Protein 8JZT (pdb70)

Organism: Mycobacterium tuberculosis (strain ATCC 25618 / H37Rv) (NCBI:txid83332)

Radius of gyration: 30.74 Å; Cα contacts (8 Å, |Δi|>4): 1033; chains: 6; bounding box: 62×101×58 Å

Nearest PDB structures (foldseek):
  8jzt-assembly1_A-2  TM=1.018E+00  e=1.053E-07  Mycobacterium tuberculosis H37Rv
  3hug-assembly6_K  TM=9.337E-01  e=1.544E-02  Mycobacterium tuberculosis H37Rv
  6dxo-assembly1_A  TM=9.216E-01  e=3.211E-02  Streptomyces venezuelae ATCC 10712
  2h27-assembly2_D  TM=9.594E-01  e=5.910E-02  Escherichia coli K-12
  8z6g-assembly3_F  TM=8.354E-01  e=5.910E-02  Pseudomonas aeruginosa

InterPro domains:
  IPR000943 RNA polymerase sigma-70 [PR00046] (67-80)
  IPR000943 RNA polymerase sigma-70 [PR00046] (213-225)
  IPR000943 RNA polymerase sigma-70 [PR00046] (230-245)
  IPR000943 RNA polymerase sigma-70 [PR00046] (245-256)
  IPR007624 RNA polymerase sigma-70 region 3 [PF04539] (126-188)
  IPR007627 RNA polymerase sigma-70 region 2 [PF04542] (43-112)
  IPR007630 RNA polymerase sigma-70 region 4 [PF04545] (209-257)
  IPR013324 RNA polymerase sigma factor, region 3/4-like [SSF88659] (116-192)
  IPR013324 RNA polymerase sigma factor, region 3/4-like [SSF88659] (176-260)
  IPR013325 RNA polymerase sigma factor, region 2 [SSF88946] (17-112)
  IPR014284 RNA polymerase sigma-70-like domain [TIGR02937] (40-260)
  IPR014322 RNA polymerase sigma-B/F/G type [TIGR02980] (38-260)
  IPR036388 Winged helix-like DNA-binding domain superfamily [G3DSA:1.10.10.10] (113-165)
  IPR036388 Winged helix-like DNA-binding domain superfamily [G3DSA:1.10.10.10] (193-261)

Foldseek 3Di:
DVCVVVLVVDDPLLSQLQCCCPPVVDDLVVSCVVVVHDSVVSVVSPVVSCVSVVVVD/DVVFDPPKDKDKDFLAPVCLVVVLVVLVVVLVVADDDPLLSVLVSVLVSLQSVLQSVFADPRKMWMWMWGGDPFKIKIKIKIQGPDQDSADPPDPSVVSLVVSAVDKDKDAALVDDDRNNRMIMMMGMHGD/DVVDVCVVVVVVVLVPDDPVLSQLQCCVPVVVDDLVRSCVVVVHDSVVSVVSPVVSVVSVVVVD/DVVFDPPKDKDKDFLAPVCLVVVLVVLVVCLVVAPDDPLLSVLVSVLVSLQSVLQSVFADPRKMWMWMWGHDPVKIKIKIKIQGDDQDSADVVDPSVVSLVVSAVDKDKDAALVDDDSNNRMIMMMGIHD/DPCLLVVPPVSVLVVVLLVPDDPVLSQLQCCVPRVVADLVSSCVVPVHDSVVSVVSPVVSVVSVVVVPD/DVPVVFDPLKDKDKDFLDPVCVVVVLVVCVVSCLQPPADDLLSVLVSVLVVLFSVLQSVFADVRKMWMWMWGDDDFKIKIKIKIQGPDQDSADPVDPSVVSLVVSAVDKDKDAALVDDDRNNRMIMMMGMHTD

GO terms:
  GO:0045893 positive regulation of DNA-templated transcription (P, IDA)
  GO:0009409 response to cold (P, IEP)
  GO:0043175 RNA polymerase core enzyme binding (F, IDA)
  GO:0070417 cellular response to cold (P, IEP)
  GO:0006995 cellular response to nitrogen starvation (P, IEP)
  GO:0016987 sigma factor activity (F, IGI)
  GO:0009409 response to cold (P, IMP)
  GO:0034059 response to anoxia (P, IMP)
  GO:0046677 response to antibiotic (P, IMP)
  GO:0006629 lipid metabolic process (P, IMP)
  GO:0006979 response to oxidative stress (P, IMP)
  GO:0005515 protein binding (F, IPI)

Sequence (584 aa):
EVLRPLLEALPERERTVLVLRFFDSMTQTQIAERVGISQMHVSRLLAKSLARLRDQLWMQRGVRAVELNVAARLENLALLRTLVGAIGTFEDLDFDAVADLRLAVDEVCTRLIRSALPDATLRRLVVDPRKDEVVVEASAACDTHDVVAPGSFSWHVLTALADDVQTFHDGRQPDVAGSVFGITLTARRLDQIENREVLRPLLEALPERERTVLVLRFFDSMMTQTQIAERVGISQMHVSRLLAKSLARLRDQLWMQRGVRAVELNVAARLENLALLRTLVGAIGTFEDLDFDAVADLRLAVDEVCTRLIRSALPDATLRLVVDPRKDEVVVEASAACDTHDVVVAPGSFSWHVLTALADDVQTFHDGRQPDVAGSVFGITLTARVDAGLDQIENREVLRPLLEALPERERTVLVLRFFDSMTQTQIAERVGISQMHVSRLLAKSLARLRDQLELNWMQRGVRAVELNVAARLENLALLRTLVGAIGTTFEDLDFFDAVADLRLAVDEVCTRLIRSALPDATLRLVVDPRKDDEVVVEASAACDTHDVVAPGSFSWHVLTTALADDVQTFHDGRQPDVAGSVFGITTLTARR

B-factor: mean 43.5, std 20.12, range [18.03, 156.71]

Secondary structure (DSSP, 8-state):
--HHHHHHHS-HHHHHHHHHHHTS---HHHHHHHHT--HHHHHHHHHHHHHHHHH--/--SS-TT-EEEEEES-GGGHHHHHHHHHHHHHTS-S-HHHHHHHHHHHHHHHHHHHHHBPTT-EEEEEEEE-SSEEEEEEEEEBSSS-SS-TTSHHHHHHHHHSSEEEEEEETTSSGGGGGEEEEEEEEE-/--SSTTHHHHHHHHHTS-HHHHHHHHHHHTS---HHHHHHHHTS-HHHHHHHHHHHHHHHHHH-/-TTS-TT-EEEEEE--GGGHHHHHHHHHHHHTTS---HHHHHHHHHHHHHHHHHHHHHBPTT-EEEEEEEE-SS-EEEEEEEEBSSS-SS-TTSHHHHHHHHHSSEEEEEEETTSSGGGGGEEEEEEEE-/---GGGGSSSHHHHHHHHHHS-HHHHHHHHHHHHS---HHHHHHHHT--HHHHHHHHHHHHHHHHHH--/--GGGS-TT-EEEEEES-GGGHHHHHHHHHHHTTTTTS-HHHHHHHHHHHHHHHHHHHHHBPTT-EEEEEEEE-SSEEEEEEEEEBSSS-SS-TTSHHHHHHHHHSSEEEEE--TTS-GGGGGEEEEEEEEE-

Solvent-accessible surface area: 27594 Å² total; per-residue (Å²): 185,110,43,41,91,36,14,121,78,7,63,113,108,4,62,46,0,8,42,11,20,44,125,80,86,33,50,0,35,95,0,5,135,158,40,65,25,66,68,116,46,0,22,118,12,0,39,105,0,7,38,95,0,24,95,95,79,195,182,136,46,29,156,165,32,52,80,26,74,22,54,9,139,126,109,37,19,58,85,3,100,91,58,14,10,64,27,13,125,152,47,94,16,68,102,24,20,31,10,15,16,102,18,0,2,21,6,2,2,4,42,0,11,129,22,21,58,118,152,11,69,0,119,0,10,7,2,13,74,188,55,27,9,25,3,17,1,12,4,6,6,97,34,19,8,18,1,24,40,56,36,33,3,43,104,5,0,59,46,10,8,90,48,12,52,2,25,18,40,9,102,80,107,132,94,41,8,30,44,4,0,1,11,1,12,5,97,172,101,132,116,3,148,48,16,124,75,2,120,77,42,24,107,86,6,64,111,52,9,58,47,0,0,52,10,17,4,44,87,90,28,54,0,40,89,0,7,142,155,57,67,46,68,71,92,61,0,6,116,23,0,31,90,0,3,47,106,3,16,93,83,116,112,104,164,67,26,74,114,8,1,43,2,16,2,22,8,107,129,68,0,24,51,26,4,129,70,0,9,31,21,0,10,118,75,17,105,34,90,67,23,19,18,1,10,2,85,17,0,2,25,3,2,1,10,31,0,11,113,22,22,58,120,149,12,43,1,64,0,2,1,1,20,104,88,119,42,0,20,4,3,2,8,3,11,5,91,54,18,8,18,0,28,41,9,29,12,2,44,15,0,0,57,36,12,7,85,50,11,53,2,20,18,32,9,98,80,98,130,110,40,10,31,45,3,0,1,12,2,15,3,146,173,110,61,24,13,74,129,4,143,49,86,109,87,2,79,78,31,6,96,83,9,75,106,109,5,60,50,0,0,33,18,18,6,28,72,93,18,50,2,40,90,0,8,140,155,27,66,23,65,88,122,51,0,20,138,22,0,44,120,0,2,39,125,1,23,80,64,37,146,118,79,48,189,131,41,29,64,131,1,0,7,0,12,4,32,9,115,77,69,2,12,49,9,1,115,58,0,4,32,28,13,12,0,25,116,120,19,98,174,28,28,25,17,10,1,124,10,0,7,33,4,2,0,15,18,0,14,102,8,20,61,120,150,12,69,0,88,1,1,0,2,32,98,170,94,51,0,17,3,29,2,11,3,7,6,102,47,136,42,10,3,46,105,12,34,12,4,59,30,0,0,60,38,13,8,83,49,12,102,61,80,69,52,48,213,91,108,95,99,41,10,30,42,5,0,0,23,2,13,5,132,98

Structure (mmCIF, N/CA/C/O backbone):
data_8JZT
#
_entry.id   8JZT
#
_cell.length_a   134.531
_cell.length_b   79.550
_cell.length_c   77.598
_cell.angle_alpha   90.00
_cell.angle_beta   91.93
_cell.angle_gamma   90.00
#
_symmetry.space_group_name_H-M   'C 1 2 1'
#
loop_
_entity.id
_entity.type
_entity.pdbx_description
1 polymer 'RNA polymerase sigma factor SigF'
2 polymer 'Anti-sigma-F factor RsbW'
3 water water
#
loop_
_atom_site.group_PDB
_atom_site.id
_atom_site.type_symbol
_atom_site.label_atom_id
_atom_site.label_alt_id
_atom_site.label_comp_id
_atom_site.label_asym_id
_atom_site.label_entity_id
_atom_site.label_seq_id
_atom_site.pdbx_PDB_ins_code
_atom_site.Cartn_x
_atom_site.Cartn_y
_atom_site.Cartn_z
_atom_site.occupancy
_atom_site.B_iso_or_equiv
_atom_site.auth_seq_id
_atom_site.auth_comp_id
_atom_site.auth_asym_id
_atom_site.auth_atom_id
_atom_site.pdbx_PDB_model_num
ATOM 1 N N . GLU A 1 12 ? 33.488 26.098 18.599 1.00 122.65 204 GLU A N 1
ATOM 2 C CA . GLU A 1 12 ? 32.201 25.621 18.104 1.00 125.44 204 GLU A CA 1
ATOM 3 C C . GLU A 1 12 ? 32.115 25.772 16.588 1.00 122.78 204 GLU A C 1
ATOM 4 O O . GLU A 1 12 ? 31.575 24.906 15.900 1.00 118.62 204 GLU A O 1
ATOM 10 N N . VAL A 1 13 ? 32.645 26.887 16.078 1.00 121.50 205 VAL A N 1
ATOM 11 C CA . VAL A 1 13 ? 32.678 27.104 14.634 1.00 116.91 205 VAL A CA 1
ATOM 12 C C . VAL A 1 13 ? 33.593 26.087 13.965 1.00 107.11 205 VAL A C 1
ATOM 13 O O . VAL A 1 13 ? 33.316 25.616 12.855 1.00 102.56 205 VAL A O 1
ATOM 17 N N . LEU A 1 14 ? 34.691 25.726 14.629 1.00 100.57 206 LEU A N 1
ATOM 18 C CA . LEU A 1 14 ? 35.648 24.814 14.017 1.00 96.55 206 LEU A CA 1
ATOM 19 C C . LEU A 1 14 ? 35.111 23.392 13.940 1.00 94.09 206 LEU A C 1
ATOM 20 O O . LEU A 1 14 ? 35.488 22.646 13.027 1.00 93.50 206 LEU A O 1
ATOM 25 N N . ARG A 1 15 ? 34.226 23.007 14.865 1.00 95.45 207 ARG A N 1
ATOM 26 C CA . ARG A 1 15 ? 33.790 21.613 14.960 1.00 96.61 207 ARG A CA 1
ATOM 27 C C . ARG A 1 15 ? 33.207 21.068 13.658 1.00 89.60 207 ARG A C 1
ATOM 28 O O . ARG A 1 15 ? 33.675 20.012 13.203 1.00 86.39 207 ARG A O 1
ATOM 30 N N . PRO A 1 16 ? 32.224 21.709 13.005 1.00 92.07 208 PRO A N 1
ATOM 31 C CA . PRO A 1 16 ? 31.785 21.181 11.703 1.00 90.35 208 PRO A CA 1
ATOM 32 C C . PRO A 1 16 ? 32.922 21.071 10.706 1.00 89.12 208 PRO A C 1
ATOM 33 O O . PRO A 1 16 ? 33.010 20.084 9.964 1.00 86.53 208 PRO A O 1
ATOM 37 N N . LEU A 1 17 ? 33.814 22.066 10.685 1.00 84.82 209 LEU A N 1
ATOM 38 C CA . LEU A 1 17 ? 34.915 22.055 9.730 1.00 82.05 209 LEU A CA 1
ATOM 39 C C . LEU A 1 17 ? 35.891 20.926 10.040 1.00 74.15 209 LEU A C 1
ATOM 40 O O . LEU A 1 17 ? 36.458 20.316 9.126 1.00 74.33 209 LEU A O 1
ATOM 45 N N . LEU A 1 18 ? 36.094 20.628 11.327 1.00 76.28 210 LEU A N 1
ATOM 46 C CA . LEU A 1 18 ? 36.981 19.528 11.695 1.00 74.04 210 LEU A CA 1
ATOM 47 C C . LEU A 1 18 ? 36.370 18.180 11.333 1.00 78.71 210 LEU A C 1
ATOM 48 O O . LEU A 1 18 ? 37.077 17.282 10.859 1.00 72.81 210 LEU A O 1
ATOM 53 N N . GLU A 1 19 ? 35.062 18.011 11.554 1.00 82.21 211 GLU A N 1
ATOM 54 C CA . GLU A 1 19 ? 34.406 16.780 11.122 1.00 83.06 211 GLU A CA 1
ATOM 55 C C . GLU A 1 19 ? 34.502 16.596 9.617 1.00 79.65 211 GLU A C 1
ATOM 56 O O . GLU A 1 19 ? 34.533 15.459 9.136 1.00 83.54 211 GLU A O 1
ATOM 62 N N . ALA A 1 20 ? 34.574 17.694 8.862 1.00 75.18 212 ALA A N 1
ATOM 63 C CA . ALA A 1 20 ? 34.722 17.594 7.417 1.00 79.09 212 ALA A CA 1
ATOM 64 C C . ALA A 1 20 ? 36.132 17.189 7.005 1.00 76.38 212 ALA A C 1
ATOM 65 O O . ALA A 1 20 ? 36.328 16.756 5.863 1.00 75.17 212 ALA A O 1
ATOM 67 N N . LEU A 1 21 ? 37.110 17.332 7.898 1.00 73.29 213 LEU A N 1
ATOM 68 C CA . LEU A 1 21 ? 38.473 16.944 7.584 1.00 68.89 213 LEU A CA 1
ATOM 69 C C . LEU A 1 21 ? 38.554 15.431 7.403 1.00 72.90 213 LEU A C 1
ATOM 70 O O . LEU A 1 21 ? 37.778 14.685 8.008 1.00 69.73 213 LEU A O 1
ATOM 75 N N . PRO A 1 22 ? 39.480 14.950 6.572 1.00 75.23 214 PRO A N 1
ATOM 76 C CA . PRO A 1 22 ? 39.785 13.516 6.579 1.00 70.82 214 PRO A CA 1
ATOM 77 C C . PRO A 1 22 ? 40.169 13.084 7.984 1.00 71.39 214 PRO A C 1
ATOM 78 O O . PRO A 1 22 ? 40.771 13.843 8.743 1.00 68.97 214 PRO A O 1
ATOM 82 N N . GLU A 1 23 ? 39.802 11.850 8.331 1.00 62.69 215 GLU A N 1
ATOM 83 C CA . GLU A 1 23 ? 39.860 11.426 9.729 1.00 62.33 215 GLU A CA 1
ATOM 84 C C . GLU A 1 23 ? 41.265 11.574 10.310 1.00 59.29 215 GLU A C 1
ATOM 85 O O . GLU A 1 23 ? 41.429 12.058 11.436 1.00 53.97 215 GLU A O 1
ATOM 91 N N . ARG A 1 24 ? 42.296 11.182 9.562 1.00 54.27 216 ARG A N 1
ATOM 92 C CA . ARG A 1 24 ? 43.634 11.270 10.129 1.00 53.92 216 ARG A CA 1
ATOM 93 C C . ARG A 1 24 ? 44.111 12.713 10.203 1.00 49.23 216 ARG A C 1
ATOM 94 O O . ARG A 1 24 ? 44.862 13.062 11.116 1.00 42.35 216 ARG A O 1
ATOM 102 N N . GLU A 1 25 ? 43.684 13.557 9.262 1.00 48.54 217 GLU A N 1
ATOM 103 C CA . GLU A 1 25 ? 43.967 14.985 9.365 1.00 49.04 217 GLU A CA 1
ATOM 104 C C . GLU A 1 25 ? 43.393 15.559 10.655 1.00 44.85 217 GLU A C 1
ATOM 105 O O . GLU A 1 25 ? 44.059 16.333 11.354 1.00 43.12 217 GLU A O 1
ATOM 111 N N . ARG A 1 26 ? 42.155 15.183 10.991 1.00 44.71 218 ARG A N 1
ATOM 112 C CA . ARG A 1 26 ? 41.515 15.741 12.180 1.00 46.81 218 ARG A CA 1
ATOM 113 C C . ARG A 1 26 ? 42.243 15.314 13.448 1.00 40.95 218 ARG A C 1
ATOM 114 O O . ARG A 1 26 ? 42.516 16.137 14.325 1.00 40.67 218 ARG A O 1
ATOM 122 N N . THR A 1 27 ? 42.560 14.023 13.563 1.00 45.95 219 THR A N 1
ATOM 123 C CA . THR A 1 27 ? 43.250 13.530 14.752 1.00 42.90 219 THR A CA 1
ATOM 124 C C . THR A 1 27 ? 44.537 14.304 14.967 1.00 43.57 219 THR A C 1
ATOM 125 O O . THR A 1 27 ? 44.813 14.785 16.074 1.00 40.79 219 THR A O 1
ATOM 129 N N . VAL A 1 28 ? 45.304 14.500 13.891 1.00 39.23 220 VAL A N 1
ATOM 130 C CA . VAL A 1 28 ? 46.604 15.142 14.007 1.00 34.73 220 VAL A CA 1
ATOM 131 C C . VAL A 1 28 ? 46.443 16.617 14.359 1.00 37.21 220 VAL A C 1
ATOM 132 O O . VAL A 1 28 ? 47.156 17.146 15.226 1.00 34.48 220 VAL A O 1
ATOM 136 N N . LEU A 1 29 ? 45.481 17.299 13.724 1.00 35.68 221 LEU A N 1
ATOM 137 C CA . LEU A 1 29 ? 45.229 18.704 14.046 1.00 35.19 221 LEU A CA 1
ATOM 138 C C . LEU A 1 29 ? 44.843 18.891 15.510 1.00 38.67 221 LEU A C 1
ATOM 139 O O . LEU A 1 29 ? 45.334 19.812 16.179 1.00 37.25 221 LEU A O 1
ATOM 144 N N . VAL A 1 30 ? 43.955 18.040 16.021 1.00 38.29 222 VAL A N 1
ATOM 145 C CA . VAL A 1 30 ? 43.482 18.197 17.398 1.00 38.61 222 VAL A CA 1
ATOM 146 C C . VAL A 1 30 ? 44.598 17.879 18.389 1.00 37.36 222 VAL A C 1
ATOM 147 O O . VAL A 1 30 ? 44.762 18.565 19.408 1.00 39.22 222 VAL A O 1
ATOM 151 N N . LEU A 1 31 ? 45.393 16.847 18.107 1.00 36.17 223 LEU A N 1
ATOM 152 C CA . LEU A 1 31 ? 46.495 16.531 19.009 1.00 37.64 223 LEU A CA 1
ATOM 153 C C . LEU A 1 31 ? 47.501 17.671 19.066 1.00 38.55 223 LEU A C 1
ATOM 154 O O . LEU A 1 31 ? 48.091 17.916 20.124 1.00 37.54 223 LEU A O 1
ATOM 159 N N . ARG A 1 32 ? 47.700 18.390 17.950 1.00 32.46 224 ARG A N 1
ATOM 160 C CA . ARG A 1 32 ? 48.658 19.501 17.957 1.00 31.19 224 ARG A CA 1
ATOM 161 C C . ARG A 1 32 ? 48.093 20.729 18.656 1.00 34.30 224 ARG A C 1
ATOM 162 O O . ARG A 1 32 ? 48.752 21.331 19.511 1.00 36.96 224 ARG A O 1
ATOM 170 N N . PHE A 1 33 ? 46.882 21.131 18.297 1.00 33.47 225 PHE A N 1
ATOM 171 C CA . PHE A 1 33 ? 46.400 22.424 18.754 1.00 39.05 225 PHE A CA 1
ATOM 172 C C . PHE A 1 33 ? 45.487 22.359 19.966 1.00 39.19 225 PHE A C 1
ATOM 173 O O . PHE A 1 33 ? 45.306 23.382 20.629 1.00 43.44 225 PHE A O 1
ATOM 181 N N . PHE A 1 34 ? 44.928 21.200 20.299 1.00 46.20 226 PHE A N 1
ATOM 182 C CA . PHE A 1 34 ? 44.169 21.077 21.539 1.00 44.45 226 PHE A CA 1
ATOM 183 C C . PHE A 1 34 ? 44.924 20.366 22.643 1.00 47.75 226 PHE A C 1
ATOM 184 O O . PHE A 1 34 ? 44.866 20.796 23.796 1.00 43.92 226 PHE A O 1
ATOM 192 N N . ASP A 1 35 ? 45.619 19.282 22.334 1.00 40.90 227 ASP A N 1
ATOM 193 C CA . ASP A 1 35 ? 46.402 18.607 23.353 1.00 39.14 227 ASP A CA 1
ATOM 194 C C . ASP A 1 35 ? 47.812 19.161 23.462 1.00 38.00 227 ASP A C 1
ATOM 195 O O . ASP A 1 35 ? 48.540 18.764 24.374 1.00 40.50 227 ASP A O 1
ATOM 200 N N . SER A 1 36 ? 48.213 20.042 22.544 1.00 37.92 228 SER A N 1
ATOM 201 C CA . SER A 1 36 ? 49.521 20.698 22.584 1.00 33.54 228 SER A CA 1
ATOM 202 C C . SER A 1 36 ? 50.671 19.694 22.553 1.00 35.33 228 SER A C 1
ATOM 203 O O . SER A 1 36 ? 51.734 19.932 23.133 1.00 36.05 228 SER A O 1
ATOM 206 N N . MET A 1 37 ? 50.481 18.575 21.862 1.00 36.85 229 MET A N 1
ATOM 207 C CA . MET A 1 37 ? 51.567 17.631 21.664 1.00 31.56 229 MET A CA 1
ATOM 208 C C . MET A 1 37 ? 52.531 18.132 20.603 1.00 34.84 229 MET A C 1
ATOM 209 O O . MET A 1 37 ? 52.149 18.851 19.674 1.00 35.82 229 MET A O 1
ATOM 214 N N . THR A 1 38 ? 53.797 17.751 20.744 1.00 32.57 230 THR A N 1
ATOM 215 C CA . THR A 1 38 ? 54.753 18.061 19.678 1.00 30.44 230 THR A CA 1
ATOM 216 C C . THR A 1 38 ? 54.475 17.175 18.474 1.00 32.85 230 THR A C 1
ATOM 217 O O . THR A 1 38 ? 53.793 16.145 18.576 1.00 29.60 230 THR A O 1
ATOM 221 N N . GLN A 1 39 ? 55.013 17.574 17.314 1.00 29.75 231 GLN A N 1
ATOM 222 C CA . GLN A 1 39 ? 54.793 16.764 16.119 1.00 28.07 231 GLN A CA 1
ATOM 223 C C . GLN A 1 39 ? 55.382 15.368 16.278 1.00 33.72 231 GLN A C 1
ATOM 224 O O . GLN A 1 39 ? 54.804 14.401 15.777 1.00 32.55 231 GLN A O 1
ATOM 230 N N . THR A 1 40 ? 56.524 15.237 16.971 1.00 33.36 232 THR A N 1
ATOM 231 C CA . THR A 1 40 ? 57.082 13.899 17.226 1.00 32.65 232 THR A CA 1
ATOM 232 C C . THR A 1 40 ? 56.155 13.062 18.107 1.00 38.38 232 THR A C 1
ATOM 233 O O . THR A 1 40 ? 55.965 11.849 17.878 1.00 34.90 232 THR A O 1
ATOM 237 N N . GLN A 1 41 ? 55.611 13.671 19.162 1.00 30.95 233 GLN A N 1
ATOM 238 C CA . GLN A 1 41 ? 54.685 12.944 20.011 1.00 32.53 233 GLN A CA 1
ATOM 239 C C . GLN A 1 41 ? 53.443 12.540 19.241 1.00 33.76 233 GLN A C 1
ATOM 240 O O . GLN A 1 41 ? 52.899 11.454 19.455 1.00 34.07 233 GLN A O 1
ATOM 246 N N . ILE A 1 42 ? 52.975 13.400 18.341 1.00 31.92 234 ILE A N 1
ATOM 247 C CA . ILE A 1 42 ? 51.846 13.016 17.498 1.00 32.61 234 ILE A CA 1
ATOM 248 C C . ILE A 1 42 ? 52.233 11.867 16.587 1.00 36.39 234 ILE A C 1
ATOM 249 O O . ILE A 1 42 ? 51.459 10.919 16.403 1.00 34.88 234 ILE A O 1
ATOM 254 N N . ALA A 1 43 ? 53.424 11.937 15.986 1.00 33.10 235 ALA A N 1
ATOM 255 C CA . ALA A 1 43 ? 53.875 10.844 15.128 1.00 35.41 235 ALA A CA 1
ATOM 256 C C . ALA A 1 43 ? 53.856 9.508 15.871 1.00 40.59 235 ALA A C 1
ATOM 257 O O . ALA A 1 43 ? 53.376 8.490 15.348 1.00 40.13 235 ALA A O 1
ATOM 259 N N . GLU A 1 44 ? 54.367 9.488 17.104 1.00 37.55 236 GLU A N 1
ATOM 260 C CA . GLU A 1 44 ? 54.425 8.224 17.832 1.00 39.46 236 GLU A CA 1
ATOM 261 C C . GLU A 1 44 ? 53.035 7.776 18.260 1.00 41.24 236 GLU A C 1
ATOM 262 O O . GLU A 1 44 ? 52.763 6.576 18.319 1.00 45.31 236 GLU A O 1
ATOM 268 N N . ARG A 1 45 ? 52.146 8.723 18.563 1.00 39.37 237 ARG A N 1
ATOM 269 C CA . ARG A 1 45 ? 50.802 8.369 19.016 1.00 38.72 237 ARG A CA 1
ATOM 270 C C . ARG A 1 45 ? 49.990 7.715 17.904 1.00 42.84 237 ARG A C 1
ATOM 271 O O . ARG A 1 45 ? 49.352 6.673 18.112 1.00 42.83 237 ARG A O 1
ATOM 279 N N . VAL A 1 46 ? 50.006 8.323 16.713 1.00 40.21 238 VAL A N 1
ATOM 280 C CA . VAL A 1 46 ? 49.266 7.814 15.564 1.00 38.63 238 VAL A CA 1
ATOM 281 C C . VAL A 1 46 ? 50.005 6.681 14.858 1.00 43.88 238 VAL A C 1
ATOM 282 O O . VAL A 1 46 ? 49.389 5.929 14.096 1.00 47.38 238 VAL A O 1
ATOM 286 N N . GLY A 1 47 ? 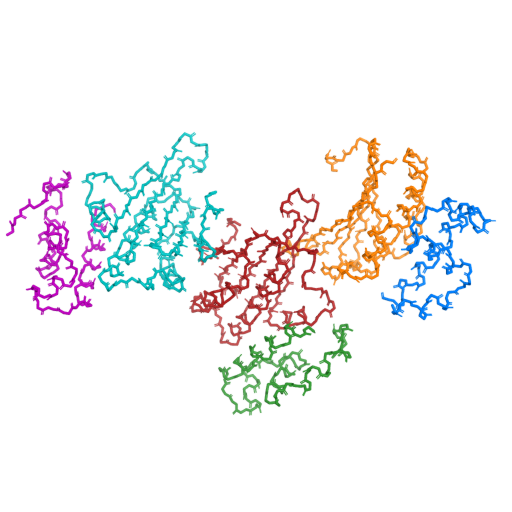51.301 6.515 15.110 1.00 41.99 239 GLY A N 1
ATOM 287 C CA . GLY A 1 47 ? 52.065 5.481 14.435 1.00 44.28 239 GLY A CA 1
ATOM 288 C C . GLY A 1 47 ? 52.472 5.822 13.009 1.00 54.11 239 GLY A C 1
ATOM 289 O O . GLY A 1 47 ? 52.575 4.917 12.170 1.00 53.69 239 GLY A O 1
ATOM 290 N N . ILE A 1 48 ? 52.693 7.103 12.705 1.00 50.13 240 ILE A N 1
ATOM 291 C CA . ILE A 1 48 ? 53.191 7.538 11.402 1.00 47.78 240 ILE A CA 1
ATOM 292 C C . ILE A 1 48 ? 54.494 8.319 11.594 1.00 49.19 240 ILE A C 1
ATOM 293 O O . ILE A 1 48 ? 54.896 8.636 12.712 1.00 43.33 240 ILE A O 1
ATOM 298 N N . SER A 1 49 ? 55.130 8.667 10.473 1.00 46.02 241 SER A N 1
ATOM 299 C CA . SER A 1 49 ? 56.414 9.358 10.501 1.00 45.91 241 SER A CA 1
ATOM 300 C C . SER A 1 49 ? 56.245 10.841 10.854 1.00 48.83 241 SER A C 1
ATOM 301 O O . SER A 1 49 ? 55.188 11.443 10.648 1.00 43.87 241 SER A O 1
ATOM 304 N N . GLN A 1 50 ? 57.321 11.423 11.397 1.00 46.00 242 GLN A N 1
ATOM 305 C CA . GLN A 1 50 ? 57.326 12.848 11.716 1.00 43.86 242 GLN A CA 1
ATOM 306 C C . GLN A 1 50 ? 57.004 13.675 10.479 1.00 44.07 242 GLN A C 1
ATOM 307 O O . GLN A 1 50 ? 56.195 14.608 10.527 1.00 41.76 242 GLN A O 1
ATOM 313 N N . MET A 1 51 ? 57.634 13.343 9.352 1.00 47.30 243 MET A N 1
ATOM 314 C CA . MET A 1 51 ? 57.349 14.069 8.119 1.00 52.46 243 MET A CA 1
ATOM 315 C C . MET A 1 51 ? 55.889 13.933 7.710 1.00 46.42 243 MET A C 1
ATOM 316 O O . MET A 1 51 ? 55.282 14.898 7.237 1.00 45.26 243 MET A O 1
ATOM 321 N N . HIS A 1 52 ? 55.301 12.755 7.902 1.00 46.64 244 HIS A N 1
ATOM 322 C CA . HIS A 1 52 ? 53.892 12.589 7.566 1.00 45.59 244 HIS A CA 1
ATOM 323 C C . HIS A 1 52 ? 53.002 13.467 8.446 1.00 42.71 244 HIS A C 1
ATOM 324 O O . HIS A 1 52 ? 51.996 14.005 7.972 1.00 41.00 244 HIS A O 1
ATOM 331 N N . VAL A 1 53 ? 53.367 13.647 9.720 1.00 40.11 245 VAL A N 1
ATOM 332 C CA . VAL A 1 53 ? 52.617 14.561 10.577 1.00 37.31 245 VAL A CA 1
ATOM 333 C C . VAL A 1 53 ? 52.685 15.992 10.038 1.00 36.71 245 VAL A C 1
ATOM 334 O O . VAL A 1 53 ? 51.668 16.686 9.969 1.00 35.38 245 VAL A O 1
ATOM 338 N N . SER A 1 54 ? 53.883 16.471 9.677 1.00 38.11 246 SER A N 1
ATOM 339 C CA . SER A 1 54 ? 53.984 17.835 9.155 1.00 38.09 246 SER A CA 1
ATOM 340 C C . SER A 1 54 ? 53.181 17.999 7.877 1.00 38.76 246 SER A C 1
ATOM 341 O O . SER A 1 54 ? 52.593 19.059 7.639 1.00 37.90 246 SER A O 1
ATOM 344 N N . ARG A 1 55 ? 53.173 16.967 7.029 1.00 40.79 247 ARG A N 1
ATOM 345 C CA . ARG A 1 55 ? 52.419 17.025 5.776 1.00 42.09 247 ARG A CA 1
ATOM 346 C C . ARG A 1 55 ? 50.925 17.155 6.047 1.00 40.02 247 ARG A C 1
ATOM 347 O O . ARG A 1 55 ? 50.236 17.958 5.413 1.00 39.94 247 ARG A O 1
ATOM 355 N N . LEU A 1 56 ? 50.406 16.353 6.984 1.00 38.78 248 LEU A N 1
ATOM 356 C CA . LEU A 1 56 ? 48.989 16.409 7.344 1.00 37.44 248 LEU A CA 1
ATOM 357 C C . LEU A 1 56 ? 48.620 17.737 7.996 1.00 36.40 248 LEU A C 1
ATOM 358 O O . LEU A 1 56 ? 47.547 18.289 7.715 1.00 39.85 248 LEU A O 1
ATOM 363 N N . LEU A 1 57 ? 49.468 18.244 8.896 1.00 34.21 249 LEU A N 1
ATOM 364 C CA . LEU A 1 57 ? 49.198 19.542 9.509 1.00 32.88 249 LEU A CA 1
ATOM 365 C C . LEU A 1 57 ? 49.128 20.633 8.446 1.00 37.47 249 LEU A C 1
ATOM 366 O O . LEU A 1 57 ? 48.199 21.453 8.441 1.00 36.66 249 LEU A O 1
ATOM 371 N N . ALA A 1 58 ? 50.103 20.651 7.528 1.00 35.24 250 ALA A N 1
ATOM 372 C CA . ALA A 1 58 ? 50.130 21.680 6.487 1.00 36.47 250 ALA A CA 1
ATOM 373 C C . ALA A 1 58 ? 48.863 21.623 5.645 1.00 38.64 250 ALA A C 1
ATOM 374 O O . ALA A 1 58 ? 48.186 22.642 5.428 1.00 37.44 250 ALA A O 1
ATOM 376 N N . LYS A 1 59 ? 48.512 20.419 5.191 1.00 40.01 251 LYS A N 1
ATOM 377 C CA . LYS A 1 59 ? 47.296 20.217 4.413 1.00 39.90 251 LYS A CA 1
ATOM 378 C C . LYS A 1 59 ? 46.064 20.739 5.152 1.00 44.64 251 LYS A C 1
ATOM 379 O O . LYS A 1 59 ? 45.294 21.536 4.603 1.00 40.63 251 LYS A O 1
ATOM 385 N N . SER A 1 60 ? 45.872 20.310 6.413 1.00 37.35 252 SER A N 1
ATOM 386 C CA . SER A 1 60 ? 44.660 20.676 7.151 1.00 40.40 252 SER A CA 1
ATOM 387 C C . SER A 1 60 ? 44.596 22.168 7.435 1.00 44.69 252 SER A C 1
ATOM 388 O O . SER A 1 60 ? 43.510 22.766 7.403 1.00 42.15 252 SER A O 1
ATOM 391 N N . LEU A 1 61 ? 45.733 22.778 7.763 1.00 36.15 253 LEU A N 1
ATOM 392 C CA . LEU A 1 61 ? 45.739 24.218 7.967 1.00 40.07 253 LEU A CA 1
ATOM 393 C C . LEU A 1 61 ? 45.394 24.943 6.676 1.00 44.85 253 LEU A C 1
ATOM 394 O O . LEU A 1 61 ? 44.715 25.971 6.707 1.00 42.29 253 LEU A O 1
ATOM 399 N N . ALA A 1 62 ? 45.846 24.414 5.531 1.00 41.88 254 ALA A N 1
ATOM 400 C CA . ALA A 1 62 ? 45.515 25.038 4.250 1.00 39.96 254 ALA A CA 1
ATOM 401 C C . ALA A 1 62 ? 44.018 24.961 3.959 1.00 42.98 254 ALA A C 1
ATOM 402 O O . ALA A 1 62 ? 43.441 25.908 3.409 1.00 42.20 254 ALA A O 1
ATOM 404 N N . ARG A 1 63 ? 43.373 23.837 4.297 1.00 37.98 255 ARG A N 1
ATOM 405 C CA . ARG A 1 63 ? 41.921 23.739 4.134 1.00 41.44 255 ARG A CA 1
ATOM 406 C C . ARG A 1 63 ? 41.197 24.705 5.063 1.00 49.66 255 ARG A C 1
ATOM 407 O O . ARG A 1 63 ? 40.308 25.450 4.634 1.00 45.03 255 ARG A O 1
ATOM 415 N N . LEU A 1 64 ? 41.540 24.674 6.354 1.00 46.14 256 LEU A N 1
ATOM 416 C CA . LEU A 1 64 ? 40.870 25.527 7.328 1.00 48.13 256 LEU A CA 1
ATOM 417 C C . LEU A 1 64 ? 41.117 26.995 7.043 1.00 49.08 256 LEU A C 1
ATOM 418 O O . LEU A 1 64 ? 40.273 27.839 7.362 1.00 55.55 256 LEU A O 1
ATOM 423 N N . ARG A 1 65 ? 42.265 27.313 6.444 1.00 44.79 257 ARG A N 1
ATOM 424 C CA . ARG A 1 65 ? 42.612 28.700 6.152 1.00 51.26 257 ARG A CA 1
ATOM 425 C C . ARG A 1 65 ? 41.553 29.380 5.298 1.00 52.45 257 ARG A C 1
ATOM 426 O O . ARG A 1 65 ? 41.301 30.580 5.455 1.00 55.85 257 ARG A O 1
ATOM 434 N N . ASP A 1 66 ? 40.926 28.636 4.396 1.00 42.00 258 ASP A N 1
ATOM 435 C CA . ASP A 1 66 ? 40.028 29.197 3.398 1.00 49.85 258 ASP A CA 1
ATOM 436 C C . ASP A 1 66 ? 38.569 29.082 3.795 1.00 48.87 258 ASP A C 1
ATOM 437 O O . ASP A 1 66 ? 37.707 29.617 3.105 1.00 54.45 258 ASP A O 1
ATOM 442 N N . GLN A 1 67 ? 38.278 28.390 4.886 1.00 52.64 259 GLN A N 1
ATOM 443 C CA . GLN A 1 67 ? 36.929 28.263 5.405 1.00 55.46 259 GLN A CA 1
ATOM 444 C C . GLN A 1 67 ? 36.686 29.192 6.588 1.00 63.78 259 GLN A C 1
ATOM 445 O O . GLN A 1 67 ? 35.602 29.163 7.174 1.00 66.86 259 GLN A O 1
ATOM 451 N N . LEU A 1 68 ? 37.660 30.027 6.936 1.00 61.17 260 LEU A N 1
ATOM 452 C CA . LEU A 1 68 ? 37.641 30.725 8.210 1.00 65.84 260 LEU A CA 1
ATOM 453 C C . LEU A 1 68 ? 38.181 32.143 8.075 1.00 67.84 260 LEU A C 1
ATOM 454 O O . LEU A 1 68 ? 39.396 32.358 8.136 1.00 71.41 260 LEU A O 1
ATOM 459 N N . TRP B 2 6 ? 70.134 44.371 7.597 1.00 75.78 10 TRP B N 1
ATOM 460 C CA . TRP B 2 6 ? 69.858 44.905 8.955 1.00 76.19 10 TRP B CA 1
ATOM 461 C C . TRP B 2 6 ? 71.042 44.581 9.862 1.00 81.65 10 TRP B C 1
ATOM 462 O O . TRP B 2 6 ? 71.536 43.437 9.798 1.00 79.23 10 TRP B O 1
ATOM 473 N N . MET B 2 7 ? 71.464 45.539 10.692 1.00 86.07 11 MET B N 1
ATOM 474 C CA . MET B 2 7 ? 72.693 45.355 11.508 1.00 89.69 11 MET B CA 1
ATOM 475 C C . MET B 2 7 ? 72.419 44.557 12.793 1.00 93.50 11 MET B C 1
ATOM 476 O O . MET B 2 7 ? 73.311 43.786 13.201 1.00 92.88 11 MET B O 1
ATOM 481 N N . GLN B 2 8 ? 71.248 44.739 13.406 1.00 85.11 12 GLN B N 1
ATOM 482 C CA . GLN B 2 8 ? 70.898 44.010 14.652 1.00 73.48 12 GLN B CA 1
ATOM 483 C C . GLN B 2 8 ? 70.802 42.515 14.342 1.00 63.98 12 GLN B C 1
ATOM 484 O O . GLN B 2 8 ? 70.911 41.709 15.275 1.00 60.62 12 GLN B O 1
ATOM 490 N N . ARG B 2 9 ? 70.614 42.171 13.072 1.00 61.40 13 ARG B N 1
ATOM 491 C CA . ARG B 2 9 ? 70.568 40.752 12.652 1.00 52.51 13 ARG B CA 1
ATOM 492 C C . ARG B 2 9 ? 71.895 40.062 12.994 1.00 53.18 13 ARG B C 1
ATOM 493 O O . ARG B 2 9 ? 72.946 40.718 12.910 1.00 51.51 13 ARG B O 1
ATOM 501 N N . GLY B 2 10 ? 71.837 38.788 13.364 1.00 44.42 14 GLY B N 1
ATOM 502 C CA . GLY B 2 10 ? 73.059 38.022 13.649 1.00 46.43 14 GLY B CA 1
ATOM 503 C C . GLY B 2 10 ? 73.851 37.737 12.391 1.00 39.65 14 GLY B C 1
ATOM 504 O O . GLY B 2 10 ? 73.287 37.864 11.293 1.00 34.30 14 GLY B O 1
ATOM 505 N N . VAL B 2 11 ? 75.095 37.293 12.548 1.00 37.15 15 VAL B N 1
ATOM 506 C CA . VAL B 2 11 ? 75.942 37.114 11.377 1.00 33.80 15 VAL B CA 1
ATOM 507 C C . VAL B 2 11 ? 75.466 35.983 10.470 1.00 30.42 15 VAL B C 1
ATOM 508 O O . VAL B 2 11 ? 75.805 35.964 9.281 1.00 36.67 15 VAL B O 1
ATOM 512 N N . ARG B 2 12 ? 74.661 35.049 10.973 1.00 32.95 16 ARG B N 1
ATOM 513 C CA . ARG B 2 12 ? 74.173 33.956 10.134 1.00 28.96 16 ARG B CA 1
ATOM 514 C C . ARG B 2 12 ? 72.782 34.204 9.575 1.00 29.65 16 ARG B C 1
ATOM 515 O O . ARG B 2 12 ? 72.161 33.277 9.043 1.00 29.54 16 ARG B O 1
ATOM 523 N N . ALA B 2 13 ? 72.279 35.429 9.661 1.00 28.70 17 ALA B N 1
ATOM 524 C CA . ALA B 2 13 ? 70.941 35.702 9.152 1.00 28.31 17 ALA B CA 1
ATOM 525 C C . ALA B 2 13 ? 70.939 35.674 7.631 1.00 30.65 17 ALA B C 1
ATOM 526 O O . ALA B 2 13 ? 71.954 35.955 6.989 1.00 27.97 17 ALA B O 1
ATOM 528 N N . VAL B 2 14 ? 69.793 35.334 7.045 1.00 27.30 18 VAL B N 1
ATOM 529 C CA . VAL B 2 14 ? 69.634 35.436 5.598 1.00 28.28 18 VAL B CA 1
ATOM 530 C C . VAL B 2 14 ? 68.325 36.148 5.302 1.00 34.42 18 VAL B C 1
ATOM 531 O O . VAL B 2 14 ? 67.277 35.820 5.875 1.00 28.98 18 VAL B O 1
ATOM 535 N N . GLU B 2 15 ? 68.397 37.141 4.430 1.00 23.12 19 GLU B N 1
ATOM 536 C CA . GLU B 2 15 ? 67.218 37.844 3.946 1.00 26.87 19 GLU B CA 1
ATOM 537 C C . GLU B 2 15 ? 66.876 37.292 2.574 1.00 30.37 19 GLU B C 1
ATOM 538 O O . GLU B 2 15 ? 67.759 37.161 1.724 1.00 30.13 19 GLU B O 1
ATOM 544 N N . LEU B 2 16 ? 65.613 36.937 2.369 1.00 27.25 20 LEU B N 1
ATOM 545 C CA . LEU B 2 16 ? 65.138 36.475 1.069 1.00 27.20 20 LEU B CA 1
ATOM 546 C C . LEU B 2 16 ? 64.122 37.481 0.559 1.00 32.14 20 LEU B C 1
ATOM 547 O O . LEU B 2 16 ? 63.273 37.939 1.330 1.00 30.58 20 LEU B O 1
ATOM 552 N N . ASN B 2 17 ? 64.167 37.799 -0.734 1.00 24.47 21 ASN B N 1
ATOM 553 C CA . ASN B 2 17 ? 63.136 38.640 -1.337 1.00 26.18 21 ASN B CA 1
ATOM 554 C C . ASN B 2 17 ? 62.617 37.997 -2.612 1.00 26.88 21 ASN B C 1
ATOM 555 O O . ASN B 2 17 ? 63.411 37.650 -3.482 1.00 28.52 21 ASN B O 1
ATOM 560 N N . VAL B 2 18 ? 61.295 37.877 -2.733 1.00 25.49 22 VAL B N 1
ATOM 561 C CA . VAL B 2 18 ? 60.655 37.371 -3.945 1.00 27.97 22 VAL B CA 1
ATOM 562 C C . VAL B 2 18 ? 59.439 38.244 -4.215 1.00 29.68 22 VAL B C 1
ATOM 563 O O . VAL B 2 18 ? 58.909 38.903 -3.309 1.00 24.84 22 VAL B O 1
ATOM 567 N N . ALA B 2 19 ? 58.991 38.246 -5.476 1.00 26.24 23 ALA B N 1
ATOM 568 C CA . ALA B 2 19 ? 57.725 38.890 -5.782 1.00 26.14 23 ALA B CA 1
ATOM 569 C C . ALA B 2 19 ? 56.632 38.283 -4.909 1.00 24.46 23 ALA B C 1
ATOM 570 O O . ALA B 2 19 ? 56.529 37.055 -4.768 1.00 25.92 23 ALA B O 1
ATOM 572 N N . ALA B 2 20 ? 55.803 39.150 -4.335 1.00 27.47 24 ALA B N 1
ATOM 573 C CA . ALA B 2 20 ? 54.717 38.720 -3.441 1.00 27.78 24 ALA B CA 1
ATOM 574 C C . ALA B 2 20 ? 53.576 38.149 -4.283 1.00 30.23 24 ALA B C 1
ATOM 575 O O . ALA B 2 20 ? 52.515 38.755 -4.444 1.00 27.46 24 ALA B O 1
ATOM 577 N N . ARG B 2 21 ? 53.829 36.954 -4.841 1.00 25.10 25 ARG B N 1
ATOM 578 C CA . ARG B 2 21 ? 52.924 36.266 -5.755 1.00 26.45 25 ARG B CA 1
ATOM 579 C C . ARG B 2 21 ? 52.687 34.843 -5.293 1.00 25.65 25 ARG B C 1
ATOM 580 O O . ARG B 2 21 ? 53.617 34.172 -4.840 1.00 24.44 25 ARG B O 1
ATOM 588 N N . LEU B 2 22 ? 51.444 34.364 -5.431 1.00 25.33 26 LEU B N 1
ATOM 589 C CA . LEU B 2 22 ? 51.147 33.012 -4.940 1.00 30.98 26 LEU B CA 1
ATOM 590 C C . LEU B 2 22 ? 52.024 31.954 -5.612 1.00 31.32 26 LEU B C 1
ATOM 591 O O . LEU B 2 22 ? 52.305 30.912 -5.006 1.00 27.65 26 LEU B O 1
ATOM 596 N N . GLU B 2 23 ? 52.457 32.188 -6.865 1.00 25.11 27 GLU B N 1
ATOM 597 C CA . GLU B 2 23 ? 53.334 31.228 -7.537 1.00 27.42 27 GLU B CA 1
ATOM 598 C C . GLU B 2 23 ? 54.673 31.017 -6.815 1.00 26.80 27 GLU B C 1
ATOM 599 O O . GLU B 2 23 ? 55.359 30.019 -7.086 1.00 28.28 27 GLU B O 1
ATOM 605 N N . ASN B 2 24 ? 55.072 31.915 -5.912 1.00 25.50 28 ASN B N 1
ATOM 606 C CA . ASN B 2 24 ? 56.383 31.814 -5.268 1.00 24.45 28 ASN B CA 1
ATOM 607 C C . ASN B 2 24 ? 56.308 31.210 -3.878 1.00 28.00 28 ASN B C 1
ATOM 608 O O . ASN B 2 24 ? 57.341 31.083 -3.221 1.00 27.63 28 ASN B O 1
ATOM 613 N N . LEU B 2 25 ? 55.117 30.843 -3.408 1.00 24.21 29 LEU B N 1
ATOM 614 C CA . LEU B 2 25 ? 54.994 30.269 -2.076 1.00 26.50 29 LEU B CA 1
ATOM 615 C C . LEU B 2 25 ? 55.733 28.932 -1.991 1.00 29.11 29 LEU B C 1
ATOM 616 O O . LEU B 2 25 ? 56.361 28.626 -0.972 1.00 27.03 29 LEU B O 1
ATOM 621 N N . ALA B 2 26 ? 55.701 28.135 -3.062 1.00 25.92 30 ALA B N 1
ATOM 622 C CA . ALA B 2 26 ? 56.404 26.846 -3.031 1.00 29.69 30 ALA B CA 1
ATOM 623 C C . ALA B 2 26 ? 57.918 27.037 -2.922 1.00 29.48 30 ALA B C 1
ATOM 624 O O . ALA B 2 26 ? 58.594 26.325 -2.163 1.00 28.40 30 ALA B O 1
ATOM 626 N N . LEU B 2 27 ? 58.463 27.999 -3.666 1.00 26.31 31 LEU B N 1
ATOM 627 C CA . LEU B 2 27 ? 59.882 28.325 -3.542 1.00 27.21 31 LEU B CA 1
ATOM 628 C C . LEU B 2 27 ? 60.222 28.764 -2.120 1.00 27.40 31 LEU B C 1
ATOM 629 O O . LEU B 2 27 ? 61.231 28.328 -1.554 1.00 25.96 31 LEU B O 1
ATOM 634 N N . LEU B 2 28 ? 59.372 29.595 -1.509 1.00 25.65 32 LEU B N 1
ATOM 635 C CA . LEU B 2 28 ? 59.617 30.039 -0.133 1.00 25.53 32 LEU B CA 1
ATOM 636 C C . LEU B 2 28 ? 59.624 28.865 0.852 1.00 28.05 32 LEU B C 1
ATOM 637 O O . LEU B 2 28 ? 60.475 28.801 1.743 1.00 25.35 32 LEU B O 1
ATOM 642 N N . ARG B 2 29 ? 58.672 27.943 0.736 1.00 24.95 33 ARG B N 1
ATOM 643 C CA . ARG B 2 29 ? 58.693 26.774 1.617 1.00 28.33 33 ARG B CA 1
ATOM 644 C C . ARG B 2 29 ? 59.980 25.978 1.445 1.00 27.60 33 ARG B C 1
ATOM 645 O O . ARG B 2 29 ? 60.557 25.484 2.424 1.00 25.63 33 ARG B O 1
ATOM 653 N N . THR B 2 30 ? 60.428 25.801 0.201 1.00 24.39 34 THR B N 1
ATOM 654 C CA . THR B 2 30 ? 61.655 25.037 -0.027 1.00 27.25 34 THR B CA 1
ATOM 655 C C . THR B 2 30 ? 62.851 25.707 0.638 1.00 30.07 34 THR B C 1
ATOM 656 O O . THR B 2 30 ? 63.660 25.048 1.305 1.00 27.29 34 THR B O 1
ATOM 660 N N . LEU B 2 31 ? 62.999 27.019 0.439 1.00 27.01 35 LEU B N 1
ATOM 661 C CA . LEU B 2 31 ? 64.179 27.710 0.963 1.00 27.27 35 LEU B CA 1
ATOM 662 C C . LEU B 2 31 ? 64.162 27.757 2.488 1.00 26.71 35 LEU B C 1
ATOM 663 O O . LEU B 2 31 ? 65.209 27.618 3.123 1.00 29.08 35 LEU B O 1
ATOM 668 N N . VAL B 2 32 ? 62.980 27.958 3.091 1.00 24.40 36 VAL B N 1
ATOM 669 C CA . VAL B 2 32 ? 62.878 27.975 4.558 1.00 25.53 36 VAL B CA 1
ATOM 670 C C . VAL B 2 32 ? 63.242 26.603 5.126 1.00 28.94 36 VAL B C 1
ATOM 671 O O . VAL B 2 32 ? 63.945 26.490 6.141 1.00 28.45 36 VAL B O 1
ATOM 675 N N . GLY B 2 33 ? 62.774 25.539 4.478 1.00 31.24 37 GLY B N 1
ATOM 676 C CA . GLY B 2 33 ? 63.173 24.198 4.885 1.00 33.16 37 GLY B CA 1
ATOM 677 C C . GLY B 2 33 ? 64.660 23.945 4.723 1.00 34.07 37 GLY B C 1
ATOM 678 O O . GLY B 2 33 ? 65.281 23.301 5.570 1.00 31.70 37 GLY B O 1
ATOM 679 N N . ALA B 2 34 ? 65.254 24.443 3.629 1.00 28.70 38 ALA B N 1
ATOM 680 C CA . ALA B 2 34 ? 66.690 24.276 3.452 1.00 34.60 38 ALA B CA 1
ATOM 681 C C . ALA B 2 34 ? 67.460 24.978 4.565 1.00 41.76 38 ALA B C 1
ATOM 682 O O . ALA B 2 34 ? 68.479 24.470 5.030 1.00 38.17 38 ALA B O 1
ATOM 684 N N . ILE B 2 35 ? 66.979 26.139 5.020 1.00 30.18 39 ILE B N 1
ATOM 685 C CA . ILE B 2 35 ? 67.672 26.859 6.091 1.00 33.04 39 ILE B CA 1
ATOM 686 C C . ILE B 2 35 ? 67.516 26.135 7.434 1.00 45.29 39 ILE B C 1
ATOM 687 O O . ILE B 2 35 ? 68.454 26.087 8.235 1.00 45.51 39 ILE B O 1
ATOM 692 N N . GLY B 2 36 ? 66.312 25.636 7.740 1.00 46.47 40 GLY B N 1
ATOM 693 C CA . GLY B 2 36 ? 66.103 25.002 9.038 1.00 47.02 40 GLY B CA 1
ATOM 694 C C . GLY B 2 36 ? 67.000 23.800 9.229 1.00 55.52 40 GLY B C 1
ATOM 695 O O . GLY B 2 36 ? 67.656 23.647 10.268 1.00 59.38 40 GLY B O 1
ATOM 696 N N . THR B 2 37 ? 67.054 22.939 8.206 1.00 55.14 41 THR B N 1
ATOM 697 C CA . THR B 2 37 ? 67.975 21.807 8.193 1.00 66.40 41 THR B CA 1
ATOM 698 C C . THR B 2 37 ? 69.400 22.266 8.448 1.00 71.44 41 THR B C 1
ATOM 699 O O . THR B 2 37 ? 7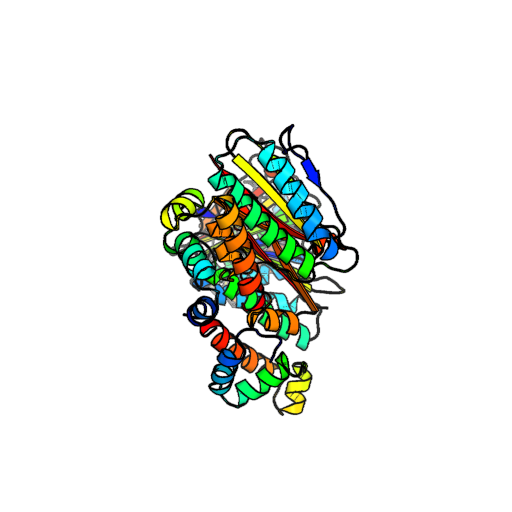0.189 21.555 9.081 1.00 63.00 41 THR B O 1
ATOM 703 N N . PHE B 2 38 ? 69.734 23.469 7.995 1.00 97.75 42 PHE B N 1
ATOM 704 C CA . PHE B 2 38 ? 71.053 24.036 8.199 1.00 98.84 42 PHE B CA 1
ATOM 705 C C . PHE B 2 38 ? 71.239 24.545 9.634 1.00 98.76 42 PHE B C 1
ATOM 706 O O . PHE B 2 38 ? 72.319 25.036 9.964 1.00 108.28 42 PHE B O 1
ATOM 714 N N . GLU B 2 39 ? 70.247 24.381 10.516 1.00 104.39 43 GLU B N 1
ATOM 715 C CA . GLU B 2 39 ? 70.246 25.021 11.836 1.00 111.78 43 GLU B CA 1
ATOM 716 C C . GLU B 2 39 ? 70.090 24.007 12.977 1.00 112.07 43 GLU B C 1
ATOM 717 O O . GLU B 2 39 ? 69.937 22.801 12.761 1.00 106.39 43 GLU B O 1
ATOM 723 N N . ASP B 2 40 ? 70.095 24.539 14.214 1.00 122.90 44 ASP B N 1
ATOM 724 C CA . ASP B 2 40 ? 70.410 23.779 15.425 1.00 132.49 44 ASP B CA 1
ATOM 725 C C . ASP B 2 40 ? 69.244 23.560 16.381 1.00 122.98 44 ASP B C 1
ATOM 726 O O . ASP B 2 40 ? 69.333 22.668 17.233 1.00 117.46 44 ASP B O 1
ATOM 731 N N . LEU B 2 41 ? 68.194 24.376 16.305 1.00 110.41 45 LEU B N 1
ATOM 732 C CA . LEU B 2 41 ? 67.043 24.290 17.196 1.00 98.86 45 LEU B CA 1
ATOM 733 C C . LEU B 2 41 ? 66.432 22.890 17.232 1.00 98.92 45 LEU B C 1
ATOM 734 O O . LEU B 2 41 ? 66.680 22.067 16.345 1.00 98.42 45 LEU B O 1
ATOM 739 N N . ASP B 2 42 ? 65.662 22.617 18.284 1.00 99.76 46 ASP B N 1
ATOM 740 C CA . ASP B 2 42 ? 64.885 21.390 18.408 1.00 100.10 46 ASP B CA 1
ATOM 741 C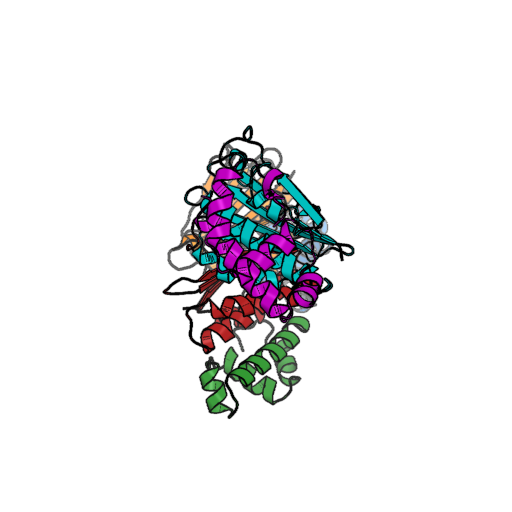 C . ASP B 2 42 ? 64.116 21.081 17.125 1.00 99.16 46 ASP B C 1
ATOM 742 O O . ASP B 2 42 ? 63.587 21.984 16.471 1.00 98.40 46 ASP B O 1
ATOM 747 N N . PHE B 2 43 ? 64.036 19.791 16.769 1.00 61.44 47 PHE B N 1
ATOM 748 C CA . PHE B 2 43 ? 63.350 19.428 15.527 1.00 66.91 47 PHE B CA 1
ATOM 749 C C . PHE B 2 43 ? 61.867 19.780 15.593 1.00 53.54 47 PHE B C 1
ATOM 750 O O . PHE B 2 43 ? 61.287 20.250 14.605 1.00 50.32 47 PHE B O 1
ATOM 758 N N . ASP B 2 44 ? 61.224 19.529 16.734 1.00 48.13 48 ASP B N 1
ATOM 759 C CA . ASP B 2 44 ? 59.807 19.857 16.840 1.00 46.61 48 ASP B CA 1
ATOM 760 C C . ASP B 2 44 ? 59.594 21.362 16.684 1.00 48.56 48 ASP B C 1
ATOM 761 O O . ASP B 2 44 ? 58.621 21.806 16.055 1.00 39.02 48 ASP B O 1
ATOM 766 N N . ALA B 2 45 ? 60.521 22.162 17.216 1.00 46.70 49 ALA B N 1
ATOM 767 C CA . ALA B 2 45 ? 60.426 23.609 17.054 1.00 40.69 49 ALA B CA 1
ATOM 768 C C . ALA B 2 45 ? 60.615 24.014 15.597 1.00 45.68 49 ALA B C 1
ATOM 769 O O . ALA B 2 45 ? 59.964 24.955 15.118 1.00 37.92 49 ALA B O 1
ATOM 771 N N . VAL B 2 46 ? 61.489 23.315 14.870 1.00 42.96 50 VAL B N 1
ATOM 772 C CA . VAL B 2 46 ? 61.714 23.658 13.462 1.00 41.81 50 VAL B CA 1
ATOM 773 C C . VAL B 2 46 ? 60.470 23.357 12.631 1.00 37.10 50 VAL B C 1
ATOM 774 O O . VAL B 2 46 ? 60.062 24.157 11.784 1.00 39.55 50 VAL B O 1
ATOM 778 N N . ALA B 2 47 ? 59.891 22.163 12.824 1.00 37.93 51 ALA B N 1
ATOM 779 C CA . ALA B 2 47 ? 58.684 21.765 12.100 1.00 35.21 51 ALA B CA 1
ATOM 780 C C . ALA B 2 47 ? 57.513 22.719 12.365 1.00 32.99 51 ALA B C 1
ATOM 781 O O . ALA B 2 47 ? 56.781 23.084 11.435 1.00 32.52 51 ALA B O 1
ATOM 783 N N . ASP B 2 48 ? 57.298 23.114 13.627 1.00 33.33 52 ASP B N 1
ATOM 784 C CA . ASP B 2 48 ? 56.272 24.124 13.910 1.00 31.91 52 ASP B CA 1
ATOM 785 C C . ASP B 2 48 ? 56.600 25.441 13.221 1.00 32.75 52 ASP B C 1
ATOM 786 O O . ASP B 2 48 ? 55.732 26.066 12.600 1.00 33.47 52 ASP B O 1
ATOM 791 N N . LEU B 2 49 ? 57.852 25.895 13.332 1.00 30.88 53 LEU B N 1
ATOM 792 C CA . LEU B 2 49 ? 58.213 27.173 12.718 1.00 29.71 53 LEU B CA 1
ATOM 793 C C . LEU B 2 49 ? 57.997 27.157 11.206 1.00 29.51 53 LEU B C 1
ATOM 794 O O . LEU B 2 49 ? 57.571 28.159 10.617 1.00 30.47 53 LEU B O 1
ATOM 799 N N . ARG B 2 50 ? 58.301 26.043 10.559 1.00 33.11 54 ARG B N 1
ATOM 800 C CA . ARG B 2 50 ? 58.104 25.960 9.095 1.00 32.44 54 ARG B CA 1
ATOM 801 C C . ARG B 2 50 ? 56.617 26.170 8.762 1.00 34.99 54 ARG B C 1
ATOM 802 O O . ARG B 2 50 ? 56.326 26.925 7.831 1.00 32.72 54 ARG B O 1
ATOM 810 N N . LEU B 2 51 ? 55.724 25.518 9.505 1.00 29.28 55 LEU B N 1
ATOM 811 C CA . LEU B 2 51 ? 54.293 25.724 9.273 1.00 26.74 55 LEU B CA 1
ATOM 812 C C . LEU B 2 51 ? 53.890 27.176 9.519 1.00 26.65 55 LEU B C 1
ATOM 813 O O . LEU B 2 51 ? 53.060 27.735 8.788 1.00 25.92 55 LEU B O 1
ATOM 818 N N . ALA B 2 52 ? 54.407 27.783 10.582 1.00 28.00 56 ALA B N 1
ATOM 819 C CA . ALA B 2 52 ? 54.018 29.161 10.874 1.00 28.15 56 ALA B CA 1
ATOM 820 C C . ALA B 2 52 ? 54.531 30.116 9.801 1.00 25.02 56 ALA B C 1
ATOM 821 O O . ALA B 2 52 ? 53.845 31.081 9.440 1.00 27.24 56 ALA B O 1
ATOM 823 N N . VAL B 2 53 ? 55.749 29.897 9.305 1.00 26.67 57 VAL B N 1
ATOM 824 C CA . VAL B 2 53 ? 56.276 30.797 8.284 1.00 26.56 57 VAL B CA 1
ATOM 825 C C . VAL B 2 53 ? 55.472 30.675 7.001 1.00 26.79 57 VAL B C 1
ATOM 826 O O . VAL B 2 53 ? 55.223 31.676 6.308 1.00 26.39 57 VAL B O 1
ATOM 830 N N . ASP B 2 54 ? 55.063 29.455 6.652 1.00 27.66 58 ASP B N 1
ATOM 831 C CA . ASP B 2 54 ? 54.195 29.295 5.488 1.00 28.84 58 ASP B CA 1
ATOM 832 C C . ASP B 2 54 ? 52.857 30.007 5.695 1.00 33.02 58 ASP B C 1
ATOM 833 O O . ASP B 2 54 ? 52.326 30.617 4.763 1.00 28.25 58 ASP B O 1
ATOM 838 N N . GLU B 2 55 ? 52.290 29.939 6.900 1.00 26.07 59 GLU B N 1
ATOM 839 C CA . GLU B 2 55 ? 51.036 30.660 7.152 1.00 29.04 59 GLU B CA 1
ATOM 840 C C . GLU B 2 55 ? 51.234 32.167 6.984 1.00 29.25 59 GLU B C 1
ATOM 841 O O . GLU B 2 55 ? 50.448 32.842 6.318 1.00 30.06 59 GLU B O 1
ATOM 847 N N . VAL B 2 56 ? 52.306 32.696 7.564 1.00 27.34 60 VAL B N 1
ATOM 848 C CA . VAL B 2 56 ? 52.639 34.111 7.414 1.00 26.46 60 VAL B CA 1
ATOM 849 C C . VAL B 2 56 ? 52.801 34.479 5.942 1.00 26.75 60 VAL B C 1
ATOM 850 O O . VAL B 2 56 ? 52.225 35.460 5.453 1.00 26.19 60 VAL B O 1
ATOM 854 N N . CYS B 2 57 ? 53.614 33.714 5.214 1.00 24.28 61 CYS B N 1
ATOM 855 C CA . CYS B 2 57 ? 53.885 34.081 3.830 1.00 23.16 61 CYS B CA 1
ATOM 856 C C . CYS B 2 57 ? 52.633 33.997 2.981 1.00 30.73 61 CYS B C 1
ATOM 857 O O . CYS B 2 57 ? 52.425 34.838 2.102 1.00 25.48 61 CYS B O 1
ATOM 860 N N . THR B 2 58 ? 51.800 32.970 3.210 1.00 23.62 62 THR B N 1
ATOM 861 C CA . THR B 2 58 ? 50.565 32.828 2.444 1.00 26.76 62 THR B CA 1
ATOM 862 C C . THR B 2 58 ? 49.603 33.992 2.696 1.00 28.62 62 THR B C 1
ATOM 863 O O . THR B 2 58 ? 48.989 34.516 1.758 1.00 31.02 62 THR B O 1
ATOM 867 N N . ARG B 2 59 ? 49.450 34.405 3.953 1.00 26.82 63 ARG B N 1
ATOM 868 C CA . ARG B 2 59 ? 48.525 35.488 4.255 1.00 29.15 63 ARG B CA 1
ATOM 869 C C . ARG B 2 59 ? 49.047 36.818 3.729 1.00 32.90 63 ARG B C 1
ATOM 870 O O . ARG B 2 59 ? 48.269 37.632 3.223 1.00 27.87 63 ARG B O 1
ATOM 878 N N . LEU B 2 60 ? 50.362 37.056 3.833 1.00 24.38 64 LEU B N 1
ATOM 879 C CA . LEU B 2 60 ? 50.923 38.287 3.284 1.00 25.96 64 LEU B CA 1
ATOM 880 C C . LEU B 2 60 ? 50.732 38.332 1.773 1.00 28.46 64 LEU B C 1
ATOM 881 O O . LEU B 2 60 ? 50.282 39.340 1.217 1.00 28.84 64 LEU B O 1
ATOM 886 N N . ILE B 2 61 ? 51.063 37.238 1.089 1.00 27.74 65 ILE B N 1
ATOM 887 C CA . ILE B 2 61 ? 51.018 37.265 -0.371 1.00 26.37 65 ILE B CA 1
ATOM 888 C C . ILE B 2 61 ? 49.569 37.337 -0.860 1.00 29.52 65 ILE B C 1
ATOM 889 O O . ILE B 2 61 ? 49.258 38.040 -1.829 1.00 29.35 65 ILE B O 1
ATOM 894 N N . ARG B 2 62 ? 48.647 36.658 -0.178 1.00 28.26 66 ARG B N 1
ATOM 895 C CA . ARG B 2 62 ? 47.234 36.818 -0.533 1.00 31.66 66 ARG B CA 1
ATOM 896 C C . ARG B 2 62 ? 46.748 38.257 -0.400 1.00 32.26 66 ARG B C 1
ATOM 897 O O . ARG B 2 62 ? 45.846 38.668 -1.141 1.00 31.72 66 ARG B O 1
ATOM 905 N N . SER B 2 63 ? 47.320 39.037 0.519 1.00 27.71 67 SER B N 1
ATOM 906 C CA . SER B 2 63 ? 46.888 40.422 0.728 1.00 32.51 67 SER B CA 1
ATOM 907 C C . SER B 2 63 ? 47.781 41.433 0.032 1.00 32.94 67 SER B C 1
ATOM 908 O O . SER B 2 63 ? 47.507 42.634 0.116 1.00 32.85 67 SER B O 1
ATOM 911 N N . ALA B 2 64 ? 48.825 40.975 -0.655 1.00 29.72 68 ALA B N 1
ATOM 912 C CA . ALA B 2 64 ? 49.834 41.860 -1.205 1.00 33.13 68 ALA B CA 1
ATOM 913 C C . ALA B 2 64 ? 49.252 42.772 -2.282 1.00 35.38 68 ALA B C 1
ATOM 914 O O . ALA B 2 64 ? 48.376 42.387 -3.067 1.00 29.87 68 ALA B O 1
ATOM 916 N N . LEU B 2 65 ? 49.768 43.996 -2.325 1.00 32.88 69 LEU B N 1
ATOM 917 C CA . LEU B 2 65 ? 49.409 44.907 -3.401 1.00 33.40 69 LEU B CA 1
ATOM 918 C C . LEU B 2 65 ? 50.075 44.429 -4.690 1.00 32.27 69 LEU B C 1
ATOM 919 O O . LEU B 2 65 ? 51.020 43.632 -4.647 1.00 30.92 69 LEU B O 1
ATOM 924 N N . PRO B 2 66 ? 49.614 44.893 -5.846 1.00 37.06 70 PRO B N 1
ATOM 925 C CA . PRO B 2 66 ? 50.320 44.565 -7.085 1.00 35.48 70 PRO B CA 1
ATOM 926 C C . PRO B 2 66 ? 51.772 45.009 -7.019 1.00 42.72 70 PRO B C 1
ATOM 927 O O . PRO B 2 66 ? 52.097 46.067 -6.467 1.00 35.27 70 PRO B O 1
ATOM 931 N N . ASP B 2 67 ? 52.650 44.161 -7.559 1.00 29.72 71 ASP B N 1
ATOM 932 C CA . ASP B 2 67 ? 54.075 44.426 -7.684 1.00 31.28 71 ASP B CA 1
ATOM 933 C C . ASP B 2 67 ? 54.776 44.550 -6.332 1.00 38.81 71 ASP B C 1
ATOM 934 O O . ASP B 2 67 ? 55.886 45.072 -6.250 1.00 35.46 71 ASP B O 1
ATOM 939 N N . ALA B 2 68 ? 54.170 44.050 -5.263 1.00 35.97 72 ALA B N 1
ATOM 940 C CA . ALA B 2 68 ? 54.826 44.070 -3.967 1.00 28.34 72 ALA B CA 1
ATOM 941 C C . ALA B 2 68 ? 55.905 43.001 -3.898 1.00 30.29 72 ALA B C 1
ATOM 942 O O . ALA B 2 68 ? 55.935 42.058 -4.691 1.00 29.97 72 ALA B O 1
ATOM 944 N N . THR B 2 69 ? 56.790 43.159 -2.914 1.00 29.52 73 THR B N 1
ATOM 945 C CA . THR B 2 69 ? 57.858 42.207 -2.633 1.00 28.43 73 THR B CA 1
ATOM 946 C C . THR B 2 69 ? 57.613 41.590 -1.264 1.00 27.70 73 THR B C 1
ATOM 947 O O . THR B 2 69 ? 57.306 42.303 -0.310 1.00 29.26 73 THR B O 1
ATOM 951 N N . LEU B 2 70 ? 57.715 40.277 -1.186 1.00 22.42 74 LEU B N 1
ATOM 952 C CA . LEU B 2 70 ? 57.707 39.553 0.080 1.00 25.75 74 LEU B CA 1
ATOM 953 C C . LEU B 2 70 ? 59.149 39.519 0.573 1.00 28.53 74 LEU B C 1
ATOM 954 O O . LEU B 2 70 ? 60.014 38.942 -0.092 1.00 24.87 74 LEU B O 1
ATOM 959 N N A ARG B 2 71 ? 59.404 40.113 1.736 0.53 24.35 75 ARG B N 1
ATOM 960 N N B ARG B 2 71 ? 59.410 40.181 1.689 0.47 24.39 75 ARG B N 1
ATOM 961 C CA A ARG B 2 71 ? 60.741 40.192 2.319 0.53 26.14 75 ARG B CA 1
ATOM 962 C CA B ARG B 2 71 ? 60.724 40.153 2.308 0.47 26.20 75 ARG B CA 1
ATOM 963 C C A ARG B 2 71 ? 60.784 39.305 3.555 0.53 28.57 75 ARG B C 1
ATOM 964 C C B ARG B 2 71 ? 60.664 39.180 3.471 0.47 28.54 75 ARG B C 1
ATOM 965 O O A ARG B 2 71 ? 60.071 39.574 4.528 0.53 26.18 75 ARG B O 1
ATOM 966 O O B ARG B 2 71 ? 59.740 39.242 4.289 0.47 26.53 75 ARG B O 1
ATOM 981 N N . LEU B 2 72 ? 61.628 38.268 3.527 1.00 26.17 76 LEU B N 1
ATOM 982 C CA . LEU B 2 72 ? 61.671 37.253 4.576 1.00 27.12 76 LEU B CA 1
ATOM 983 C C . LEU B 2 72 ? 63.076 37.221 5.163 1.00 29.81 76 LEU B C 1
ATOM 984 O O . LEU B 2 72 ? 64.043 37.018 4.422 1.00 28.88 76 LEU B O 1
ATOM 989 N N . VAL B 2 73 ? 63.199 37.420 6.481 1.00 24.95 77 VAL B N 1
ATOM 990 C CA . VAL B 2 73 ? 64.491 37.331 7.162 1.00 24.45 77 VAL B CA 1
ATOM 991 C C . VAL B 2 73 ? 64.435 36.145 8.126 1.00 28.53 77 VAL B C 1
ATOM 992 O O . VAL B 2 73 ? 63.510 36.053 8.936 1.00 25.89 77 VAL B O 1
ATOM 996 N N . VAL B 2 74 ? 65.399 35.232 8.016 1.00 27.52 78 VAL B N 1
ATOM 997 C CA . VAL B 2 74 ? 65.584 34.137 8.972 1.00 25.20 78 VAL B CA 1
ATOM 998 C C . VAL B 2 74 ? 66.891 34.412 9.703 1.00 29.19 78 VAL B C 1
ATOM 999 O O . VAL B 2 74 ? 67.957 34.456 9.083 1.00 33.81 78 VAL B O 1
ATOM 1003 N N . ASP B 2 75 ? 66.809 34.620 11.020 1.00 31.03 79 ASP B N 1
ATOM 1004 C CA . ASP B 2 75 ? 67.959 34.962 11.855 1.00 30.97 79 ASP B CA 1
ATOM 1005 C C . ASP B 2 75 ? 68.168 33.859 12.884 1.00 36.78 79 ASP B C 1
ATOM 1006 O O . ASP B 2 75 ? 67.550 33.886 13.958 1.00 33.54 79 ASP B O 1
ATOM 1011 N N . PRO B 2 76 ? 69.016 32.867 12.600 1.00 38.58 80 PRO B N 1
ATOM 1012 C CA . PRO B 2 76 ? 69.260 31.780 13.562 1.00 38.20 80 PRO B CA 1
ATOM 1013 C C . PRO B 2 76 ? 70.285 32.224 14.590 1.00 47.80 80 PRO B C 1
ATOM 1014 O O . PRO B 2 76 ? 71.431 32.516 14.244 1.00 43.19 80 PRO B O 1
ATOM 1018 N N . ARG B 2 77 ? 69.879 32.272 15.849 1.00 44.37 81 ARG B N 1
ATOM 1019 C CA . ARG B 2 77 ? 70.777 32.587 16.946 1.00 47.33 81 ARG B CA 1
ATOM 1020 C C . ARG B 2 77 ? 70.925 31.354 17.833 1.00 50.86 81 ARG B C 1
ATOM 1021 O O . ARG B 2 77 ? 70.274 30.323 17.625 1.00 57.60 81 ARG B O 1
ATOM 1029 N N . LYS B 2 78 ? 71.816 31.446 18.815 1.00 63.50 82 LYS B N 1
ATOM 1030 C CA . LYS B 2 78 ? 72.036 30.303 19.699 1.00 68.32 82 LYS B CA 1
ATOM 1031 C C . LYS B 2 78 ? 70.775 29.995 20.495 1.00 64.08 82 LYS B C 1
ATOM 1032 O O . LYS B 2 78 ? 70.257 28.872 20.478 1.00 73.06 82 LYS B O 1
ATOM 1038 N N . ASP B 2 79 ? 70.258 31.009 21.178 1.00 65.07 83 ASP B N 1
ATOM 1039 C CA . ASP B 2 79 ? 69.045 30.877 21.973 1.00 70.14 83 ASP B CA 1
ATOM 1040 C C . ASP B 2 79 ? 67.825 30.555 21.113 1.00 74.34 83 ASP B C 1
ATOM 1041 O O . ASP B 2 79 ? 67.009 29.694 21.470 1.00 63.50 83 ASP B O 1
ATOM 1046 N N . GLU B 2 80 ? 67.666 31.255 19.987 1.00 60.41 84 GLU B N 1
ATOM 1047 C CA . GLU B 2 80 ? 66.375 31.247 19.328 1.00 54.05 84 GLU B CA 1
ATOM 1048 C C . GLU B 2 80 ? 66.555 31.472 17.832 1.00 46.47 84 GLU B C 1
ATOM 1049 O O . GLU B 2 80 ? 67.636 31.812 17.348 1.00 42.10 84 GLU B O 1
ATOM 1055 N N . VAL B 2 81 ? 65.464 31.295 17.107 1.00 34.63 85 VAL B N 1
ATOM 1056 C CA . VAL B 2 81 ? 65.386 31.642 15.698 1.00 30.87 85 VAL B CA 1
ATOM 1057 C C . VAL B 2 81 ? 64.290 32.687 15.562 1.00 37.91 85 VAL B C 1
ATOM 1058 O O . VAL B 2 81 ? 63.185 32.500 16.082 1.00 34.86 85 VAL B O 1
ATOM 1062 N N . VAL B 2 82 ? 64.611 33.803 14.922 1.00 32.65 86 VAL B N 1
ATOM 1063 C CA . VAL B 2 82 ? 63.642 34.862 14.641 1.00 29.83 86 VAL B CA 1
ATOM 1064 C C . VAL B 2 82 ? 63.383 34.854 13.145 1.00 31.17 86 VAL B C 1
ATOM 1065 O O . VAL B 2 82 ? 64.329 34.825 12.352 1.00 29.48 86 VAL B O 1
ATOM 1069 N N . VAL B 2 83 ? 62.109 34.866 12.751 1.00 26.74 87 VAL B N 1
ATOM 1070 C CA . VAL B 2 83 ? 61.737 34.950 11.340 1.00 24.87 87 VAL B CA 1
ATOM 1071 C C . VAL B 2 83 ? 60.815 36.144 11.187 1.00 33.41 87 VAL B C 1
ATOM 1072 O O . VAL B 2 83 ? 59.802 36.240 11.891 1.00 31.53 87 VAL B O 1
ATOM 1076 N N . GLU B 2 84 ? 61.170 37.049 10.277 1.00 29.99 88 GLU B N 1
ATOM 1077 C CA . GLU B 2 84 ? 60.402 38.258 10.013 1.00 26.45 88 GLU B CA 1
ATOM 1078 C C . GLU B 2 84 ? 59.952 38.266 8.559 1.00 29.08 88 GLU B C 1
ATOM 1079 O O . GLU B 2 84 ? 60.763 38.074 7.654 1.00 26.99 88 GLU B O 1
ATOM 1085 N N . ALA B 2 85 ? 58.660 38.494 8.325 1.00 25.27 89 ALA B N 1
ATOM 1086 C CA . ALA B 2 85 ? 58.159 38.546 6.958 1.00 27.28 89 ALA B CA 1
ATOM 1087 C C . ALA B 2 85 ? 57.296 39.790 6.799 1.00 27.19 89 ALA B C 1
ATOM 1088 O O . ALA B 2 85 ? 56.553 40.149 7.716 1.00 24.87 89 ALA B O 1
ATOM 1090 N N . SER B 2 86 ? 57.385 40.438 5.637 1.00 24.53 90 SER B N 1
ATOM 1091 C CA . SER B 2 86 ? 56.632 41.672 5.420 1.00 23.37 90 SER B CA 1
ATOM 1092 C C . SER B 2 86 ? 56.428 41.896 3.925 1.00 25.79 90 SER B C 1
ATOM 1093 O O . SER B 2 86 ? 57.181 41.386 3.098 1.00 27.02 90 SER B O 1
ATOM 1096 N N . ALA B 2 87 ? 55.393 42.671 3.597 1.00 27.55 91 ALA B N 1
ATOM 1097 C CA . ALA B 2 87 ? 55.074 43.016 2.217 1.00 26.90 91 ALA B CA 1
ATOM 1098 C C . ALA B 2 87 ? 54.093 44.172 2.226 1.00 25.86 91 ALA B C 1
ATOM 1099 O O . ALA B 2 87 ? 53.330 44.345 3.185 1.00 27.56 91 ALA B O 1
ATOM 1101 N N . ALA B 2 88 ? 54.076 44.938 1.133 1.00 27.92 92 ALA B N 1
ATOM 1102 C CA . ALA B 2 88 ? 53.043 45.958 0.998 1.00 27.88 92 ALA B CA 1
ATOM 1103 C C . ALA B 2 88 ? 51.703 45.269 0.759 1.00 30.95 92 ALA B C 1
ATOM 1104 O O . ALA B 2 88 ? 51.555 44.532 -0.219 1.00 29.61 92 ALA B O 1
ATOM 1106 N N . CYS B 2 89 ? 50.721 45.530 1.636 1.00 28.78 93 CYS B N 1
ATOM 1107 C CA . CYS B 2 89 ? 49.450 44.816 1.662 1.00 32.04 93 CYS B CA 1
ATOM 1108 C C . CYS B 2 89 ? 48.269 45.777 1.528 1.00 34.48 93 CYS B C 1
ATOM 1109 O O . CYS B 2 89 ? 48.403 46.983 1.732 1.00 31.96 93 CYS B O 1
ATOM 1112 N N . ASP B 2 90 ? 47.103 45.219 1.200 1.00 33.00 94 ASP B N 1
ATOM 1113 C CA . ASP B 2 90 ? 45.889 45.994 0.950 1.00 32.97 94 ASP B CA 1
ATOM 1114 C C . ASP B 2 90 ? 45.030 46.189 2.189 1.00 35.00 94 ASP B C 1
ATOM 1115 O O . ASP B 2 90 ? 43.882 46.638 2.073 1.00 34.71 94 ASP B O 1
ATOM 1120 N N . THR B 2 91 ? 45.554 45.854 3.359 1.00 31.23 95 THR B N 1
ATOM 1121 C CA . THR B 2 91 ? 44.823 45.979 4.605 1.00 34.94 95 THR B CA 1
ATOM 1122 C C . THR B 2 91 ? 45.815 46.371 5.687 1.00 32.61 95 THR B C 1
ATOM 1123 O O . THR B 2 91 ? 47.014 46.108 5.570 1.00 33.53 95 THR B O 1
ATOM 1127 N N . HIS B 2 92 ? 45.299 47.020 6.736 1.00 29.92 96 HIS B N 1
ATOM 1128 C CA . HIS B 2 92 ? 46.128 47.410 7.866 1.00 28.74 96 HIS B CA 1
ATOM 1129 C C . HIS B 2 92 ? 46.428 46.262 8.814 1.00 33.94 96 HIS B C 1
ATOM 1130 O O . HIS B 2 92 ? 47.291 46.414 9.683 1.00 30.68 96 HIS B O 1
ATOM 1137 N N . ASP B 2 93 ? 45.805 45.105 8.639 1.00 29.02 97 ASP B N 1
ATOM 1138 C CA . ASP B 2 93 ? 46.066 44.016 9.570 1.00 30.44 97 ASP B CA 1
ATOM 1139 C C . ASP B 2 93 ? 45.797 42.700 8.867 1.00 30.20 97 ASP B C 1
ATOM 1140 O O . ASP B 2 93 ? 44.647 42.355 8.620 1.00 30.11 97 ASP B O 1
ATOM 1145 N N . VAL B 2 94 ? 46.861 41.954 8.578 1.00 32.32 98 VAL B N 1
ATOM 1146 C CA . VAL B 2 94 ? 46.693 40.724 7.820 1.00 29.91 98 VAL B CA 1
ATOM 1147 C C . VAL B 2 94 ? 46.310 39.544 8.717 1.00 28.95 98 VAL B C 1
ATOM 1148 O O . VAL B 2 94 ? 45.781 38.538 8.225 1.00 34.38 98 VAL B O 1
ATOM 1152 N N . VAL B 2 95 ? 46.552 39.628 10.026 1.00 28.31 99 VAL B N 1
ATOM 1153 C CA . VAL B 2 95 ? 46.219 38.546 10.962 1.00 29.52 99 VAL B CA 1
ATOM 1154 C C . VAL B 2 95 ? 45.545 39.175 12.186 1.00 30.80 99 VAL B C 1
ATOM 1155 O O . VAL B 2 95 ? 46.193 39.469 13.196 1.00 30.70 99 VAL B O 1
ATOM 1159 N N . ALA B 2 96 ? 44.228 39.347 12.118 1.00 29.19 100 ALA B N 1
ATOM 1160 C CA . ALA B 2 96 ? 43.504 40.109 13.137 1.00 30.86 100 ALA B CA 1
ATOM 1161 C C . ALA B 2 96 ? 43.484 39.378 14.484 1.00 33.48 100 ALA B C 1
ATOM 1162 O O . ALA B 2 96 ? 43.441 38.142 14.526 1.00 35.66 100 ALA B O 1
ATOM 1164 N N . PRO B 2 97 ? 43.490 40.121 15.604 1.00 34.39 101 PRO B N 1
ATOM 1165 C CA . PRO B 2 97 ? 43.330 39.478 16.914 1.00 37.13 101 PRO B CA 1
ATOM 1166 C C . PRO B 2 97 ? 42.127 38.554 16.925 1.00 36.82 101 PRO B C 1
ATOM 1167 O O . PRO B 2 97 ? 41.080 38.861 16.358 1.00 40.68 101 PRO B O 1
ATOM 1171 N N . GLY B 2 98 ? 42.274 37.406 17.572 1.00 37.79 102 GLY B N 1
ATOM 1172 C CA . GLY B 2 98 ? 41.162 36.474 17.630 1.00 46.18 102 GLY B CA 1
ATOM 1173 C C . GLY B 2 98 ? 40.853 35.731 16.345 1.00 47.25 102 GLY B C 1
ATOM 1174 O O . GLY B 2 98 ? 39.992 34.843 16.363 1.00 43.39 102 GLY B O 1
ATOM 1175 N N . SER B 2 99 ? 41.511 36.052 15.230 1.00 40.13 103 SER B N 1
ATOM 1176 C CA . SER B 2 99 ? 41.319 35.258 14.019 1.00 37.83 103 SER B CA 1
ATOM 1177 C C . SER B 2 99 ? 41.941 33.878 14.178 1.00 40.44 103 SER B C 1
ATOM 1178 O O . SER B 2 99 ? 42.790 33.639 15.043 1.00 38.64 103 SER B O 1
ATOM 1181 N N . PHE B 2 100 ? 41.486 32.951 13.330 1.00 40.15 104 PHE B N 1
ATOM 1182 C CA . PHE B 2 100 ? 42.056 31.614 13.348 1.00 34.48 104 PHE B CA 1
ATOM 1183 C C . PHE B 2 100 ? 43.547 31.658 13.031 1.00 36.91 104 PHE B C 1
ATOM 1184 O O . PHE B 2 100 ? 44.350 31.015 13.710 1.00 34.18 104 PHE B O 1
ATOM 1192 N N . SER B 2 101 ? 43.930 32.420 12.005 1.00 34.87 105 SER B N 1
ATOM 1193 C CA . SER B 2 101 ? 45.339 32.598 11.673 1.00 34.19 105 SER B CA 1
ATOM 1194 C C . SER B 2 101 ? 46.164 33.039 12.880 1.00 32.85 105 SER B C 1
ATOM 1195 O O . SER B 2 101 ? 47.235 32.482 13.150 1.00 32.54 105 SER B O 1
ATOM 1198 N N . TRP B 2 102 ? 45.692 34.055 13.609 1.00 31.40 106 TRP B N 1
ATOM 1199 C CA . TRP B 2 102 ? 46.435 34.532 14.775 1.00 31.46 106 TRP B CA 1
ATOM 1200 C C . TRP B 2 102 ? 46.608 33.431 15.815 1.00 33.44 106 TRP B C 1
ATOM 1201 O O . TRP B 2 102 ? 47.687 33.284 16.407 1.00 31.13 106 TRP B O 1
ATOM 1212 N N . HIS B 2 103 ? 45.555 32.649 16.055 1.00 33.06 107 HIS B N 1
ATOM 1213 C CA . HIS B 2 103 ? 45.653 31.586 17.041 1.00 38.61 107 HIS B CA 1
ATOM 1214 C C . HIS B 2 103 ? 46.625 30.508 16.580 1.00 35.55 107 HIS B C 1
ATOM 1215 O O . HIS B 2 103 ? 47.344 29.919 17.397 1.00 37.11 107 HIS B O 1
ATOM 1222 N N . VAL B 2 104 ? 46.665 30.240 15.277 1.00 30.05 108 VAL B N 1
ATOM 1223 C CA . VAL B 2 104 ? 47.590 29.235 14.759 1.00 35.64 108 VAL B CA 1
ATOM 1224 C C . VAL B 2 104 ? 49.022 29.686 14.993 1.00 34.58 108 VAL B C 1
ATOM 1225 O O . VAL B 2 104 ? 49.869 28.925 15.479 1.00 30.85 108 VAL B O 1
ATOM 1229 N N . LEU B 2 105 ? 49.302 30.943 14.666 1.00 26.52 109 LEU B N 1
ATOM 1230 C CA . LEU B 2 105 ? 50.658 31.463 14.808 1.00 31.79 109 LEU B CA 1
ATOM 1231 C C . LEU B 2 105 ? 51.088 31.479 16.264 1.00 30.18 109 LEU B C 1
ATOM 1232 O O . LEU B 2 105 ? 52.228 31.124 16.577 1.00 29.31 109 LEU B O 1
ATOM 1237 N N . THR B 2 106 ? 50.192 31.891 17.169 1.00 27.60 110 THR B N 1
ATOM 1238 C CA . THR B 2 106 ? 50.574 31.928 18.575 1.00 31.90 110 THR B CA 1
ATOM 1239 C C . THR B 2 106 ? 50.754 30.527 19.152 1.00 34.79 110 THR B C 1
ATOM 1240 O O . THR B 2 106 ? 51.519 30.368 20.110 1.00 37.38 110 THR B O 1
ATOM 1244 N N . ALA B 2 107 ? 50.107 29.500 18.581 1.00 36.42 111 ALA B N 1
ATOM 1245 C CA . ALA B 2 107 ? 50.343 28.134 19.046 1.00 38.07 111 ALA B CA 1
ATOM 1246 C C . ALA B 2 107 ? 51.684 27.593 18.580 1.00 39.44 111 ALA B C 1
ATOM 1247 O O . ALA B 2 107 ? 52.313 26.815 19.310 1.00 37.28 111 ALA B O 1
ATOM 1249 N N . LEU B 2 108 ? 52.119 27.973 17.371 1.00 29.69 112 LEU B N 1
ATOM 1250 C CA . LEU B 2 108 ? 53.283 27.383 16.718 1.00 35.87 112 LEU B CA 1
ATOM 1251 C C . LEU B 2 108 ? 54.594 28.090 17.030 1.00 32.71 112 LEU B C 1
ATOM 1252 O O . LEU B 2 108 ? 55.657 27.479 16.884 1.00 36.13 112 LEU B O 1
ATOM 1257 N N . ALA B 2 109 ? 54.549 29.348 17.437 1.00 30.89 113 ALA B N 1
ATOM 1258 C CA . ALA B 2 109 ? 55.754 30.114 17.719 1.00 36.05 113 ALA B CA 1
ATOM 1259 C C . ALA B 2 109 ? 55.707 30.568 19.170 1.00 37.08 113 ALA B C 1
ATOM 1260 O O . ALA B 2 109 ? 54.624 30.731 19.745 1.00 38.23 113 ALA B O 1
ATOM 1262 N N . ASP B 2 110 ? 56.880 30.771 19.772 1.00 33.40 114 ASP B N 1
ATOM 1263 C CA . ASP B 2 110 ? 56.888 31.228 21.163 1.00 35.98 114 ASP B CA 1
ATOM 1264 C C . ASP B 2 110 ? 56.472 32.684 21.287 1.00 36.43 114 ASP B C 1
ATOM 1265 O O . ASP B 2 110 ? 55.925 33.089 22.315 1.00 36.29 114 ASP B O 1
ATOM 1270 N N . ASP B 2 111 ? 56.726 33.488 20.274 1.00 32.89 115 ASP B N 1
ATOM 1271 C CA . ASP B 2 111 ? 56.383 34.902 20.326 1.00 33.91 115 ASP B CA 1
ATOM 1272 C C . ASP B 2 111 ? 55.950 35.292 18.932 1.00 34.98 115 ASP B C 1
ATOM 1273 O O . ASP B 2 111 ? 56.560 34.842 17.964 1.00 32.12 115 ASP B O 1
ATOM 1278 N N . VAL B 2 112 ? 54.868 36.068 18.836 1.00 27.30 116 VAL B N 1
ATOM 1279 C CA . VAL B 2 112 ? 54.363 36.591 17.563 1.00 31.33 116 VAL B CA 1
ATOM 1280 C C . VAL B 2 112 ? 54.118 38.085 17.742 1.00 30.02 116 VAL B C 1
ATOM 1281 O O . VAL B 2 112 ? 53.439 38.492 18.694 1.00 27.20 116 VAL B O 1
ATOM 1285 N N . GLN B 2 113 ? 54.679 38.897 16.844 1.00 28.12 117 GLN B N 1
ATOM 1286 C CA . GLN B 2 113 ? 54.525 40.348 16.902 1.00 29.26 117 GLN B CA 1
ATOM 1287 C C . GLN B 2 113 ? 54.237 40.860 15.496 1.00 30.66 117 GLN B C 1
ATOM 1288 O O . GLN B 2 113 ? 54.565 40.201 14.513 1.00 29.05 117 GLN B O 1
ATOM 1294 N N . THR B 2 114 ? 53.571 42.004 15.398 1.00 26.15 118 THR B N 1
ATOM 1295 C CA . THR B 2 114 ? 53.271 42.585 14.097 1.00 26.19 118 THR B CA 1
ATOM 1296 C C . THR B 2 114 ? 53.812 44.003 14.044 1.00 29.07 118 THR B C 1
ATOM 1297 O O . THR B 2 114 ? 54.043 44.637 15.073 1.00 28.77 118 THR B O 1
ATOM 1301 N N . PHE B 2 115 ? 53.995 44.516 12.830 1.00 26.47 119 PHE B N 1
ATOM 1302 C CA . PHE B 2 115 ? 54.365 45.914 12.704 1.00 25.36 119 PHE B CA 1
ATOM 1303 C C . PHE B 2 115 ? 53.756 46.503 11.439 1.00 31.59 119 PHE B C 1
ATOM 1304 O O . PHE B 2 115 ? 53.622 45.824 10.415 1.00 27.56 119 PHE B O 1
ATOM 1312 N N . HIS B 2 116 ? 53.416 47.784 11.523 1.00 31.12 120 HIS B N 1
ATOM 1313 C CA . HIS B 2 116 ? 52.706 48.502 10.475 1.00 31.04 120 HIS B CA 1
ATOM 1314 C C . HIS B 2 116 ? 52.643 49.957 10.913 1.00 30.29 120 HIS B C 1
ATOM 1315 O O . HIS B 2 116 ? 52.396 50.236 12.093 1.00 28.17 120 HIS B O 1
ATOM 1322 N N . ASP B 2 117 ? 52.918 50.877 9.984 1.00 29.86 121 ASP B N 1
ATOM 1323 C CA . ASP B 2 117 ? 52.763 52.307 10.260 1.00 28.11 121 ASP B CA 1
ATOM 1324 C C . ASP B 2 117 ? 52.199 52.953 8.996 1.00 33.60 121 ASP B C 1
ATOM 1325 O O . ASP B 2 117 ? 52.950 53.358 8.105 1.00 31.09 121 ASP B O 1
ATOM 1330 N N . GLY B 2 118 ? 50.873 53.078 8.942 1.00 30.16 122 GLY B N 1
ATOM 1331 C CA . GLY B 2 118 ? 50.255 53.641 7.759 1.00 31.62 122 GLY B CA 1
ATOM 1332 C C . GLY B 2 118 ? 50.459 55.130 7.596 1.00 36.75 122 GLY B C 1
ATOM 1333 O O . GLY B 2 118 ? 50.068 55.683 6.563 1.00 36.86 122 GLY B O 1
ATOM 1334 N N . ARG B 2 119 ? 51.052 55.792 8.589 1.00 35.52 123 ARG B N 1
ATOM 1335 C CA . ARG B 2 119 ? 51.344 57.214 8.463 1.00 40.56 123 ARG B CA 1
ATOM 1336 C C . ARG B 2 119 ? 52.476 57.481 7.478 1.00 45.16 123 ARG B C 1
ATOM 1337 O O . ARG B 2 119 ? 52.618 58.614 7.005 1.00 45.34 123 ARG B O 1
ATOM 1345 N N . GLN B 2 120 ? 53.299 56.481 7.185 1.00 44.66 124 GLN B N 1
ATOM 1346 C CA . GLN B 2 120 ? 54.402 56.679 6.258 1.00 45.71 124 GLN B CA 1
ATOM 1347 C C . GLN B 2 120 ? 53.865 56.837 4.841 1.00 48.72 124 GLN B C 1
ATOM 1348 O O . GLN B 2 120 ? 52.939 56.129 4.442 1.00 48.25 124 GLN B O 1
ATOM 1354 N N . PRO B 2 121 ? 54.427 57.738 4.051 1.00 58.66 125 PRO B N 1
ATOM 1355 C CA . PRO B 2 121 ? 53.911 57.945 2.696 1.00 65.10 125 PRO B CA 1
ATOM 1356 C C . PRO B 2 121 ? 54.363 56.840 1.750 1.00 65.17 125 PRO B C 1
ATOM 1357 O O . PRO B 2 121 ? 55.294 56.083 2.031 1.00 62.16 125 PRO B O 1
ATOM 1361 N N . ASP B 2 122 ? 53.673 56.763 0.618 1.00 65.76 126 ASP B N 1
ATOM 1362 C CA . ASP B 2 122 ? 53.999 55.832 -0.466 1.00 66.04 126 ASP B CA 1
ATOM 1363 C C . ASP B 2 122 ? 53.841 54.387 0.038 1.00 61.69 126 ASP B C 1
ATOM 1364 O O . ASP B 2 122 ? 53.001 54.083 0.901 1.00 54.09 126 ASP B O 1
ATOM 1369 N N . VAL B 2 123 ? 54.682 53.496 -0.487 1.00 56.63 127 VAL B N 1
ATOM 1370 C CA . VAL B 2 123 ? 54.497 52.067 -0.275 1.00 55.08 127 VAL B CA 1
ATOM 1371 C C . VAL B 2 123 ? 54.894 51.649 1.135 1.00 44.57 127 VAL B C 1
ATOM 1372 O O . VAL B 2 123 ? 54.358 50.665 1.660 1.00 40.21 127 VAL B O 1
ATOM 1376 N N . ALA B 2 124 ? 55.812 52.381 1.779 1.00 42.70 128 ALA B N 1
ATOM 1377 C CA . ALA B 2 124 ? 56.186 52.042 3.150 1.00 42.37 128 ALA B CA 1
ATOM 1378 C C . ALA B 2 124 ? 54.979 52.068 4.085 1.00 40.30 128 ALA B C 1
ATOM 1379 O O . ALA B 2 124 ? 54.909 51.278 5.033 1.00 35.47 128 ALA B O 1
ATOM 1381 N N . GLY B 2 125 ? 54.012 52.952 3.825 1.00 36.38 129 GLY B N 1
ATOM 1382 C CA . GLY B 2 125 ? 52.822 52.997 4.656 1.00 39.88 129 GLY B CA 1
ATOM 1383 C C . GLY B 2 125 ? 51.879 51.831 4.446 1.00 34.35 129 GLY B C 1
ATOM 1384 O O . GLY B 2 125 ? 50.974 51.631 5.258 1.00 35.62 129 GLY B O 1
ATOM 1385 N N . SER B 2 126 ? 52.065 51.061 3.374 1.00 34.13 130 SER B N 1
ATOM 1386 C CA . SER B 2 126 ? 51.265 49.873 3.101 1.00 32.42 130 SER B CA 1
ATOM 1387 C C . SER B 2 126 ? 51.886 48.607 3.647 1.00 34.17 130 SER B C 1
ATOM 1388 O O . SER B 2 126 ? 51.226 47.557 3.643 1.00 32.80 130 SER B O 1
ATOM 1391 N N . VAL B 2 127 ? 53.140 48.670 4.092 1.00 35.05 131 VAL B N 1
ATOM 1392 C CA . VAL B 2 127 ? 53.823 47.468 4.548 1.00 27.78 131 VAL B CA 1
ATOM 1393 C C . VAL B 2 127 ? 53.190 46.960 5.836 1.00 28.37 131 VAL B C 1
ATOM 1394 O O . VAL B 2 127 ? 52.966 47.723 6.785 1.00 28.07 131 VAL B O 1
ATOM 1398 N N . PHE B 2 128 ? 52.926 45.656 5.879 1.00 25.40 132 PHE B N 1
ATOM 1399 C CA . PHE B 2 128 ? 52.535 44.949 7.091 1.00 26.59 132 PHE B CA 1
ATOM 1400 C C . PHE B 2 128 ? 53.553 43.844 7.311 1.00 28.49 132 PHE B C 1
ATOM 1401 O O . PHE B 2 128 ? 53.882 43.120 6.361 1.00 25.45 132 PHE B O 1
ATOM 1409 N N . GLY B 2 129 ? 54.032 43.702 8.555 1.00 25.80 133 GLY B N 1
ATOM 1410 C CA . GLY B 2 129 ? 55.005 42.682 8.876 1.00 24.86 133 GLY B CA 1
ATOM 1411 C C . GLY B 2 129 ? 54.595 41.840 10.072 1.00 27.00 133 GLY B C 1
ATOM 1412 O O . GLY B 2 129 ? 53.806 42.255 10.922 1.00 25.49 133 GLY B O 1
ATOM 1413 N N . ILE B 2 130 ? 55.140 40.623 10.109 1.00 25.53 134 ILE B N 1
ATOM 1414 C CA . ILE B 2 130 ? 54.914 39.684 11.204 1.00 24.87 134 ILE B CA 1
ATOM 1415 C C . ILE B 2 130 ? 56.262 39.081 11.568 1.00 27.01 134 ILE B C 1
ATOM 1416 O O . ILE B 2 130 ? 57.006 38.656 10.678 1.00 26.67 134 ILE B O 1
ATOM 1421 N N . THR B 2 131 ? 56.563 39.029 12.869 1.00 26.90 135 THR B N 1
ATOM 1422 C CA . THR B 2 131 ? 57.815 38.486 13.379 1.00 27.37 135 THR B CA 1
ATOM 1423 C C . THR B 2 131 ? 57.492 37.307 14.278 1.00 30.17 135 THR B C 1
ATOM 1424 O O . THR B 2 131 ? 56.675 37.433 15.199 1.00 29.57 135 THR B O 1
ATOM 1428 N N . LEU B 2 132 ? 58.111 36.169 13.996 1.00 29.44 136 LEU B N 1
ATOM 1429 C CA . LEU B 2 132 ? 57.925 34.958 14.777 1.00 30.81 136 LEU B CA 1
ATOM 1430 C C . LEU B 2 132 ? 59.237 34.622 15.467 1.00 31.16 136 LEU B C 1
ATOM 1431 O O . LEU B 2 132 ? 60.304 34.758 14.871 1.00 29.60 136 LEU B O 1
ATOM 1436 N N . THR B 2 133 ? 59.162 34.189 16.719 1.00 29.22 137 THR B N 1
ATOM 1437 C CA . THR B 2 133 ? 60.353 33.823 17.472 1.00 30.84 137 THR B CA 1
ATOM 1438 C C . THR B 2 133 ? 60.165 32.430 18.047 1.00 40.96 137 THR B C 1
ATOM 1439 O O . THR B 2 133 ? 59.132 32.135 18.654 1.00 38.47 137 THR B O 1
ATOM 1443 N N . ALA B 2 134 ? 61.149 31.574 17.841 1.00 40.83 138 ALA B N 1
ATOM 1444 C CA . ALA B 2 134 ? 61.103 30.211 18.346 1.00 45.09 138 ALA B CA 1
ATOM 1445 C C . ALA B 2 134 ? 62.355 29.983 19.170 1.00 50.05 138 ALA B C 1
ATOM 1446 O O . ALA B 2 134 ? 63.459 30.215 18.675 1.00 48.00 138 ALA B O 1
ATOM 1448 N N . ARG B 2 135 ? 62.195 29.539 20.417 1.00 55.31 139 ARG B N 1
ATOM 1449 C CA . ARG B 2 135 ? 63.321 29.403 21.333 1.00 67.72 139 ARG B CA 1
ATOM 1450 C C . ARG B 2 135 ? 63.624 27.937 21.619 1.00 74.06 139 ARG B C 1
ATOM 1451 O O . ARG B 2 135 ? 62.802 27.050 21.372 1.00 72.76 139 ARG B O 1
ATOM 1459 N N . ARG B 2 136 ? 64.841 27.701 22.119 1.00 88.70 140 ARG B N 1
ATOM 1460 C CA . ARG B 2 136 ? 65.319 26.389 22.587 1.00 93.18 140 ARG B CA 1
ATOM 1461 C C . ARG B 2 136 ? 65.171 25.253 21.583 1.00 96.08 140 ARG B C 1
ATOM 1462 O O . ARG B 2 136 ? 66.127 24.524 21.321 1.00 92.25 140 ARG B O 1
ATOM 1470 N N . LEU C 1 5 ? 25.650 44.946 5.944 1.00 112.28 197 LEU C N 1
ATOM 1471 C CA . LEU C 1 5 ? 26.441 44.997 4.685 1.00 113.54 197 LEU C CA 1
ATOM 1472 C C . LEU C 1 5 ? 27.500 43.895 4.671 1.00 121.49 197 LEU C C 1
ATOM 1473 O O . LEU C 1 5 ? 27.679 43.220 5.695 1.00 116.51 197 LEU C O 1
ATOM 1478 N N . ASP C 1 6 ? 28.187 43.758 3.542 1.00 130.28 198 ASP C N 1
ATOM 1479 C CA . ASP C 1 6 ? 29.219 42.705 3.396 1.00 129.28 198 ASP C CA 1
ATOM 1480 C C . ASP C 1 6 ? 30.544 43.280 3.876 1.00 126.98 198 ASP C C 1
ATOM 1481 O O . ASP C 1 6 ? 31.421 42.496 4.264 1.00 128.56 198 ASP C O 1
ATOM 1486 N N . GLN C 1 7 ? 30.659 44.608 3.864 1.00 125.39 199 GLN C N 1
ATOM 1487 C CA . GLN C 1 7 ? 31.899 45.271 4.341 1.00 124.97 199 GLN C CA 1
ATOM 1488 C C . GLN C 1 7 ? 32.168 44.809 5.774 1.00 117.36 199 GLN C C 1
ATOM 1489 O O . GLN C 1 7 ? 33.345 44.749 6.160 1.00 110.40 199 GLN C O 1
ATOM 1495 N N . ILE C 1 8 ? 31.112 44.462 6.511 1.00 118.61 200 ILE C N 1
ATOM 1496 C CA . ILE C 1 8 ? 31.275 44.064 7.938 1.00 110.93 200 ILE C CA 1
ATOM 1497 C C . ILE C 1 8 ? 31.226 42.540 8.035 1.00 112.89 200 ILE C C 1
ATOM 1498 O O . ILE C 1 8 ? 30.275 41.952 7.499 1.00 114.30 200 ILE C O 1
ATOM 1503 N N . GLU C 1 9 ? 32.208 41.941 8.705 1.00 113.06 201 GLU C N 1
ATOM 1504 C CA . GLU C 1 9 ? 32.283 40.463 8.817 1.00 114.98 201 GLU C CA 1
ATOM 1505 C C . GLU C 1 9 ? 31.182 39.932 9.740 1.00 116.11 201 GLU C C 1
ATOM 1506 O O . GLU C 1 9 ? 30.699 38.821 9.490 1.00 117.39 201 GLU C O 1
ATOM 1512 N N . ASN C 1 10 ? 30.819 40.686 10.774 1.00 116.11 202 ASN C N 1
ATOM 1513 C CA . ASN C 1 10 ? 29.794 40.215 11.742 1.00 117.34 202 ASN C CA 1
ATOM 1514 C C . ASN C 1 10 ? 28.433 40.790 11.344 1.00 119.15 202 ASN C C 1
ATOM 1515 O O . ASN C 1 10 ? 27.647 41.108 12.252 1.00 118.26 202 ASN C O 1
ATOM 1520 N N . ARG C 1 11 ? 28.163 40.889 10.042 1.00 96.50 203 ARG C N 1
ATOM 1521 C CA . ARG C 1 11 ? 26.912 41.519 9.553 1.00 88.54 203 ARG C CA 1
ATOM 1522 C C . ARG C 1 11 ? 25.681 40.859 10.182 1.00 93.44 203 ARG C C 1
ATOM 1523 O O . ARG C 1 11 ? 24.850 41.584 10.756 1.00 87.72 203 ARG C O 1
ATOM 1525 N N . GLU C 1 12 ? 25.572 39.536 10.081 1.00 94.68 204 GLU C N 1
ATOM 1526 C CA . GLU C 1 12 ? 24.386 38.804 10.601 1.00 97.80 204 GLU C CA 1
ATOM 1527 C C . GLU C 1 12 ? 24.131 39.154 12.069 1.00 93.30 204 GLU C C 1
ATOM 1528 O O . GLU C 1 12 ? 22.984 39.020 12.505 1.00 93.86 204 GLU C O 1
ATOM 1534 N N . VAL C 1 13 ? 25.160 39.576 12.797 1.00 93.02 205 VAL C N 1
ATOM 1535 C CA . VAL C 1 13 ? 24.998 39.884 14.246 1.00 89.69 205 VAL C CA 1
ATOM 1536 C C . VAL C 1 13 ? 24.686 41.371 14.396 1.00 86.23 205 VAL C C 1
ATOM 1537 O O . VAL C 1 13 ? 24.129 41.756 15.436 1.00 83.49 205 VAL C O 1
ATOM 1541 N N . LEU C 1 14 ? 25.036 42.167 13.388 1.00 83.69 206 LEU C N 1
ATOM 1542 C CA . LEU C 1 14 ? 24.825 43.632 13.475 1.00 76.70 206 LEU C CA 1
ATOM 1543 C C . LEU C 1 14 ? 23.390 43.954 13.067 1.00 77.07 206 LEU C C 1
ATOM 1544 O O . LEU C 1 14 ? 22.807 44.862 13.664 1.00 69.47 206 LEU C O 1
ATOM 1549 N N . ARG C 1 15 ? 22.865 43.228 12.084 1.00 78.41 207 ARG C N 1
ATOM 1550 C CA . ARG C 1 15 ? 21.502 43.513 11.578 1.00 78.28 207 ARG C CA 1
ATOM 1551 C C . ARG C 1 15 ? 20.517 43.532 12.745 1.00 78.68 207 ARG C C 1
ATOM 1552 O O . ARG C 1 15 ? 19.850 44.562 12.908 1.00 78.13 207 ARG C O 1
ATOM 1560 N N . PRO C 1 16 ? 20.379 42.475 13.576 1.00 76.50 208 PRO C N 1
ATOM 1561 C CA . PRO C 1 16 ? 19.451 42.593 14.715 1.00 73.45 208 PRO C CA 1
ATOM 1562 C C . PRO C 1 16 ? 19.730 43.798 15.594 1.00 75.12 208 PRO C C 1
ATOM 1563 O O . PRO C 1 16 ? 18.791 44.388 16.144 1.00 72.87 208 PRO C O 1
ATOM 1567 N N . LEU C 1 17 ? 20.996 44.193 15.732 1.00 69.02 209 LEU C N 1
ATOM 1568 C CA . LEU C 1 17 ? 21.326 45.301 16.618 1.00 66.42 209 LEU C CA 1
ATOM 1569 C C . LEU C 1 17 ? 20.833 46.624 16.035 1.00 70.63 209 LEU C C 1
ATOM 1570 O O . LEU C 1 17 ? 20.304 47.474 16.763 1.00 69.02 209 LEU C O 1
ATOM 1575 N N . LEU C 1 18 ? 20.986 46.811 14.719 1.00 63.93 210 LEU C N 1
ATOM 1576 C CA . LEU C 1 18 ? 20.377 47.968 14.070 1.00 65.82 210 LEU C CA 1
ATOM 1577 C C . LEU C 1 18 ? 18.864 47.982 14.244 1.00 69.17 210 LEU C C 1
ATOM 1578 O O . LEU C 1 18 ? 18.265 49.056 14.353 1.00 71.15 210 LEU C O 1
ATOM 1583 N N . GLU C 1 19 ? 18.229 46.810 14.289 1.00 68.78 211 GLU C N 1
ATOM 1584 C CA . GLU C 1 19 ? 16.774 46.775 14.398 1.00 75.69 211 GLU C CA 1
ATOM 1585 C C . GLU C 1 19 ? 16.288 47.210 15.777 1.00 76.22 211 GLU C C 1
ATOM 1586 O O . GLU C 1 19 ? 15.169 47.719 15.901 1.00 78.65 211 GLU C O 1
ATOM 1592 N N . ALA C 1 20 ? 17.104 47.026 16.817 1.00 75.71 212 ALA C N 1
ATOM 1593 C CA . ALA C 1 20 ? 16.734 47.450 18.162 1.00 75.99 212 ALA C CA 1
ATOM 1594 C C . ALA C 1 20 ? 16.937 48.944 18.398 1.00 72.46 212 ALA C C 1
ATOM 1595 O O . ALA C 1 20 ? 16.641 49.428 19.497 1.00 73.67 212 ALA C O 1
ATOM 1597 N N . LEU C 1 21 ? 17.427 49.686 17.408 1.00 71.06 213 LEU C N 1
ATOM 1598 C CA . LEU C 1 21 ? 17.559 51.118 17.613 1.00 72.96 213 LEU C CA 1
ATOM 1599 C C . LEU C 1 21 ? 16.202 51.805 17.460 1.00 70.80 213 LEU C C 1
ATOM 1600 O O . LEU C 1 21 ? 15.345 51.338 16.705 1.00 72.07 213 LEU C O 1
ATOM 1605 N N . PRO C 1 22 ? 15.982 52.911 18.172 1.00 75.93 214 PRO C N 1
ATOM 1606 C CA . PRO C 1 22 ? 14.831 53.766 17.857 1.00 72.81 214 PRO C CA 1
ATOM 1607 C C . PRO C 1 22 ? 14.809 54.072 16.368 1.00 72.36 214 PRO C C 1
ATOM 1608 O O . PRO C 1 22 ? 15.855 54.288 15.750 1.00 69.56 214 PRO C O 1
ATOM 1612 N N . GLU C 1 23 ? 13.605 54.063 15.789 1.00 66.83 215 GLU C N 1
ATOM 1613 C CA . GLU C 1 23 ? 13.454 54.190 14.341 1.00 65.29 215 GLU C CA 1
ATOM 1614 C C . GLU C 1 23 ? 14.243 55.375 13.802 1.00 61.57 215 GLU C C 1
ATOM 1615 O O . GLU C 1 23 ? 15.021 55.235 12.853 1.00 60.81 215 GLU C O 1
ATOM 1621 N N . ARG C 1 24 ? 14.050 56.557 14.389 1.00 65.13 216 ARG C N 1
ATOM 1622 C CA . ARG C 1 24 ? 14.735 57.739 13.875 1.00 65.98 216 ARG C CA 1
ATOM 1623 C C . ARG C 1 24 ? 16.249 57.564 13.931 1.00 54.73 216 ARG C C 1
ATOM 1624 O O . ARG C 1 24 ? 16.959 57.932 12.986 1.00 48.53 216 ARG C O 1
ATOM 1626 N N . GLU C 1 25 ? 16.755 56.991 15.028 1.00 48.57 217 GLU C N 1
ATOM 1627 C CA . GLU C 1 25 ? 18.178 56.695 15.129 1.00 52.78 217 GLU C CA 1
ATOM 1628 C C . GLU C 1 25 ? 18.609 55.761 14.002 1.00 50.48 217 GLU C C 1
ATOM 1629 O O . GLU C 1 25 ? 19.635 55.988 13.348 1.00 44.21 217 GLU C O 1
ATOM 1635 N N . ARG C 1 26 ? 17.801 54.735 13.729 1.00 51.78 218 ARG C N 1
ATOM 1636 C CA . ARG C 1 26 ? 18.145 53.725 12.729 1.00 52.18 218 ARG C CA 1
ATOM 1637 C C . ARG C 1 26 ? 18.201 54.319 11.325 1.00 45.48 218 ARG C C 1
ATOM 1638 O O . ARG C 1 26 ? 19.143 54.064 10.563 1.00 43.59 218 ARG C O 1
ATOM 1646 N N . THR C 1 27 ? 17.179 55.087 10.954 1.00 47.96 219 THR C N 1
ATOM 1647 C CA . THR C 1 27 ? 17.152 55.698 9.627 1.00 43.46 219 THR C CA 1
ATOM 1648 C C . THR C 1 27 ? 18.393 56.543 9.372 1.00 41.17 219 THR C C 1
ATOM 1649 O O . THR C 1 27 ? 19.025 56.446 8.313 1.00 37.81 219 THR C O 1
ATOM 1653 N N . VAL C 1 28 ? 18.752 57.392 10.333 1.00 39.53 220 VAL C N 1
ATOM 1654 C CA . VAL C 1 28 ? 19.891 58.277 10.147 1.00 35.23 220 VAL C CA 1
ATOM 1655 C C . VAL C 1 28 ? 21.189 57.477 10.091 1.00 35.19 220 VAL C C 1
ATOM 1656 O O . VAL C 1 28 ? 22.074 57.759 9.273 1.00 33.85 220 VAL C O 1
ATOM 1660 N N . LEU C 1 29 ? 21.319 56.449 10.928 1.00 35.38 221 LEU C N 1
ATOM 1661 C CA . LEU C 1 29 ? 22.566 55.681 10.925 1.00 34.99 221 LEU C CA 1
ATOM 1662 C C . LEU C 1 29 ? 22.751 54.932 9.607 1.00 33.55 221 LEU C C 1
ATOM 1663 O O . LEU C 1 29 ? 23.840 54.939 9.025 1.00 32.68 221 LEU C O 1
ATOM 1668 N N . VAL C 1 30 ? 21.687 54.315 9.099 1.00 34.72 222 VAL C N 1
ATOM 1669 C CA . VAL C 1 30 ? 21.771 53.603 7.826 1.00 36.30 222 VAL C CA 1
ATOM 1670 C C . VAL C 1 30 ? 22.165 54.543 6.692 1.00 33.45 222 VAL C C 1
ATOM 1671 O O . VAL C 1 30 ? 22.994 54.200 5.841 1.00 35.31 222 VAL C O 1
ATOM 1675 N N . LEU C 1 31 ? 21.546 55.727 6.639 1.00 33.96 223 LEU C N 1
ATOM 1676 C CA . LEU C 1 31 ? 21.844 56.666 5.566 1.00 32.57 223 LEU C CA 1
ATOM 1677 C C . LEU C 1 31 ? 23.301 57.101 5.611 1.00 34.21 223 LEU C C 1
ATOM 1678 O O . LEU C 1 31 ? 23.962 57.223 4.570 1.00 32.82 223 LEU C O 1
ATOM 1683 N N . ARG C 1 32 ? 23.823 57.328 6.815 1.00 30.23 224 ARG C N 1
ATOM 1684 C CA . ARG C 1 32 ? 25.188 57.817 6.946 1.00 29.74 224 ARG C CA 1
ATOM 1685 C C . ARG C 1 32 ? 26.206 56.735 6.624 1.00 30.50 224 ARG C C 1
ATOM 1686 O O . ARG C 1 32 ? 27.199 57.005 5.943 1.00 32.77 224 ARG C O 1
ATOM 1694 N N . PHE C 1 33 ? 25.994 55.510 7.104 1.00 30.20 225 PHE C N 1
ATOM 1695 C CA . PHE C 1 33 ? 27.073 54.521 7.060 1.00 32.18 225 PHE C CA 1
ATOM 1696 C C . PHE C 1 33 ? 26.909 53.460 5.991 1.00 36.57 225 PHE C C 1
ATOM 1697 O O . PHE C 1 33 ? 27.890 52.785 5.655 1.00 39.25 225 PHE C O 1
ATOM 1705 N N . PHE C 1 34 ? 25.717 53.292 5.447 1.00 32.94 226 PHE C N 1
ATOM 1706 C CA . PHE C 1 34 ? 25.521 52.335 4.374 1.00 37.03 226 PHE C CA 1
ATOM 1707 C C . PHE C 1 34 ? 25.035 52.950 3.076 1.00 43.12 226 PHE C C 1
ATOM 1708 O O . PHE C 1 34 ? 25.207 52.323 2.026 1.00 44.40 226 PHE C O 1
ATOM 1716 N N . ASP C 1 35 ? 24.482 54.159 3.102 1.00 38.02 227 ASP C N 1
ATOM 1717 C CA . ASP C 1 35 ? 24.154 54.888 1.883 1.00 44.77 227 ASP C CA 1
ATOM 1718 C C . ASP C 1 35 ? 25.158 55.994 1.584 1.00 39.73 227 ASP C C 1
ATOM 1719 O O . ASP C 1 35 ? 25.061 56.636 0.538 1.00 46.22 227 ASP C O 1
ATOM 1724 N N . SER C 1 36 ? 26.113 56.222 2.481 1.00 37.20 228 SER C N 1
ATOM 1725 C CA . SER C 1 36 ? 27.185 57.213 2.317 1.00 44.06 228 SER C CA 1
ATOM 1726 C C . SER C 1 36 ? 26.657 58.631 2.112 1.00 42.55 228 SER C C 1
ATOM 1727 O O . SER C 1 36 ? 27.276 59.432 1.400 1.00 38.73 228 SER C O 1
ATOM 1730 N N A MET C 1 37 ? 25.519 58.952 2.727 0.49 35.37 229 MET C N 1
ATOM 1731 N N B MET C 1 37 ? 25.518 58.940 2.735 0.51 35.36 229 MET C N 1
ATOM 1732 C CA A MET C 1 37 ? 24.964 60.293 2.647 0.49 35.76 229 MET C CA 1
ATOM 1733 C CA B MET C 1 37 ? 24.958 60.280 2.698 0.51 35.76 229 MET C CA 1
ATOM 1734 C C A MET C 1 37 ? 25.626 61.183 3.688 0.49 35.63 229 MET C C 1
ATOM 1735 C C B MET C 1 37 ? 25.712 61.166 3.678 0.51 35.62 229 MET C C 1
ATOM 1736 O O A MET C 1 37 ? 25.883 60.751 4.815 0.49 34.55 229 MET C O 1
ATOM 1737 O O B MET C 1 37 ? 26.105 60.718 4.759 0.51 34.41 229 MET C O 1
ATOM 1746 N N . THR C 1 38 ? 25.907 62.426 3.305 1.00 34.14 230 THR C N 1
ATOM 1747 C CA . THR C 1 38 ? 26.491 63.373 4.241 1.00 32.13 230 THR C CA 1
ATOM 1748 C C . THR C 1 38 ? 25.452 63.786 5.277 1.00 31.11 230 THR C C 1
ATOM 1749 O O . THR C 1 38 ? 24.249 63.601 5.086 1.00 30.13 230 THR C O 1
ATOM 1753 N N . GLN C 1 39 ? 25.922 64.366 6.388 1.00 31.31 231 GLN C N 1
ATOM 1754 C CA . GLN C 1 39 ? 24.976 64.746 7.437 1.00 28.73 231 GLN C CA 1
ATOM 1755 C C . GLN C 1 39 ? 23.989 65.779 6.929 1.00 31.75 231 GLN C C 1
ATOM 1756 O O . GLN C 1 39 ? 22.808 65.751 7.298 1.00 33.79 231 GLN C O 1
ATOM 1762 N N . THR C 1 40 ? 24.442 66.690 6.065 1.00 31.64 232 THR C N 1
ATOM 1763 C CA . THR C 1 40 ? 23.505 67.666 5.521 1.00 31.98 232 THR C CA 1
ATOM 1764 C C . THR C 1 40 ? 22.495 66.993 4.591 1.00 32.50 232 THR C C 1
ATOM 1765 O O . THR C 1 40 ? 21.299 67.307 4.629 1.00 27.84 232 THR C O 1
ATOM 1769 N N . GLN C 1 41 ? 22.946 66.053 3.766 1.00 33.00 233 GLN C N 1
ATOM 1770 C CA . GLN C 1 41 ? 22.017 65.327 2.906 1.00 30.94 233 GLN C CA 1
ATOM 1771 C C . GLN C 1 41 ? 21.009 64.532 3.727 1.00 29.64 233 GLN C C 1
ATOM 1772 O O . GLN C 1 41 ? 19.841 64.410 3.342 1.00 29.32 233 GLN C O 1
ATOM 1778 N N . ILE C 1 42 ? 21.434 63.986 4.867 1.00 29.32 234 ILE C N 1
ATOM 1779 C CA . ILE C 1 42 ? 20.499 63.270 5.731 1.00 28.01 234 ILE C CA 1
ATOM 1780 C C . ILE C 1 42 ? 19.474 64.234 6.313 1.00 29.36 234 ILE C C 1
ATOM 1781 O O . ILE C 1 42 ? 18.265 63.959 6.316 1.00 30.96 234 ILE C O 1
ATOM 1786 N N . ALA C 1 43 ? 19.938 65.374 6.823 1.00 31.41 235 ALA C N 1
ATOM 1787 C CA . ALA C 1 43 ? 19.025 66.386 7.345 1.00 27.16 235 ALA C CA 1
ATOM 1788 C C . ALA C 1 43 ? 17.948 66.752 6.318 1.00 30.34 235 ALA C C 1
ATOM 1789 O O . ALA C 1 43 ? 16.751 66.775 6.631 1.00 33.28 235 ALA C O 1
ATOM 1791 N N . GLU C 1 44 ? 18.358 67.017 5.076 1.00 30.50 236 GLU C N 1
ATOM 1792 C CA . GLU C 1 44 ? 17.402 67.432 4.047 1.00 29.84 236 GLU C CA 1
ATOM 1793 C C . GLU C 1 44 ? 16.462 66.294 3.681 1.00 30.48 236 GLU C C 1
ATOM 1794 O O . GLU C 1 44 ? 15.281 66.524 3.376 1.00 35.04 236 GLU C O 1
ATOM 1800 N N . ARG C 1 45 ? 16.961 65.059 3.719 1.00 27.84 237 ARG C N 1
ATOM 1801 C CA . ARG C 1 45 ? 16.119 63.913 3.394 1.00 32.82 237 ARG C CA 1
ATOM 1802 C C . ARG C 1 45 ? 15.100 63.642 4.494 1.00 34.85 237 ARG C C 1
ATOM 1803 O O . ARG C 1 45 ? 13.933 63.357 4.211 1.00 34.29 237 ARG C O 1
ATOM 1811 N N . VAL C 1 46 ? 15.518 63.751 5.751 1.00 34.22 238 VAL C N 1
ATOM 1812 C CA . VAL C 1 46 ? 14.686 63.335 6.873 1.00 35.64 238 VAL C CA 1
ATOM 1813 C C . VAL C 1 46 ? 13.808 64.467 7.414 1.00 42.75 238 VAL C C 1
ATOM 1814 O O . VAL C 1 46 ? 12.748 64.212 8.002 1.00 37.52 238 VAL C O 1
ATOM 1818 N N . GLY C 1 47 ? 14.196 65.717 7.197 1.00 32.98 239 GLY C N 1
ATOM 1819 C CA . GLY C 1 47 ? 13.410 66.818 7.689 1.00 33.33 239 GLY C CA 1
ATOM 1820 C C . GLY C 1 47 ? 13.771 67.277 9.080 1.00 34.14 239 GLY C C 1
ATOM 1821 O O . GLY C 1 47 ? 12.891 67.769 9.797 1.00 33.57 239 GLY C O 1
ATOM 1822 N N . ILE C 1 48 ? 15.037 67.150 9.484 1.00 31.43 240 ILE C N 1
ATOM 1823 C CA . ILE C 1 48 ? 15.501 67.620 10.782 1.00 31.96 240 ILE C CA 1
ATOM 1824 C C . ILE C 1 48 ? 16.744 68.466 10.563 1.00 35.87 240 ILE C C 1
ATOM 1825 O O . ILE C 1 48 ? 17.289 68.530 9.461 1.00 36.26 240 ILE C O 1
ATOM 1830 N N . SER C 1 49 ? 17.199 69.117 11.630 1.00 34.11 241 SER C N 1
ATOM 1831 C CA . SER C 1 49 ? 18.372 69.967 11.494 1.00 33.92 241 SER C CA 1
ATOM 1832 C C . SER C 1 49 ? 19.635 69.124 11.418 1.00 35.72 241 SER C C 1
ATOM 1833 O O . SER C 1 49 ? 19.650 67.939 11.772 1.00 33.77 241 SER C O 1
ATOM 1836 N N . GLN C 1 50 ? 20.710 69.764 10.955 1.00 38.86 242 GLN C N 1
ATOM 1837 C CA . GLN C 1 50 ? 22.012 69.111 10.922 1.00 36.45 242 GLN C CA 1
ATOM 1838 C C . GLN C 1 50 ? 22.485 68.753 12.330 1.00 41.89 242 GLN C C 1
ATOM 1839 O O . GLN C 1 50 ? 23.084 67.692 12.540 1.00 35.63 242 GLN C O 1
ATOM 1845 N N . MET C 1 51 ? 22.230 69.633 13.302 1.00 40.93 243 MET C N 1
ATOM 1846 C CA . MET C 1 51 ? 22.594 69.333 14.689 1.00 47.98 243 MET C CA 1
ATOM 1847 C C . MET C 1 51 ? 21.840 68.117 15.194 1.00 41.18 243 MET C C 1
ATOM 1848 O O . MET C 1 51 ? 22.388 67.296 15.939 1.00 42.24 243 MET C O 1
ATOM 1853 N N . HIS C 1 52 ? 20.574 67.987 14.799 1.00 41.54 244 HIS C N 1
ATOM 1854 C CA . HIS C 1 52 ? 19.789 66.825 15.194 1.00 42.28 244 HIS C CA 1
ATOM 1855 C C . HIS C 1 52 ? 20.358 65.541 14.611 1.00 40.79 244 HIS C C 1
ATOM 1856 O O . HIS C 1 52 ? 20.411 64.510 15.298 1.00 38.45 244 HIS C O 1
ATOM 1863 N N . VAL C 1 53 ? 20.781 65.581 13.344 1.00 35.14 245 VAL C N 1
ATOM 1864 C CA . VAL C 1 53 ? 21.411 64.406 12.736 1.00 34.74 245 VAL C CA 1
ATOM 1865 C C . VAL C 1 53 ? 22.645 64.000 13.535 1.00 31.51 245 VAL C C 1
ATOM 1866 O O . VAL C 1 53 ? 22.847 62.818 13.834 1.00 34.03 245 VAL C O 1
ATOM 1870 N N . SER C 1 54 ? 23.507 64.975 13.861 1.00 33.64 246 SER C N 1
ATOM 1871 C CA . SER C 1 54 ? 24.721 64.678 14.635 1.00 32.38 246 SER C CA 1
ATOM 1872 C C . SER C 1 54 ? 24.389 64.055 15.976 1.00 36.72 246 SER C C 1
ATOM 1873 O O . SER C 1 54 ? 25.065 63.110 16.410 1.00 37.99 246 SER C O 1
ATOM 1876 N N . ARG C 1 55 ? 23.406 64.620 16.690 1.00 37.83 247 ARG C N 1
ATOM 1877 C CA . ARG C 1 55 ? 23.023 64.040 17.977 1.00 39.08 247 ARG C CA 1
ATOM 1878 C C . ARG C 1 55 ? 22.526 62.608 17.806 1.00 40.79 247 ARG C C 1
ATOM 1879 O O . ARG C 1 55 ? 22.919 61.712 18.559 1.00 40.55 247 ARG C O 1
ATOM 1887 N N . LEU C 1 56 ? 21.694 62.356 16.799 1.00 36.18 248 LEU C N 1
ATOM 1888 C CA . LEU C 1 56 ? 21.187 60.998 16.616 1.00 35.48 248 LEU C CA 1
ATOM 1889 C C . LEU C 1 56 ? 22.312 60.024 16.279 1.00 43.28 248 LEU C C 1
ATOM 1890 O O . LEU C 1 56 ? 22.332 58.894 16.777 1.00 35.47 248 LEU C O 1
ATOM 1895 N N . LEU C 1 57 ? 23.277 60.449 15.479 1.00 33.43 249 LEU C N 1
ATOM 1896 C CA . LEU C 1 57 ? 24.380 59.535 15.101 1.00 34.01 249 LEU C CA 1
ATOM 1897 C C . LEU C 1 57 ? 25.186 59.178 16.362 1.00 35.06 249 LEU C C 1
ATOM 1898 O O . LEU C 1 57 ? 25.471 58.000 16.571 1.00 32.48 249 LEU C O 1
ATOM 1903 N N . ALA C 1 58 ? 25.492 60.177 17.178 1.00 36.28 250 ALA C N 1
ATOM 1904 C CA . ALA C 1 58 ? 26.302 59.955 18.398 1.00 43.13 250 ALA C CA 1
ATOM 1905 C C . ALA C 1 58 ? 25.619 58.945 19.311 1.00 42.93 250 ALA C C 1
ATOM 1906 O O . ALA C 1 58 ? 26.299 58.053 19.830 1.00 44.12 250 ALA C O 1
ATOM 1908 N N . LYS C 1 59 ? 24.309 59.074 19.466 1.00 42.30 251 LYS C N 1
ATOM 1909 C CA . LYS C 1 59 ? 23.572 58.165 20.374 1.00 46.63 251 LYS C CA 1
ATOM 1910 C C . LYS C 1 59 ? 23.651 56.743 19.820 1.00 42.95 251 LYS C C 1
ATOM 1911 O O . LYS C 1 59 ? 24.038 55.836 20.562 1.00 42.38 251 LYS C O 1
ATOM 1917 N N . SER C 1 60 ? 23.299 56.582 18.552 1.00 41.60 252 SER C N 1
ATOM 1918 C CA . SER C 1 60 ? 23.303 55.240 17.923 1.00 41.76 252 SER C CA 1
ATOM 1919 C C . SER C 1 60 ? 24.719 54.640 17.964 1.00 41.62 252 SER C C 1
ATOM 1920 O O . SER C 1 60 ? 24.839 53.462 18.313 1.00 42.95 252 SER C O 1
ATOM 1923 N N . LEU C 1 61 ? 25.743 55.427 17.639 1.00 35.35 253 LEU C N 1
ATOM 1924 C CA . LEU C 1 61 ? 27.083 54.852 17.615 1.00 35.00 253 LEU C CA 1
ATOM 1925 C C . LEU C 1 61 ? 27.524 54.448 19.013 1.00 42.58 253 LEU C C 1
ATOM 1926 O O . LEU C 1 61 ? 28.220 53.439 19.182 1.00 42.32 253 LEU C O 1
ATOM 1931 N N . ALA C 1 62 ? 27.143 55.230 20.023 1.00 36.74 254 ALA C N 1
ATOM 1932 C CA . ALA C 1 62 ? 27.547 54.896 21.385 1.00 44.29 254 ALA C CA 1
ATOM 1933 C C . ALA C 1 62 ? 26.860 53.619 21.858 1.00 47.77 254 ALA C C 1
ATOM 1934 O O . ALA C 1 62 ? 27.461 52.807 22.572 1.00 47.99 254 ALA C O 1
ATOM 1936 N N . ARG C 1 63 ? 25.599 53.426 21.465 1.00 46.02 255 ARG C N 1
ATOM 1937 C CA . ARG C 1 63 ? 24.894 52.177 21.752 1.00 49.69 255 ARG C CA 1
ATOM 1938 C C . ARG C 1 63 ? 25.560 50.987 21.080 1.00 52.36 255 ARG C C 1
ATOM 1939 O O . ARG C 1 63 ? 25.783 49.948 21.711 1.00 54.54 255 ARG C O 1
ATOM 1947 N N . LEU C 1 64 ? 25.864 51.109 19.788 1.00 47.92 256 LEU C N 1
ATOM 1948 C CA . LEU C 1 64 ? 26.420 49.978 19.056 1.00 51.69 256 LEU C CA 1
ATOM 1949 C C . LEU C 1 64 ? 27.828 49.633 19.535 1.00 47.66 256 LEU C C 1
ATOM 1950 O O . LEU C 1 64 ? 28.191 48.456 19.577 1.00 50.06 256 LEU C O 1
ATOM 1955 N N . ARG C 1 65 ? 28.633 50.643 19.894 1.00 48.52 257 ARG C N 1
ATOM 1956 C CA . ARG C 1 65 ? 29.988 50.390 20.388 1.00 47.89 257 ARG C CA 1
ATOM 1957 C C . ARG C 1 65 ? 29.961 49.409 21.544 1.00 58.29 257 ARG C C 1
ATOM 1958 O O . ARG C 1 65 ? 30.658 48.387 21.540 1.00 58.43 257 ARG C O 1
ATOM 1966 N N . ASP C 1 66 ? 29.137 49.719 22.543 1.00 58.20 258 ASP C N 1
ATOM 1967 C CA . ASP C 1 66 ? 29.045 48.926 23.758 1.00 62.47 258 ASP C CA 1
ATOM 1968 C C . ASP C 1 66 ? 28.452 47.548 23.482 1.00 66.96 258 ASP C C 1
ATOM 1969 O O . ASP C 1 66 ? 28.803 46.580 24.164 1.00 70.54 258 ASP C O 1
ATOM 1974 N N . GLN C 1 67 ? 27.589 47.430 22.466 1.00 64.37 259 GLN C N 1
ATOM 1975 C CA . GLN C 1 67 ? 27.010 46.141 22.096 1.00 69.54 259 GLN C CA 1
ATOM 1976 C C . GLN C 1 67 ? 27.863 45.353 21.118 1.00 69.22 259 GLN C C 1
ATOM 1977 O O . GLN C 1 67 ? 27.630 44.150 20.958 1.00 75.12 259 GLN C O 1
ATOM 1983 N N . LEU C 1 68 ? 28.821 46.000 20.457 1.00 68.65 260 LEU C N 1
ATOM 1984 C CA . LEU C 1 68 ? 29.706 45.352 19.478 1.00 71.97 260 LEU C CA 1
ATOM 1985 C C . LEU C 1 68 ? 28.939 44.562 18.416 1.00 74.75 260 LEU C C 1
ATOM 1986 O O . LEU C 1 68 ? 28.980 44.892 17.228 1.00 71.03 260 LEU C O 1
ATOM 1991 N N . TRP D 2 6 ? 56.101 64.800 16.441 1.00 72.74 10 TRP D N 1
ATOM 1992 C CA . TRP D 2 6 ? 56.726 65.820 17.262 1.00 79.67 10 TRP D CA 1
ATOM 1993 C C . TRP D 2 6 ? 56.842 67.169 16.575 1.00 82.23 10 TRP D C 1
ATOM 1994 O O . TRP D 2 6 ? 55.947 68.009 16.677 1.00 76.70 10 TRP D O 1
ATOM 1996 N N . MET D 2 7 ? 57.955 67.379 15.875 1.00 83.04 11 MET D N 1
ATOM 1997 C CA . MET D 2 7 ? 58.218 68.636 15.189 1.00 78.21 11 MET D CA 1
ATOM 1998 C C . MET D 2 7 ? 57.621 68.693 13.786 1.00 83.57 11 MET D C 1
ATOM 1999 O O . MET D 2 7 ? 57.817 69.697 13.094 1.00 75.31 11 MET D O 1
ATOM 2001 N N . GLN D 2 8 ? 56.905 67.652 13.344 1.00 90.06 12 GLN D N 1
ATOM 2002 C CA . GLN D 2 8 ? 56.269 67.658 12.027 1.00 88.13 12 GLN D CA 1
ATOM 2003 C C . GLN D 2 8 ? 54.868 68.256 12.035 1.00 78.49 12 GLN D C 1
ATOM 2004 O O . GLN D 2 8 ? 54.299 68.478 10.959 1.00 77.23 12 GLN D O 1
ATOM 2010 N N . ARG D 2 9 ? 54.299 68.500 13.210 1.00 58.73 13 ARG D N 1
ATOM 2011 C CA . ARG D 2 9 ? 52.997 69.130 13.327 1.00 50.02 13 ARG D CA 1
ATOM 2012 C C . ARG D 2 9 ? 53.053 70.583 12.871 1.00 48.63 13 ARG D C 1
ATOM 2013 O O . ARG D 2 9 ? 54.099 71.232 12.918 1.00 45.41 13 ARG D O 1
ATOM 2021 N N . GLY D 2 10 ? 51.899 71.105 12.450 1.00 41.35 14 GLY D N 1
ATOM 2022 C CA . GLY D 2 10 ? 51.798 72.524 12.178 1.00 40.39 14 GLY D CA 1
ATOM 2023 C C . GLY D 2 10 ? 51.854 73.348 13.454 1.00 41.29 14 GLY D C 1
ATOM 2024 O O . GLY D 2 10 ? 51.680 72.839 14.559 1.00 35.64 14 GLY D O 1
ATOM 2025 N N . VAL D 2 11 ? 52.078 74.657 13.296 1.00 38.53 15 VAL D N 1
ATOM 2026 C CA . VAL D 2 11 ? 52.316 75.513 14.459 1.00 37.29 15 VAL D CA 1
ATOM 2027 C C . VAL D 2 11 ? 51.103 75.629 15.371 1.00 33.23 15 VAL D C 1
ATOM 2028 O O . VAL D 2 11 ? 51.256 75.948 16.547 1.00 34.81 15 VAL D O 1
ATOM 2032 N N . ARG D 2 12 ? 49.898 75.341 14.887 1.00 31.76 16 ARG D N 1
ATOM 2033 C CA . ARG D 2 12 ? 48.729 75.453 15.743 1.00 31.88 16 ARG D CA 1
ATOM 2034 C C . ARG D 2 12 ? 48.227 74.096 16.252 1.00 30.08 16 ARG D C 1
ATOM 2035 O O . ARG D 2 12 ? 47.102 74.005 16.747 1.00 30.52 16 ARG D O 1
ATOM 2043 N N . ALA D 2 13 ? 49.038 73.050 16.152 1.00 28.94 17 ALA D N 1
ATOM 2044 C CA . ALA D 2 13 ? 48.617 71.752 16.651 1.00 28.61 17 ALA D CA 1
ATOM 2045 C C . ALA D 2 13 ? 48.633 71.743 18.177 1.00 27.18 17 ALA D C 1
ATOM 2046 O O . ALA D 2 13 ? 49.290 72.567 18.825 1.00 28.13 17 ALA D O 1
ATOM 2048 N N . VAL D 2 14 ? 47.908 70.790 18.749 1.00 29.48 18 VAL D N 1
ATOM 2049 C CA . VAL D 2 14 ? 47.889 70.624 20.191 1.00 28.15 18 VAL D CA 1
ATOM 2050 C C . VAL D 2 14 ? 47.967 69.133 20.474 1.00 28.56 18 VAL D C 1
ATOM 2051 O O . VAL D 2 14 ? 47.317 68.328 19.800 1.00 29.91 18 VAL D O 1
ATOM 2055 N N . GLU D 2 15 ? 48.816 68.758 21.414 1.00 25.83 19 GLU D N 1
ATOM 2056 C CA . GLU D 2 15 ? 48.888 67.378 21.871 1.00 27.68 19 GLU D CA 1
ATOM 2057 C C . GLU D 2 15 ? 48.347 67.314 23.286 1.00 31.66 19 GLU D C 1
ATOM 2058 O O . GLU D 2 15 ? 48.769 68.101 24.138 1.00 30.90 19 GLU D O 1
ATOM 2064 N N . LEU D 2 16 ? 47.397 66.405 23.529 1.00 26.22 20 LEU D N 1
ATOM 2065 C CA . LEU D 2 16 ? 46.816 66.232 24.854 1.00 27.29 20 LEU D CA 1
ATOM 2066 C C . LEU D 2 16 ? 47.181 64.833 25.356 1.00 31.22 20 LEU D C 1
ATOM 2067 O O . LEU D 2 16 ? 47.212 63.875 24.571 1.00 28.78 20 LEU D O 1
ATOM 2072 N N . ASN D 2 17 ? 47.461 64.708 26.648 1.00 26.53 21 ASN D N 1
ATOM 2073 C CA . ASN D 2 17 ? 47.684 63.403 27.263 1.00 24.73 21 ASN D CA 1
ATOM 2074 C C . ASN D 2 17 ? 46.801 63.303 28.492 1.00 30.71 21 ASN D C 1
ATOM 2075 O O . ASN D 2 17 ? 46.799 64.200 29.329 1.00 23.55 21 ASN D O 1
ATOM 2080 N N . VAL D 2 18 ? 46.083 62.195 28.614 1.00 25.70 22 VAL D N 1
ATOM 2081 C CA . VAL D 2 18 ? 45.250 61.914 29.767 1.00 26.36 22 VAL D CA 1
ATOM 2082 C C . VAL D 2 18 ? 45.319 60.420 30.077 1.00 26.71 22 VAL D C 1
ATOM 2083 O O . VAL D 2 18 ? 45.644 59.603 29.214 1.00 25.37 22 VAL D O 1
ATOM 2087 N N . ALA D 2 19 ? 45.067 60.065 31.339 1.00 27.80 23 ALA D N 1
ATOM 2088 C CA . ALA D 2 19 ? 44.986 58.651 31.687 1.00 25.04 23 ALA D CA 1
ATOM 2089 C C . ALA D 2 19 ? 43.936 57.967 30.816 1.00 24.63 23 ALA D C 1
ATOM 2090 O O . ALA D 2 19 ? 42.814 58.464 30.671 1.00 25.15 23 ALA D O 1
ATOM 2092 N N . ALA D 2 20 ? 44.303 56.807 30.248 1.00 27.68 24 ALA D N 1
ATOM 2093 C CA . ALA D 2 20 ? 43.414 56.043 29.357 1.00 26.57 24 ALA D CA 1
ATOM 2094 C C . ALA D 2 20 ? 42.410 55.268 30.201 1.00 28.70 24 ALA D C 1
ATOM 2095 O O . ALA D 2 20 ? 42.489 54.053 30.369 1.00 27.97 24 ALA D O 1
ATOM 2097 N N . ARG D 2 21 ? 41.451 56.000 30.735 1.00 26.64 25 ARG D N 1
ATOM 2098 C CA . ARG D 2 21 ? 40.484 55.470 31.679 1.00 28.93 25 ARG D CA 1
ATOM 2099 C C . ARG D 2 21 ? 39.108 55.864 31.189 1.00 31.04 25 ARG D C 1
ATOM 2100 O O . ARG D 2 21 ? 38.916 56.995 30.736 1.00 26.32 25 ARG D O 1
ATOM 2108 N N . LEU D 2 22 ? 38.139 54.953 31.319 1.00 27.60 26 LEU D N 1
ATOM 2109 C CA . LEU D 2 22 ? 36.816 55.246 30.782 1.00 31.26 26 LEU D CA 1
ATOM 2110 C C . LEU D 2 22 ? 36.233 56.515 31.403 1.00 34.96 26 LEU D C 1
ATOM 2111 O O . LEU D 2 22 ? 35.455 57.224 30.747 1.00 33.19 26 LEU D O 1
ATOM 2116 N N . GLU D 2 23 ? 36.603 56.815 32.660 1.00 31.14 27 GLU D N 1
ATOM 2117 C CA . GLU D 2 23 ? 36.141 58.028 33.336 1.00 31.31 27 GLU D CA 1
ATOM 2118 C C . GLU D 2 23 ? 36.552 59.301 32.603 1.00 30.94 27 GLU D C 1
ATOM 2119 O O . GLU D 2 23 ? 35.982 60.362 32.882 1.00 34.21 27 GLU D O 1
ATOM 2125 N N . ASN D 2 24 ? 37.538 59.229 31.706 1.00 27.58 28 ASN D N 1
ATOM 2126 C CA . ASN D 2 24 ? 38.050 60.411 31.011 1.00 24.80 28 ASN D CA 1
ATOM 2127 C C . ASN D 2 24 ? 37.498 60.564 29.602 1.00 28.91 28 ASN D C 1
ATOM 2128 O O . ASN D 2 24 ? 37.889 61.498 28.900 1.00 27.88 28 ASN D O 1
ATOM 2133 N N . LEU D 2 25 ? 36.558 59.709 29.185 1.00 28.90 29 LEU D N 1
ATOM 2134 C CA . LEU D 2 25 ? 36.029 59.832 27.830 1.00 32.73 29 LEU D CA 1
ATOM 2135 C C . LEU D 2 25 ? 35.170 61.079 27.684 1.00 29.80 29 LEU D C 1
ATOM 2136 O O . LEU D 2 25 ? 35.239 61.758 26.654 1.00 30.07 29 LEU D O 1
ATOM 2141 N N . ALA D 2 26 ? 34.390 61.424 28.713 1.00 27.95 30 ALA D N 1
ATOM 2142 C CA . ALA D 2 26 ? 33.585 62.648 28.644 1.00 27.43 30 ALA D CA 1
ATOM 2143 C C . ALA D 2 26 ? 34.486 63.878 28.508 1.00 31.05 30 ALA D C 1
ATOM 2144 O O . ALA D 2 26 ? 34.235 64.748 27.668 1.00 32.35 30 ALA D O 1
ATOM 2146 N N . LEU D 2 27 ? 35.568 63.929 29.291 1.00 26.51 31 LEU D N 1
ATOM 2147 C CA . LEU D 2 27 ? 36.559 65.004 29.165 1.00 29.62 31 LEU D CA 1
ATOM 2148 C C . LEU D 2 27 ? 37.122 65.084 27.751 1.00 31.05 31 LEU D C 1
ATOM 2149 O O . LEU D 2 27 ? 37.254 66.177 27.177 1.00 27.90 31 LEU D O 1
ATOM 2154 N N . LEU D 2 28 ? 37.465 63.930 27.171 1.00 31.41 32 LEU D N 1
ATOM 2155 C CA . LEU D 2 28 ? 38.034 63.936 25.826 1.00 28.17 32 LEU D CA 1
ATOM 2156 C C . LEU D 2 28 ? 37.033 64.482 24.811 1.00 33.48 32 LEU D C 1
ATOM 2157 O O . LEU D 2 28 ? 37.405 65.254 23.924 1.00 26.37 32 LEU D O 1
ATOM 2162 N N . ARG D 2 29 ? 35.751 64.118 24.947 1.00 30.42 33 ARG D N 1
ATOM 2163 C CA . ARG D 2 29 ? 34.721 64.672 24.065 1.00 28.87 33 ARG D CA 1
ATOM 2164 C C . ARG D 2 29 ? 34.652 66.191 24.217 1.00 30.13 33 ARG D C 1
ATOM 2165 O O . ARG D 2 29 ? 34.545 66.929 23.225 1.00 31.24 33 ARG D O 1
ATOM 2173 N N . THR D 2 30 ? 34.724 66.676 25.461 1.00 27.66 34 THR D N 1
ATOM 2174 C CA . THR D 2 30 ? 34.667 68.110 25.722 1.00 32.95 34 THR D CA 1
ATOM 2175 C C . THR D 2 30 ? 35.857 68.830 25.111 1.00 33.26 34 THR D C 1
ATOM 2176 O O . THR D 2 30 ? 35.703 69.898 24.498 1.00 32.34 34 THR D O 1
ATOM 2180 N N . LEU D 2 31 ? 37.059 68.273 25.288 1.00 29.79 35 LEU D N 1
ATOM 2181 C CA . LEU D 2 31 ? 38.254 68.894 24.721 1.00 31.59 35 LEU D CA 1
ATOM 2182 C C . LEU D 2 31 ? 38.204 68.904 23.194 1.00 30.67 35 LEU D C 1
ATOM 2183 O O . LEU D 2 31 ? 38.537 69.918 22.560 1.00 32.05 35 LEU D O 1
ATOM 2188 N N . VAL D 2 32 ? 37.811 67.788 22.583 1.00 28.60 36 VAL D N 1
ATOM 2189 C CA . VAL D 2 32 ? 37.741 67.743 21.119 1.00 31.66 36 VAL D CA 1
ATOM 2190 C C . VAL D 2 32 ? 36.703 68.737 20.598 1.00 39.58 36 VAL D C 1
ATOM 2191 O O . VAL D 2 32 ? 36.944 69.464 19.619 1.00 39.79 36 VAL D O 1
ATOM 2195 N N . GLY D 2 33 ? 35.538 68.797 21.246 1.00 37.05 37 GLY D N 1
ATOM 2196 C CA . GLY D 2 33 ? 34.541 69.797 20.868 1.00 33.30 37 GLY D CA 1
ATOM 2197 C C . GLY D 2 33 ? 35.049 71.220 20.989 1.00 39.44 37 GLY D C 1
ATOM 2198 O O . GLY D 2 33 ? 34.741 72.071 20.148 1.00 43.09 37 GLY D O 1
ATOM 2199 N N . ALA D 2 34 ? 35.831 71.505 22.038 1.00 34.43 38 ALA D N 1
ATOM 2200 C CA . ALA D 2 34 ? 36.388 72.845 22.203 1.00 37.36 38 ALA D CA 1
ATOM 2201 C C . ALA D 2 34 ? 37.339 73.209 21.069 1.00 45.03 38 ALA D C 1
ATOM 2202 O O . ALA D 2 34 ? 37.416 74.373 20.667 1.00 49.02 38 ALA D O 1
ATOM 2204 N N . ILE D 2 35 ? 38.106 72.239 20.568 1.00 38.04 39 ILE D N 1
ATOM 2205 C CA . ILE D 2 35 ? 39.026 72.519 19.471 1.00 41.90 39 ILE D CA 1
ATOM 2206 C C . ILE D 2 35 ? 38.296 72.731 18.141 1.00 54.22 39 ILE D C 1
ATOM 2207 O O . ILE D 2 35 ? 38.812 73.431 17.262 1.00 57.66 39 ILE D O 1
ATOM 2212 N N . GLY D 2 36 ? 37.098 72.160 17.976 1.00 55.94 40 GLY D N 1
ATOM 2213 C CA . GLY D 2 36 ? 36.404 72.226 16.691 1.00 56.40 40 GLY D CA 1
ATOM 2214 C C . GLY D 2 36 ? 36.191 73.633 16.165 1.00 56.41 40 GLY D C 1
ATOM 2215 O O . GLY D 2 36 ? 36.136 73.845 14.951 1.00 61.63 40 GLY D O 1
ATOM 2216 N N . THR D 2 37 ? 36.075 74.614 17.058 1.00 65.30 41 THR D N 1
ATOM 2217 C CA . THR D 2 37 ? 35.999 76.004 16.619 1.00 73.95 41 THR D CA 1
ATOM 2218 C C . THR D 2 37 ? 37.310 76.494 16.007 1.00 74.23 41 THR D C 1
ATOM 2219 O O . THR D 2 37 ? 37.312 77.512 15.305 1.00 70.55 41 THR D O 1
ATOM 2223 N N . PHE D 2 38 ? 38.412 75.786 16.248 1.00 60.62 42 PHE D N 1
ATOM 2224 C CA . PHE D 2 38 ? 39.725 76.118 15.713 1.00 60.73 42 PHE D CA 1
ATOM 2225 C C . PHE D 2 38 ? 40.071 75.323 14.460 1.00 69.22 42 PHE D C 1
ATOM 2226 O O . PHE D 2 38 ? 41.170 75.488 13.915 1.00 64.83 42 PHE D O 1
ATOM 2234 N N . GLU D 2 39 ? 39.174 74.454 14.003 1.00 62.71 43 GLU D N 1
ATOM 2235 C CA . GLU D 2 39 ? 39.374 73.701 12.776 1.00 60.99 43 GLU D CA 1
ATOM 2236 C C . GLU D 2 39 ? 38.689 74.427 11.629 1.00 69.24 43 GLU D C 1
ATOM 2237 O O . GLU D 2 39 ? 37.546 74.876 11.763 1.00 68.13 43 GLU D O 1
ATOM 2243 N N . ASP D 2 40 ? 39.404 74.551 10.512 1.00 72.28 44 ASP D N 1
ATOM 2244 C CA . ASP D 2 40 ? 38.915 75.256 9.329 1.00 78.28 44 ASP D CA 1
ATOM 2245 C C . ASP D 2 40 ? 38.217 74.242 8.419 1.00 77.63 44 ASP D C 1
ATOM 2246 O O . ASP D 2 40 ? 38.768 73.750 7.431 1.00 80.71 44 ASP D O 1
ATOM 2251 N N . LEU D 2 41 ? 36.971 73.922 8.778 1.00 70.83 45 LEU D N 1
ATOM 2252 C CA . LEU D 2 41 ? 36.209 72.862 8.127 1.00 62.52 45 LEU D CA 1
ATOM 2253 C C . LEU D 2 41 ? 34.726 73.215 8.153 1.00 59.79 45 LEU D C 1
ATOM 2254 O O . LEU D 2 41 ? 34.257 73.900 9.065 1.00 64.55 45 LEU D O 1
ATOM 2259 N N . ASP D 2 42 ? 33.986 72.708 7.168 1.00 52.44 46 ASP D N 1
ATOM 2260 C CA . ASP D 2 42 ? 32.535 72.881 7.136 1.00 58.73 46 ASP D CA 1
ATOM 2261 C C . ASP D 2 42 ? 31.875 72.076 8.260 1.00 55.83 46 ASP D C 1
ATOM 2262 O O . ASP D 2 42 ? 32.492 71.188 8.865 1.00 51.94 46 ASP D O 1
ATOM 2267 N N . PHE D 2 43 ? 30.595 72.382 8.529 1.00 58.64 47 PHE D N 1
ATOM 2268 C CA . PHE D 2 43 ? 29.909 71.768 9.669 1.00 58.29 47 PHE D CA 1
ATOM 2269 C C . PHE D 2 43 ? 29.927 70.248 9.563 1.00 47.74 47 PHE D C 1
ATOM 2270 O O . PHE D 2 43 ? 30.167 69.554 10.553 1.00 50.61 47 PHE D O 1
ATOM 2278 N N . ASP D 2 44 ? 29.625 69.716 8.374 1.00 48.34 48 ASP D N 1
ATOM 2279 C CA . ASP D 2 44 ? 29.522 68.267 8.206 1.00 43.70 48 ASP D CA 1
ATOM 2280 C C . ASP D 2 44 ? 30.835 67.584 8.561 1.00 43.63 48 ASP D C 1
ATOM 2281 O O . ASP D 2 44 ? 30.859 66.569 9.274 1.00 39.15 48 ASP D O 1
ATOM 2286 N N . ALA D 2 45 ? 31.944 68.123 8.057 1.00 44.95 49 ALA D N 1
ATOM 2287 C CA . ALA D 2 45 ? 33.248 67.516 8.329 1.00 43.92 49 ALA D CA 1
ATOM 2288 C C . ALA D 2 45 ? 33.615 67.626 9.803 1.00 42.78 49 ALA D C 1
ATOM 2289 O O . ALA D 2 45 ? 34.178 66.685 10.380 1.00 36.43 49 ALA D O 1
ATOM 2291 N N . VAL D 2 46 ? 33.303 68.756 10.443 1.00 39.11 50 VAL D N 1
ATOM 2292 C CA . VAL D 2 46 ? 33.605 68.859 11.869 1.00 45.52 50 VAL D CA 1
ATOM 2293 C C . VAL D 2 46 ? 32.774 67.859 12.658 1.00 36.04 50 VAL D C 1
ATOM 2294 O O . VAL D 2 46 ? 33.264 67.228 13.600 1.00 38.68 50 VAL D O 1
ATOM 2298 N N . ALA D 2 47 ? 31.487 67.747 12.322 1.00 41.25 51 ALA D N 1
ATOM 2299 C CA . ALA D 2 47 ? 30.592 66.832 13.023 1.00 39.05 51 ALA D CA 1
ATOM 2300 C C . ALA D 2 47 ? 31.037 65.380 12.853 1.00 35.41 51 ALA D C 1
ATOM 2301 O O . ALA D 2 47 ? 31.099 64.618 13.825 1.00 34.37 51 ALA D O 1
ATOM 2303 N N . ASP D 2 48 ? 31.345 64.981 11.616 1.00 34.07 52 ASP D N 1
ATOM 2304 C CA . ASP D 2 48 ? 31.829 63.625 11.371 1.00 32.02 52 ASP D CA 1
ATOM 2305 C C . ASP D 2 48 ? 33.141 63.367 12.112 1.00 30.12 52 ASP D C 1
ATOM 2306 O O . ASP D 2 48 ? 33.341 62.298 12.687 1.00 29.19 52 ASP D O 1
ATOM 2311 N N . LEU D 2 49 ? 34.048 64.349 12.118 1.00 31.37 53 LEU D N 1
ATOM 2312 C CA . LEU D 2 49 ? 35.326 64.172 12.803 1.00 29.49 53 LEU D CA 1
ATOM 2313 C C . LEU D 2 49 ? 35.149 64.009 14.309 1.00 32.53 53 LEU D C 1
ATOM 2314 O O . LEU D 2 49 ? 35.813 63.165 14.925 1.00 29.41 53 LEU D O 1
ATOM 2319 N N . ARG D 2 50 ? 34.291 64.822 14.934 1.00 32.12 54 ARG D N 1
ATOM 2320 C CA . ARG D 2 50 ? 34.034 64.644 16.365 1.00 33.06 54 ARG D CA 1
ATOM 2321 C C . ARG D 2 50 ? 33.534 63.238 16.674 1.00 31.74 54 ARG D C 1
ATOM 2322 O O . ARG D 2 50 ? 33.982 62.614 17.644 1.00 31.16 54 ARG D O 1
ATOM 2330 N N . LEU D 2 51 ? 32.582 62.736 15.874 1.00 29.01 55 LEU D N 1
ATOM 2331 C CA . LEU D 2 51 ? 32.086 61.366 16.042 1.00 30.62 55 LEU D CA 1
ATOM 2332 C C . LEU D 2 51 ? 33.219 60.344 15.908 1.00 29.77 55 LEU D C 1
ATOM 2333 O O . LEU D 2 51 ? 33.325 59.406 16.705 1.00 27.21 55 LEU D O 1
ATOM 2338 N N . ALA D 2 52 ? 34.038 60.489 14.866 1.00 28.00 56 ALA D N 1
ATOM 2339 C CA . ALA D 2 52 ? 35.119 59.538 14.607 1.00 26.00 56 ALA D CA 1
ATOM 2340 C C . ALA D 2 52 ? 36.137 59.543 15.741 1.00 28.17 56 ALA D C 1
ATOM 2341 O O . ALA D 2 52 ? 36.618 58.484 16.162 1.00 25.07 56 ALA D O 1
ATOM 2343 N N . VAL D 2 53 ? 36.490 60.727 16.235 1.00 25.30 57 VAL D N 1
ATOM 2344 C CA . VAL D 2 53 ? 37.469 60.802 17.312 1.00 26.46 57 VAL D CA 1
ATOM 2345 C C . VAL D 2 53 ? 36.903 60.193 18.586 1.00 26.21 57 VAL D C 1
ATOM 2346 O O . VAL D 2 53 ? 37.627 59.526 19.330 1.00 26.92 57 VAL D O 1
ATOM 2350 N N . ASP D 2 54 ? 35.604 60.392 18.856 1.00 30.44 58 ASP D N 1
ATOM 2351 C CA . ASP D 2 54 ? 35.009 59.716 20.011 1.00 27.38 58 ASP D CA 1
ATOM 2352 C C . ASP D 2 54 ? 35.076 5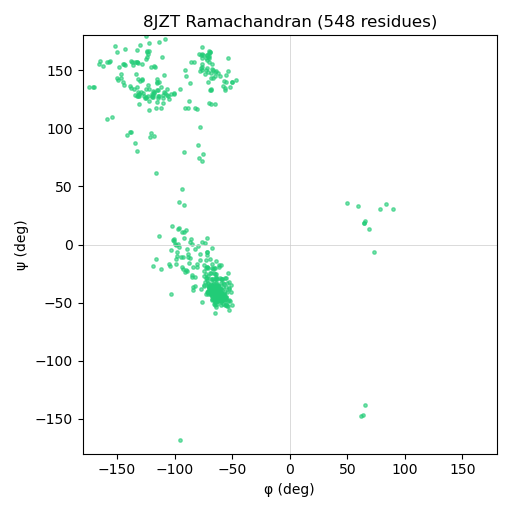8.199 19.847 1.00 27.28 58 ASP D C 1
ATOM 2353 O O . ASP D 2 54 ? 35.366 57.470 20.805 1.00 25.74 58 ASP D O 1
ATOM 2358 N N . GLU D 2 55 ? 34.816 57.700 18.639 1.00 27.16 59 GLU D N 1
ATOM 2359 C CA . GLU D 2 55 ? 34.918 56.259 18.402 1.00 27.78 59 GLU D CA 1
ATOM 2360 C C . GLU D 2 55 ? 36.339 55.757 18.659 1.00 30.43 59 GLU D C 1
ATOM 2361 O O . GLU D 2 55 ? 36.540 54.746 19.344 1.00 27.47 59 GLU D O 1
ATOM 2367 N N . VAL D 2 56 ? 37.333 56.484 18.155 1.00 23.11 60 VAL D N 1
ATOM 2368 C CA . VAL D 2 56 ? 38.730 56.118 18.351 1.00 27.50 60 VAL D CA 1
ATOM 2369 C C . VAL D 2 56 ? 39.082 56.080 19.835 1.00 25.13 60 VAL D C 1
ATOM 2370 O O . VAL D 2 56 ? 39.659 55.103 20.329 1.00 27.05 60 VAL D O 1
ATOM 2374 N N . CYS D 2 57 ? 38.772 57.158 20.558 1.00 24.48 61 CYS D N 1
ATOM 2375 C CA . CYS D 2 57 ? 39.149 57.244 21.968 1.00 26.52 61 CYS D CA 1
ATOM 2376 C C . CYS D 2 57 ? 38.466 56.163 22.780 1.00 30.23 61 CYS D C 1
ATOM 2377 O O . CYS D 2 57 ? 39.066 55.594 23.701 1.00 24.23 61 CYS D O 1
ATOM 2380 N N . THR D 2 58 ? 37.189 55.905 22.491 1.00 25.56 62 THR D N 1
ATOM 2381 C CA . THR D 2 58 ? 36.474 54.885 23.250 1.00 26.57 62 THR D CA 1
ATOM 2382 C C . THR D 2 58 ? 37.090 53.508 23.000 1.00 28.87 62 THR D C 1
ATOM 2383 O O . THR D 2 58 ? 37.326 52.750 23.946 1.00 29.29 62 THR D O 1
ATOM 2387 N N . ARG D 2 59 ? 37.396 53.189 21.739 1.00 26.07 63 ARG D N 1
ATOM 2388 C CA . ARG D 2 59 ? 37.964 51.874 21.447 1.00 31.47 63 ARG D CA 1
ATOM 2389 C C . ARG D 2 59 ? 39.359 51.736 22.047 1.00 27.36 63 ARG D C 1
ATOM 2390 O O . ARG D 2 59 ? 39.700 50.679 22.588 1.00 30.54 63 ARG D O 1
ATOM 2398 N N . LEU D 2 60 ? 40.177 52.786 21.971 1.00 24.04 64 LEU D N 1
ATOM 2399 C CA . LEU D 2 60 ? 41.512 52.710 22.574 1.00 24.31 64 LEU D CA 1
ATOM 2400 C C . LEU D 2 60 ? 41.416 52.530 24.088 1.00 27.95 64 LEU D C 1
ATOM 2401 O O . LEU D 2 60 ? 42.068 51.652 24.671 1.00 29.94 64 LEU D O 1
ATOM 2406 N N . ILE D 2 61 ? 40.591 53.346 24.743 1.00 23.85 65 ILE D N 1
ATOM 2407 C CA . ILE D 2 61 ? 40.530 53.291 26.202 1.00 26.12 65 ILE D CA 1
ATOM 2408 C C . ILE D 2 61 ? 39.926 51.975 26.673 1.00 28.95 65 ILE D C 1
ATOM 2409 O O . ILE D 2 61 ? 40.354 51.422 27.690 1.00 27.86 65 ILE D O 1
ATOM 2414 N N . ARG D 2 62 ? 38.961 51.423 25.937 1.00 26.52 66 ARG D N 1
ATOM 2415 C CA . ARG D 2 62 ? 38.425 50.134 26.345 1.00 28.33 66 ARG D CA 1
ATOM 2416 C C . ARG D 2 62 ? 39.447 49.014 26.186 1.00 35.41 66 ARG D C 1
ATOM 2417 O O . ARG D 2 62 ? 39.350 47.993 26.872 1.00 35.32 66 ARG D O 1
ATOM 2425 N N . SER D 2 63 ? 40.421 49.186 25.296 1.00 30.45 67 SER D N 1
ATOM 2426 C CA . SER D 2 63 ? 41.497 48.224 25.088 1.00 34.64 67 SER D CA 1
ATOM 2427 C C . SER D 2 63 ? 42.773 48.550 25.854 1.00 34.05 67 SER D C 1
ATOM 2428 O O . SER D 2 63 ? 43.726 47.753 25.798 1.00 31.32 67 SER D O 1
ATOM 2431 N N . ALA D 2 64 ? 42.806 49.667 26.586 1.00 31.16 68 ALA D N 1
ATOM 2432 C CA . ALA D 2 64 ? 44.051 50.154 27.167 1.00 29.12 68 ALA D CA 1
ATOM 2433 C C . ALA D 2 64 ? 44.560 49.230 28.269 1.00 31.23 68 ALA D C 1
ATOM 2434 O O . ALA D 2 64 ? 43.787 48.683 29.054 1.00 28.70 68 ALA D O 1
ATOM 2436 N N . LEU D 2 65 ? 45.878 49.087 28.344 1.00 30.46 69 LEU D N 1
ATOM 2437 C CA . LEU D 2 65 ? 46.498 48.386 29.466 1.00 33.01 69 LEU D CA 1
ATOM 2438 C C . LEU D 2 65 ? 46.375 49.212 30.748 1.00 35.30 69 LEU D C 1
ATOM 2439 O O . LEU D 2 65 ? 46.150 50.430 30.694 1.00 30.39 69 LEU D O 1
ATOM 2444 N N . PRO D 2 66 ? 46.548 48.579 31.915 1.00 34.29 70 PRO D N 1
ATOM 2445 C CA . PRO D 2 66 ? 46.572 49.345 33.165 1.00 37.50 70 PRO D CA 1
ATOM 2446 C C . PRO D 2 66 ? 47.626 50.440 33.107 1.00 39.62 70 PRO D C 1
ATOM 2447 O O . PRO D 2 66 ? 48.719 50.245 32.569 1.00 36.34 70 PRO D O 1
ATOM 2451 N N . ASP D 2 67 ? 47.272 51.610 33.643 1.00 31.13 71 ASP D N 1
ATOM 2452 C CA . ASP D 2 67 ? 48.166 52.755 33.788 1.00 33.60 71 ASP D CA 1
ATOM 2453 C C . ASP D 2 67 ? 48.609 53.339 32.452 1.00 31.29 71 ASP D C 1
ATOM 2454 O O . ASP D 2 67 ? 49.601 54.063 32.392 1.00 33.55 71 ASP D O 1
ATOM 2459 N N . ALA D 2 68 ? 47.880 53.072 31.379 1.00 31.73 72 ALA D N 1
ATOM 2460 C CA . ALA D 2 68 ? 48.243 53.615 30.086 1.00 28.36 72 ALA D CA 1
ATOM 2461 C C . ALA D 2 68 ? 47.807 55.079 29.955 1.00 28.10 72 ALA D C 1
ATOM 2462 O O . ALA D 2 68 ? 46.969 55.583 30.702 1.00 28.49 72 ALA D O 1
ATOM 2464 N N . THR D 2 69 ? 48.376 55.752 28.962 1.00 28.60 73 THR D N 1
ATOM 2465 C CA . THR D 2 69 ? 48.071 57.147 28.681 1.00 30.58 73 THR D CA 1
ATOM 2466 C C . THR D 2 69 ? 47.481 57.245 27.286 1.00 29.69 73 THR D C 1
ATOM 2467 O O . THR D 2 69 ? 48.031 56.673 26.335 1.00 27.14 73 THR D O 1
ATOM 2471 N N . LEU D 2 70 ? 46.369 57.956 27.162 1.00 23.83 74 LEU D N 1
ATOM 2472 C CA . LEU D 2 70 ? 45.789 58.253 25.854 1.00 23.43 74 LEU D CA 1
ATOM 2473 C C . LEU D 2 70 ? 46.442 59.542 25.366 1.00 27.22 74 LEU D C 1
ATOM 2474 O O . LEU D 2 70 ? 46.299 60.587 26.017 1.00 25.63 74 LEU D O 1
ATOM 2479 N N . ARG D 2 71 ? 47.163 59.468 24.247 1.00 24.88 75 ARG D N 1
ATOM 2480 C CA . ARG D 2 71 ? 47.829 60.628 23.658 1.00 24.17 75 ARG D CA 1
ATOM 2481 C C . ARG D 2 71 ? 47.025 61.040 22.441 1.00 25.31 75 ARG D C 1
ATOM 2482 O O . ARG D 2 71 ? 46.794 60.218 21.548 1.00 24.30 75 ARG D O 1
ATOM 2490 N N . LEU D 2 72 ? 46.605 62.296 22.393 1.00 23.69 76 LEU D N 1
ATOM 2491 C CA . LEU D 2 72 ? 45.750 62.771 21.310 1.00 24.08 76 LEU D CA 1
ATOM 2492 C C . LEU D 2 72 ? 46.407 63.992 20.697 1.00 26.47 76 LEU D C 1
ATOM 2493 O O . LEU D 2 72 ? 46.739 64.936 21.415 1.00 27.79 76 LEU D O 1
ATOM 2498 N N . VAL D 2 73 ? 46.586 63.991 19.386 1.00 22.00 77 VAL D N 1
ATOM 2499 C CA . VAL D 2 73 ? 47.181 65.132 18.699 1.00 22.88 77 VAL D CA 1
ATOM 2500 C C . VAL D 2 73 ? 46.162 65.649 17.697 1.00 27.49 77 VAL D C 1
ATOM 2501 O O . VAL D 2 73 ? 45.641 64.871 16.894 1.00 26.98 77 VAL D O 1
ATOM 2505 N N . VAL D 2 74 ? 45.861 66.942 17.760 1.00 24.96 78 VAL D N 1
ATOM 2506 C CA . VAL D 2 74 ? 44.974 67.590 16.798 1.00 25.08 78 VAL D CA 1
ATOM 2507 C C . VAL D 2 74 ? 45.804 68.615 16.046 1.00 29.90 78 VAL D C 1
ATOM 2508 O O . VAL D 2 74 ? 46.322 69.562 16.649 1.00 32.85 78 VAL D O 1
ATOM 2512 N N . ASP D 2 75 ? 45.936 68.431 14.727 1.00 27.57 79 ASP D N 1
ATOM 2513 C CA . ASP D 2 75 ? 46.804 69.272 13.908 1.00 29.86 79 ASP D CA 1
ATOM 2514 C C . ASP D 2 75 ? 45.962 69.928 12.825 1.00 39.60 79 ASP D C 1
ATOM 2515 O O . ASP D 2 75 ? 45.762 69.339 11.755 1.00 35.17 79 ASP D O 1
ATOM 2520 N N . PRO D 2 76 ? 45.442 71.134 13.064 1.00 40.17 80 PRO D N 1
ATOM 2521 C CA . PRO D 2 76 ? 44.629 71.825 12.050 1.00 43.51 80 PRO D CA 1
ATOM 2522 C C . PRO D 2 76 ? 45.527 72.501 11.028 1.00 49.20 80 PRO D C 1
ATOM 2523 O O . PRO D 2 76 ? 46.304 73.398 11.358 1.00 50.03 80 PRO D O 1
ATOM 2527 N N . ARG D 2 77 ? 45.427 72.057 9.790 1.00 47.35 81 ARG D N 1
ATOM 2528 C CA . ARG D 2 77 ? 46.132 72.664 8.677 1.00 64.02 81 ARG D CA 1
ATOM 2529 C C . ARG D 2 77 ? 45.132 73.408 7.790 1.00 56.44 81 ARG D C 1
ATOM 2530 O O . ARG D 2 77 ? 43.919 73.439 8.052 1.00 58.27 81 ARG D O 1
ATOM 2538 N N . LYS D 2 78 ? 45.652 74.066 6.758 1.00 70.11 82 LYS D N 1
ATOM 2539 C CA . LYS D 2 78 ? 44.764 74.709 5.798 1.00 67.53 82 LYS D CA 1
ATOM 2540 C C . LYS D 2 78 ? 43.947 73.659 5.064 1.00 59.43 82 LYS D C 1
ATOM 2541 O O . LYS D 2 78 ? 42.713 73.633 5.153 1.00 66.77 82 LYS D O 1
ATOM 2543 N N . ASP D 2 79 ? 44.636 72.746 4.379 1.00 71.76 83 ASP D N 1
ATOM 2544 C CA . ASP D 2 79 ? 43.968 71.686 3.629 1.00 77.16 83 ASP D CA 1
ATOM 2545 C C . ASP D 2 79 ? 43.051 70.861 4.525 1.00 72.07 83 ASP D C 1
ATOM 2546 O O . ASP D 2 79 ? 41.880 70.625 4.199 1.00 68.89 83 ASP D O 1
ATOM 2551 N N . GLU D 2 80 ? 43.564 70.438 5.676 1.00 62.20 84 GLU D N 1
ATOM 2552 C CA . GLU D 2 80 ? 42.994 69.312 6.390 1.00 51.12 84 GLU D CA 1
ATOM 2553 C C . GLU D 2 80 ? 43.214 69.488 7.884 1.00 51.38 84 GLU D C 1
ATOM 2554 O O . GLU D 2 80 ? 44.007 70.322 8.326 1.00 47.51 84 GLU D O 1
ATOM 2560 N N . VAL D 2 81 ? 42.491 68.686 8.658 1.00 37.24 85 VAL D N 1
ATOM 2561 C CA . VAL D 2 81 ? 42.762 68.485 10.073 1.00 33.89 85 VAL D CA 1
ATOM 2562 C C . VAL D 2 81 ? 43.175 67.033 10.242 1.00 38.59 85 VAL D C 1
ATOM 2563 O O . VAL D 2 81 ? 42.497 66.131 9.740 1.00 34.24 85 VAL D O 1
ATOM 2567 N N . VAL D 2 82 ? 44.316 66.817 10.885 1.00 33.71 86 VAL D N 1
ATOM 2568 C CA . VAL D 2 82 ? 44.815 65.488 11.204 1.00 29.77 86 VAL D CA 1
ATOM 2569 C C . VAL D 2 82 ? 44.631 65.275 12.695 1.00 30.80 86 VAL D C 1
ATOM 2570 O O . VAL D 2 82 ? 45.045 66.120 13.494 1.00 29.84 86 VAL D O 1
ATOM 2574 N N . VAL D 2 83 ? 44.016 64.159 13.075 1.00 29.02 87 VAL D N 1
ATOM 2575 C CA . VAL D 2 83 ? 43.863 63.793 14.487 1.00 25.65 87 VAL D CA 1
ATOM 2576 C C . VAL D 2 83 ? 44.504 62.424 14.676 1.00 31.19 87 VAL D C 1
ATOM 2577 O O . VAL D 2 83 ? 44.127 61.469 13.985 1.00 32.52 87 VAL D O 1
ATOM 2581 N N . GLU D 2 84 ? 45.476 62.333 15.592 1.00 25.85 88 GLU D N 1
ATOM 2582 C CA . GLU D 2 84 ? 46.135 61.076 15.948 1.00 26.06 88 GLU D CA 1
ATOM 2583 C C . GLU D 2 84 ? 45.819 60.725 17.393 1.00 29.36 88 GLU D C 1
ATOM 2584 O O . GLU D 2 84 ? 45.966 61.572 18.275 1.00 27.15 88 GLU D O 1
ATOM 2590 N N . ALA D 2 85 ? 45.438 59.479 17.652 1.00 25.43 89 ALA D N 1
ATOM 2591 C CA . ALA D 2 85 ? 45.303 59.031 19.033 1.00 27.05 89 ALA D CA 1
ATOM 2592 C C . ALA D 2 85 ? 45.982 57.681 19.203 1.00 27.20 89 ALA D C 1
ATOM 2593 O O . ALA D 2 85 ? 45.983 56.856 18.286 1.00 24.77 89 ALA D O 1
ATOM 2595 N N . SER D 2 86 ? 46.542 57.451 20.389 1.00 23.94 90 SER D N 1
ATOM 2596 C CA . SER D 2 86 ? 47.258 56.207 20.633 1.00 24.11 90 SER D CA 1
ATOM 2597 C C . SER D 2 86 ? 47.331 55.960 22.130 1.00 23.07 90 SER D C 1
ATOM 2598 O O . SER D 2 86 ? 47.207 56.884 22.946 1.00 24.14 90 SER D O 1
ATOM 2601 N N . ALA D 2 87 ? 47.510 54.689 22.473 1.00 23.14 91 ALA D N 1
ATOM 2602 C CA . ALA D 2 87 ? 47.654 54.259 23.860 1.00 26.13 91 ALA D CA 1
ATOM 2603 C C . ALA D 2 87 ? 48.220 52.847 23.838 1.00 25.53 91 ALA D C 1
ATOM 2604 O O . ALA D 2 87 ? 48.128 52.143 22.823 1.00 26.87 91 ALA D O 1
ATOM 2606 N N . ALA D 2 88 ? 48.850 52.456 24.956 1.00 24.04 92 ALA D N 1
ATOM 2607 C CA . ALA D 2 88 ? 49.233 51.054 25.151 1.00 24.90 92 ALA D CA 1
ATOM 2608 C C . ALA D 2 88 ? 47.976 50.216 25.317 1.00 28.73 92 ALA D C 1
ATOM 2609 O O . ALA D 2 88 ? 47.185 50.456 26.239 1.00 27.15 92 ALA D O 1
ATOM 2611 N N . CYS D 2 89 ? 47.796 49.233 24.436 1.00 28.88 93 CYS D N 1
ATOM 2612 C CA . CYS D 2 89 ? 46.578 48.433 24.382 1.00 27.87 93 CYS D CA 1
ATOM 2613 C C . CYS D 2 89 ? 46.903 46.948 24.526 1.00 29.73 93 CYS D C 1
ATOM 2614 O O . CYS D 2 89 ? 48.057 46.520 24.400 1.00 27.65 93 CYS D O 1
ATOM 2617 N N . ASP D 2 90 ? 45.865 46.156 24.779 1.00 29.57 94 ASP D N 1
ATOM 2618 C CA . ASP D 2 90 ? 46.052 44.727 25.031 1.00 30.46 94 ASP D CA 1
ATOM 2619 C C . ASP D 2 90 ? 45.959 43.859 23.773 1.00 34.26 94 ASP D C 1
ATOM 2620 O O . ASP D 2 90 ? 45.951 42.631 23.890 1.00 34.40 94 ASP D O 1
ATOM 2625 N N . THR D 2 91 ? 45.838 44.439 22.583 1.00 28.05 95 THR D N 1
ATOM 2626 C CA . THR D 2 91 ? 45.940 43.648 21.363 1.00 33.40 95 THR D CA 1
ATOM 2627 C C . THR D 2 91 ? 46.650 44.483 20.325 1.00 30.80 95 THR D C 1
ATOM 2628 O O . THR D 2 91 ? 46.821 45.697 20.488 1.00 28.64 95 THR D O 1
ATOM 2632 N N . HIS D 2 92 ? 47.037 43.824 19.226 1.00 27.10 96 HIS D N 1
ATOM 2633 C CA . HIS D 2 92 ? 47.800 44.533 18.211 1.00 28.95 96 HIS D CA 1
ATOM 2634 C C . HIS D 2 92 ? 46.922 45.285 17.227 1.00 34.62 96 HIS D C 1
ATOM 2635 O O . HIS D 2 92 ? 47.454 45.964 16.349 1.00 28.79 96 HIS D O 1
ATOM 2642 N N . ASP D 2 93 ? 45.601 45.239 17.381 1.00 28.78 97 ASP D N 1
ATOM 2643 C CA . ASP D 2 93 ? 44.726 45.933 16.439 1.00 31.56 97 ASP D CA 1
ATOM 2644 C C . ASP D 2 93 ? 43.393 46.143 17.119 1.00 30.29 97 ASP D C 1
ATOM 2645 O O . ASP D 2 93 ? 42.652 45.183 17.310 1.00 29.11 97 ASP D O 1
ATOM 2650 N N A VAL D 2 94 ? 43.080 47.387 17.495 0.43 28.31 98 VAL D N 1
ATOM 2651 N N B VAL D 2 94 ? 43.098 47.396 17.462 0.57 28.27 98 VAL D N 1
ATOM 2652 C CA A VAL D 2 94 ? 41.815 47.624 18.181 0.43 30.08 98 VAL D CA 1
ATOM 2653 C CA B VAL D 2 94 ? 41.875 47.715 18.174 0.57 30.07 98 VAL D CA 1
ATOM 2654 C C A VAL D 2 94 ? 40.677 47.927 17.214 0.43 30.84 98 VAL D C 1
ATOM 2655 C C B VAL D 2 94 ? 40.699 47.910 17.215 0.57 30.83 98 VAL D C 1
ATOM 2656 O O A VAL D 2 94 ? 39.515 48.003 17.644 0.43 32.40 98 VAL D O 1
ATOM 2657 O O B VAL D 2 94 ? 39.536 47.847 17.640 0.57 32.50 98 VAL D O 1
ATOM 2664 N N . VAL D 2 95 ? 40.960 48.102 15.924 1.00 29.48 99 VAL D N 1
ATOM 2665 C CA . VAL D 2 95 ? 39.889 48.346 14.961 1.00 27.55 99 VAL D CA 1
ATOM 2666 C C . VAL D 2 95 ? 40.111 47.448 13.749 1.00 27.35 99 VAL D C 1
ATOM 2667 O O . VAL D 2 95 ? 40.603 47.901 12.712 1.00 30.03 99 VAL D O 1
ATOM 2671 N N . ALA D 2 96 ? 39.758 46.164 13.874 1.00 27.70 100 ALA D N 1
ATOM 2672 C CA . ALA D 2 96 ? 40.134 45.173 12.871 1.00 30.22 100 ALA D CA 1
ATOM 2673 C C . ALA D 2 96 ? 39.494 45.473 11.513 1.00 32.57 100 ALA D C 1
ATOM 2674 O O . ALA D 2 96 ? 38.394 46.028 11.450 1.00 33.29 100 ALA D O 1
ATOM 2676 N N . PRO D 2 97 ? 40.163 45.100 10.414 1.00 30.20 101 PRO D N 1
ATOM 2677 C CA . PRO D 2 97 ? 39.609 45.363 9.069 1.00 34.28 101 PRO D CA 1
ATOM 2678 C C . PRO D 2 97 ? 38.179 44.905 8.845 1.00 43.05 101 PRO D C 1
ATOM 2679 O O . PRO D 2 97 ? 37.445 45.581 8.114 1.00 48.01 101 PRO D O 1
ATOM 2683 N N . GLY D 2 98 ? 37.747 43.798 9.426 1.00 36.09 102 GLY D N 1
ATOM 2684 C CA . GLY D 2 98 ? 36.347 43.497 9.156 1.00 47.52 102 GLY D CA 1
ATOM 2685 C C . GLY D 2 98 ? 35.301 44.151 10.052 1.00 49.90 102 GLY D C 1
ATOM 2686 O O . GLY D 2 98 ? 34.107 43.883 9.877 1.00 50.83 102 GLY D O 1
ATOM 2687 N N . SER D 2 99 ? 35.695 45.028 10.976 1.00 33.84 103 SER D N 1
ATOM 2688 C CA . SER D 2 99 ? 34.826 45.432 12.069 1.00 35.98 103 SER D CA 1
ATOM 2689 C C . SER D 2 99 ? 33.866 46.542 11.656 1.00 36.80 103 SER D C 1
ATOM 2690 O O . SER D 2 99 ? 34.109 47.314 10.722 1.00 35.87 103 SER D O 1
ATOM 2693 N N . PHE D 2 100 ? 32.769 46.638 12.397 1.00 40.61 104 PHE D N 1
ATOM 2694 C CA . PHE D 2 100 ? 31.902 47.798 12.241 1.00 36.67 104 PHE D CA 1
ATOM 2695 C C . PHE D 2 100 ? 32.652 49.077 12.600 1.00 33.21 104 PHE D C 1
ATOM 2696 O O . PHE D 2 100 ? 32.497 50.106 11.930 1.00 33.92 104 PHE D O 1
ATOM 2704 N N . SER D 2 101 ? 33.495 49.027 13.641 1.00 28.07 105 SER D N 1
ATOM 2705 C CA . SER D 2 101 ? 34.233 50.225 14.045 1.00 34.12 105 SER D CA 1
ATOM 2706 C C . SER D 2 101 ? 35.120 50.745 12.906 1.00 30.40 105 SER D C 1
ATOM 2707 O O . SER D 2 101 ? 35.169 51.953 12.653 1.00 29.45 105 SER D O 1
ATOM 2710 N N . TRP D 2 102 ? 35.811 49.852 12.194 1.00 27.89 106 TRP D N 1
ATOM 2711 C CA . TRP D 2 102 ? 36.631 50.295 11.065 1.00 28.21 106 TRP D CA 1
ATOM 2712 C C . TRP D 2 102 ? 35.766 50.890 9.954 1.00 28.85 106 TRP D C 1
ATOM 2713 O O . TRP D 2 102 ? 36.134 51.897 9.337 1.00 29.34 106 TRP D O 1
ATOM 2724 N N . HIS D 2 103 ? 34.610 50.279 9.687 1.00 27.29 107 HIS D N 1
ATOM 2725 C CA . HIS D 2 103 ? 33.692 50.827 8.697 1.00 32.35 107 HIS D CA 1
ATOM 2726 C C . HIS D 2 103 ? 33.261 52.235 9.078 1.00 31.73 107 HIS D C 1
ATOM 2727 O O . HIS D 2 103 ? 33.155 53.117 8.218 1.00 31.53 107 HIS D O 1
ATOM 2734 N N . VAL D 2 104 ? 32.988 52.458 10.365 1.00 30.55 108 VAL D N 1
ATOM 2735 C CA . VAL D 2 104 ? 32.535 53.770 10.826 1.00 29.61 108 VAL D CA 1
ATOM 2736 C C . VAL D 2 104 ? 33.631 54.809 10.612 1.00 30.50 108 VAL D C 1
ATOM 2737 O O . VAL D 2 104 ? 33.393 55.900 10.070 1.00 30.78 108 VAL D O 1
ATOM 2741 N N . LEU D 2 105 ? 34.853 54.472 11.010 1.00 26.64 109 LEU D N 1
ATOM 2742 C CA . LEU D 2 105 ? 35.946 55.428 10.874 1.00 29.48 109 LEU D CA 1
ATOM 2743 C C . LEU D 2 105 ? 36.196 55.774 9.415 1.00 24.31 109 LEU D C 1
ATOM 2744 O O . LEU D 2 105 ? 36.369 56.946 9.077 1.00 29.97 109 LEU D O 1
ATOM 2749 N N . THR D 2 106 ? 36.212 54.770 8.532 1.00 25.07 110 THR D N 1
ATOM 2750 C CA . THR D 2 106 ? 36.502 55.057 7.126 1.00 28.50 110 THR D CA 1
ATOM 2751 C C . THR D 2 106 ? 35.338 55.778 6.437 1.00 33.86 110 THR D C 1
ATOM 2752 O O . THR D 2 106 ? 35.560 56.468 5.434 1.00 31.79 110 THR D O 1
ATOM 2756 N N . ALA D 2 107 ? 34.123 55.710 7.000 1.00 34.08 111 ALA D N 1
ATOM 2757 C CA . ALA D 2 107 ? 33.008 56.506 6.483 1.00 32.30 111 ALA D CA 1
ATOM 2758 C C . ALA D 2 107 ? 33.101 57.960 6.913 1.00 30.93 111 ALA D C 1
ATOM 2759 O O . ALA D 2 107 ? 32.776 58.858 6.132 1.00 31.24 111 ALA D O 1
ATOM 2761 N N . LEU D 2 108 ? 33.539 58.210 8.149 1.00 26.90 112 LEU D N 1
ATOM 2762 C CA . LEU D 2 108 ? 33.490 59.537 8.736 1.00 30.16 112 LEU D CA 1
ATOM 2763 C C . LEU D 2 108 ? 34.690 60.396 8.371 1.00 35.53 112 LEU D C 1
ATOM 2764 O O . LEU D 2 108 ? 34.568 61.624 8.334 1.00 34.86 112 LEU D O 1
ATOM 2769 N N . ALA D 2 109 ? 35.841 59.790 8.102 1.00 31.55 113 ALA D N 1
ATOM 2770 C CA . ALA D 2 109 ? 37.064 60.536 7.829 1.00 33.06 113 ALA D CA 1
ATOM 2771 C C . ALA D 2 109 ? 37.533 60.250 6.412 1.00 35.66 113 ALA D C 1
ATOM 2772 O O . ALA D 2 109 ? 37.268 59.173 5.861 1.00 36.50 113 ALA D O 1
ATOM 2774 N N . ASP D 2 110 ? 38.251 61.214 5.827 1.00 31.38 114 ASP D N 1
ATOM 2775 C CA . ASP D 2 110 ? 38.710 61.039 4.451 1.00 37.34 114 ASP D CA 1
ATOM 2776 C C . ASP D 2 110 ? 39.825 60.014 4.357 1.00 38.91 114 ASP D C 1
ATOM 2777 O O . ASP D 2 110 ? 39.947 59.318 3.347 1.00 40.49 114 ASP D O 1
ATOM 2782 N N . ASP D 2 111 ? 40.627 59.892 5.401 1.00 31.56 115 ASP D N 1
ATOM 2783 C CA . ASP D 2 111 ? 41.707 58.925 5.431 1.00 31.21 115 ASP D CA 1
ATOM 2784 C C . ASP D 2 111 ? 41.814 58.431 6.862 1.00 33.42 115 ASP D C 1
ATOM 2785 O O . ASP D 2 111 ? 41.627 59.215 7.796 1.00 32.50 115 ASP D O 1
ATOM 2790 N N . VAL D 2 112 ? 42.043 57.128 7.018 1.00 26.76 116 VAL D N 1
ATOM 2791 C CA . VAL D 2 112 ? 42.246 56.481 8.312 1.00 27.23 116 VAL D CA 1
ATOM 2792 C C . VAL D 2 112 ? 43.482 55.608 8.185 1.00 30.89 116 VAL D C 1
ATOM 2793 O O . VAL D 2 112 ? 43.554 54.787 7.270 1.00 25.35 116 VAL D O 1
ATOM 2797 N N . GLN D 2 113 ? 44.444 55.767 9.097 1.00 27.03 117 GLN D N 1
ATOM 2798 C CA . GLN D 2 113 ? 45.648 54.921 9.113 1.00 27.96 117 GLN D CA 1
ATOM 2799 C C . GLN D 2 113 ? 45.878 54.426 10.531 1.00 29.13 117 GLN D C 1
ATOM 2800 O O . GLN D 2 113 ? 45.412 55.033 11.495 1.00 29.28 117 GLN D O 1
ATOM 2806 N N . THR D 2 114 ? 46.575 53.302 10.673 1.00 27.05 118 THR D N 1
ATOM 2807 C CA . THR D 2 114 ? 46.894 52.822 12.003 1.00 23.16 118 THR D CA 1
ATOM 2808 C C . THR D 2 114 ? 48.397 52.644 12.122 1.00 27.24 118 THR D C 1
ATOM 2809 O O . THR D 2 114 ? 49.119 52.582 11.120 1.00 26.22 118 THR D O 1
ATOM 2813 N N . PHE D 2 115 ? 48.864 52.504 13.362 1.00 25.61 119 PHE D N 1
ATOM 2814 C CA . PHE D 2 115 ? 50.279 52.204 13.548 1.00 25.91 119 PHE D CA 1
ATOM 2815 C C . PHE D 2 115 ? 50.495 51.379 14.813 1.00 28.73 119 PHE D C 1
ATOM 2816 O O . PHE D 2 115 ? 49.821 51.569 15.827 1.00 26.25 119 PHE D O 1
ATOM 2824 N N . HIS D 2 116 ? 51.438 50.449 14.729 1.00 24.89 120 HIS D N 1
ATOM 2825 C CA . HIS D 2 116 ? 51.757 49.548 15.824 1.00 28.91 120 HIS D CA 1
ATOM 2826 C C . HIS D 2 116 ? 53.020 48.793 15.441 1.00 28.46 120 HIS D C 1
ATOM 2827 O O . HIS D 2 116 ? 53.156 48.355 14.293 1.00 29.35 120 HIS D O 1
ATOM 2834 N N . ASP D 2 117 ? 53.948 48.666 16.386 1.00 27.13 121 ASP D N 1
ATOM 2835 C CA . ASP D 2 117 ? 55.151 47.857 16.161 1.00 33.30 121 ASP D CA 1
ATOM 2836 C C . ASP D 2 117 ? 55.407 47.063 17.439 1.00 33.75 121 ASP D C 1
ATOM 2837 O O . ASP D 2 117 ? 56.021 47.578 18.384 1.00 30.44 121 ASP D O 1
ATOM 2842 N N . GLY D 2 118 ? 54.935 45.810 17.454 1.00 31.01 122 GLY D N 1
ATOM 2843 C CA . GLY D 2 118 ? 55.060 44.956 18.619 1.00 30.87 122 GLY D CA 1
ATOM 2844 C C . GLY D 2 118 ? 56.460 44.471 18.892 1.00 37.47 122 GLY D C 1
ATOM 2845 O O . GLY D 2 118 ? 56.699 43.882 19.957 1.00 38.89 122 GLY D O 1
ATOM 2846 N N . ARG D 2 119 ? 57.395 44.703 17.967 1.00 33.37 123 ARG D N 1
ATOM 2847 C CA . ARG D 2 119 ? 58.785 44.343 18.228 1.00 41.08 123 ARG D CA 1
ATOM 2848 C C . ARG D 2 119 ? 59.460 45.299 19.208 1.00 47.07 123 ARG D C 1
ATOM 2849 O O . ARG D 2 119 ? 60.467 44.929 19.823 1.00 42.17 123 ARG D O 1
ATOM 2857 N N . GLN D 2 120 ? 58.947 46.519 19.342 1.00 39.63 124 GLN D N 1
ATOM 2858 C CA . GLN D 2 120 ? 59.580 47.519 20.191 1.00 39.99 124 GLN D CA 1
ATOM 2859 C C . GLN D 2 120 ? 59.584 47.039 21.643 1.00 51.66 124 GLN D C 1
ATOM 2860 O O . GLN D 2 120 ? 58.655 46.346 22.075 1.00 45.47 124 GLN D O 1
ATOM 2866 N N . PRO D 2 121 ? 60.601 47.398 22.427 1.00 55.86 125 PRO D N 1
ATOM 2867 C CA . PRO D 2 121 ? 60.648 46.937 23.816 1.00 54.87 125 PRO D CA 1
ATOM 2868 C C . PRO D 2 121 ? 59.686 47.690 24.724 1.00 58.49 125 PRO D C 1
ATOM 2869 O O . PRO D 2 121 ? 59.314 48.836 24.471 1.00 60.60 125 PRO D O 1
ATOM 2873 N N . ASP D 2 122 ? 59.264 47.006 25.778 1.00 59.02 126 ASP D N 1
ATOM 2874 C CA . ASP D 2 122 ? 58.494 47.598 26.875 1.00 62.15 126 ASP D CA 1
ATOM 2875 C C . ASP D 2 122 ? 57.158 48.140 26.333 1.00 49.84 126 ASP D C 1
ATOM 2876 O O . ASP D 2 122 ? 56.584 47.592 25.375 1.00 48.87 126 ASP D O 1
ATOM 2881 N N . VAL D 2 123 ? 56.657 49.226 26.942 1.00 53.27 127 VAL D N 1
ATOM 2882 C CA . VAL D 2 123 ? 55.307 49.703 26.637 1.00 49.39 127 VAL D CA 1
ATOM 2883 C C . VAL D 2 123 ? 55.209 50.156 25.199 1.00 39.91 127 VAL D C 1
ATOM 2884 O O . VAL D 2 123 ? 54.130 50.093 24.600 1.00 35.89 127 VAL D O 1
ATOM 2888 N N . ALA D 2 124 ? 56.320 50.639 24.630 1.00 39.28 128 ALA D N 1
ATOM 2889 C CA . ALA D 2 124 ? 56.324 51.066 23.232 1.00 43.99 128 ALA D CA 1
ATOM 2890 C C . ALA D 2 124 ? 55.791 49.970 22.313 1.00 34.51 128 ALA D C 1
ATOM 2891 O O . ALA D 2 124 ? 55.064 50.249 21.346 1.00 34.54 128 ALA D O 1
ATOM 2893 N N . GLY D 2 125 ? 56.136 48.712 22.607 1.00 39.65 129 GLY D N 1
ATOM 2894 C CA . GLY D 2 125 ? 55.631 47.597 21.824 1.00 36.77 129 GLY D CA 1
ATOM 2895 C C . GLY D 2 125 ? 54.148 47.336 21.991 1.00 33.79 129 GLY D C 1
ATOM 2896 O O . GLY D 2 125 ? 53.580 46.581 21.200 1.00 38.09 129 GLY D O 1
ATOM 2897 N N . SER D 2 126 ? 53.508 47.940 22.990 1.00 29.48 130 SER D N 1
ATOM 2898 C CA . SER D 2 126 ? 52.077 47.754 23.224 1.00 31.63 130 SER D CA 1
ATOM 2899 C C . SER D 2 126 ? 51.228 48.875 22.643 1.00 29.75 130 SER D C 1
ATOM 2900 O O . SER D 2 126 ? 49.993 48.758 22.625 1.00 28.68 130 SER D O 1
ATOM 2903 N N . VAL D 2 127 ? 51.854 49.960 22.198 1.00 28.45 131 VAL D N 1
ATOM 2904 C CA . VAL D 2 127 ? 51.109 51.113 21.705 1.00 27.56 131 VAL D CA 1
ATOM 2905 C C . VAL D 2 127 ? 50.429 50.777 20.389 1.00 31.43 131 VAL D C 1
ATOM 2906 O O . VAL D 2 127 ? 51.040 50.202 19.475 1.00 31.04 131 VAL D O 1
ATOM 2910 N N . PHE D 2 128 ? 49.150 51.130 20.293 1.00 24.54 132 PHE D N 1
ATOM 2911 C CA . PHE D 2 128 ? 48.396 51.086 19.050 1.00 24.64 132 PHE D CA 1
ATOM 2912 C C . PHE D 2 128 ? 47.862 52.489 18.801 1.00 25.71 132 PHE D C 1
ATOM 2913 O O . PHE D 2 128 ? 47.384 53.149 19.737 1.00 25.82 132 PHE D O 1
ATOM 2921 N N . GLY D 2 129 ? 47.939 52.955 17.556 1.00 26.82 133 GLY D N 1
ATOM 2922 C CA . GLY D 2 129 ? 47.461 54.280 17.223 1.00 24.71 133 GLY D CA 1
ATOM 2923 C C . GLY D 2 129 ? 46.620 54.300 15.960 1.00 26.15 133 GLY D C 1
ATOM 2924 O O . GLY D 2 129 ? 46.744 53.444 15.087 1.00 25.65 133 GLY D O 1
ATOM 2925 N N . ILE D 2 130 ? 45.779 55.330 15.866 1.00 22.63 134 ILE D N 1
ATOM 2926 C CA . ILE D 2 130 ? 44.907 55.558 14.718 1.00 21.49 134 ILE D CA 1
ATOM 2927 C C . ILE D 2 130 ? 45.042 57.026 14.332 1.00 25.72 134 ILE D C 1
ATOM 2928 O O . ILE D 2 130 ? 45.022 57.900 15.202 1.00 24.41 134 ILE D O 1
ATOM 2933 N N . THR D 2 131 ? 45.175 57.305 13.044 1.00 23.09 135 THR D N 1
ATOM 2934 C CA . THR D 2 131 ? 45.243 58.678 12.563 1.00 25.81 135 THR D CA 1
ATOM 2935 C C . THR D 2 131 ? 44.070 58.927 11.634 1.00 28.68 135 THR D C 1
ATOM 2936 O O . THR D 2 131 ? 43.859 58.153 10.698 1.00 29.27 135 THR D O 1
ATOM 2940 N N . LEU D 2 132 ? 43.324 60.002 11.880 1.00 28.10 136 LEU D N 1
ATOM 2941 C CA . LEU D 2 132 ? 42.174 60.380 11.066 1.00 25.92 136 LEU D CA 1
ATOM 2942 C C . LEU D 2 132 ? 42.516 61.661 10.328 1.00 28.02 136 LEU D C 1
ATOM 2943 O O . LEU D 2 132 ? 43.062 62.584 10.927 1.00 27.62 136 LEU D O 1
ATOM 2948 N N . THR D 2 133 ? 42.192 61.737 9.040 1.00 28.60 137 THR D N 1
ATOM 2949 C CA . THR D 2 133 ? 42.373 62.979 8.288 1.00 32.14 137 THR D CA 1
ATOM 2950 C C . THR D 2 133 ? 41.059 63.421 7.671 1.00 39.26 137 THR D C 1
ATOM 2951 O O . THR D 2 133 ? 40.385 62.635 6.995 1.00 36.37 137 THR D O 1
ATOM 2955 N N . ALA D 2 134 ? 40.694 64.673 7.925 1.00 38.22 138 ALA D N 1
ATOM 2956 C CA . ALA D 2 134 ? 39.501 65.290 7.360 1.00 48.10 138 ALA D CA 1
ATOM 2957 C C . ALA D 2 134 ? 39.934 66.464 6.500 1.00 54.12 138 ALA D C 1
ATOM 2958 O O . ALA D 2 134 ? 40.753 67.282 6.933 1.00 45.08 138 ALA D O 1
ATOM 2960 N N . ARG D 2 135 ? 39.402 66.536 5.280 1.00 51.58 139 ARG D N 1
ATOM 2961 C CA . ARG D 2 135 ? 39.726 67.621 4.352 1.00 62.81 139 ARG D CA 1
ATOM 2962 C C . ARG D 2 135 ? 38.503 68.493 4.133 1.00 60.70 139 ARG D C 1
ATOM 2963 O O . ARG D 2 135 ? 37.421 68.166 4.632 1.00 57.91 139 ARG D O 1
ATOM 2971 N N . VAL E 1 1 ? 48.235 106.879 48.934 1.00 141.69 193 VAL E N 1
ATOM 2972 C CA . VAL E 1 1 ? 49.112 105.986 48.176 1.00 141.08 193 VAL E CA 1
ATOM 2973 C C . VAL E 1 1 ? 50.309 105.668 49.066 1.00 144.27 193 VAL E C 1
ATOM 2974 O O . VAL E 1 1 ? 51.296 106.405 49.112 1.00 142.67 193 VAL E O 1
ATOM 2978 N N . ASP E 1 2 ? 50.220 104.552 49.787 1.00 150.51 194 ASP E N 1
ATOM 2979 C CA . ASP E 1 2 ? 51.341 104.034 50.561 1.00 146.14 194 ASP E CA 1
ATOM 2980 C C . ASP E 1 2 ? 52.184 103.139 49.659 1.00 145.02 194 ASP E C 1
ATOM 2981 O O . ASP E 1 2 ? 51.673 102.172 49.074 1.00 143.36 194 ASP E O 1
ATOM 2986 N N . ALA E 1 3 ? 53.468 103.465 49.546 1.00 134.95 195 ALA E N 1
ATOM 2987 C CA . ALA E 1 3 ? 54.342 102.845 48.554 1.00 126.87 195 ALA E CA 1
ATOM 2988 C C . ALA E 1 3 ? 54.783 101.473 49.046 1.00 122.84 195 ALA E C 1
ATOM 2989 O O . ALA E 1 3 ? 55.854 101.311 49.640 1.00 122.34 195 ALA E O 1
ATOM 2991 N N . GLY E 1 4 ? 53.947 100.467 48.784 1.00 116.95 196 GLY E N 1
ATOM 2992 C CA . GLY E 1 4 ? 54.367 99.084 48.937 1.00 117.36 196 GLY E CA 1
ATOM 2993 C C . GLY E 1 4 ? 55.333 98.618 47.874 1.00 117.81 196 GLY E C 1
ATOM 2994 O O . GLY E 1 4 ? 55.687 97.435 47.833 1.00 118.21 196 GLY E O 1
ATOM 2995 N N . LEU E 1 5 ? 55.770 99.536 47.012 1.00 102.55 197 LEU E N 1
ATOM 2996 C CA . LEU E 1 5 ? 56.721 99.240 45.954 1.00 93.75 197 LEU E CA 1
ATOM 2997 C C . LEU E 1 5 ? 58.097 98.889 46.492 1.00 93.98 197 LEU E C 1
ATOM 2998 O O . LEU E 1 5 ? 58.987 98.570 45.700 1.00 89.64 197 LEU E O 1
ATOM 3003 N N . ASP E 1 6 ? 58.301 98.950 47.807 1.00 92.62 198 ASP E N 1
ATOM 3004 C CA . ASP E 1 6 ? 59.551 98.494 48.394 1.00 92.49 198 ASP E CA 1
ATOM 3005 C C . ASP E 1 6 ? 59.675 96.973 48.409 1.00 94.27 198 ASP E C 1
ATOM 3006 O O . ASP E 1 6 ? 60.679 96.454 48.912 1.00 100.28 198 ASP E O 1
ATOM 3008 N N . GLN E 1 7 ? 58.682 96.2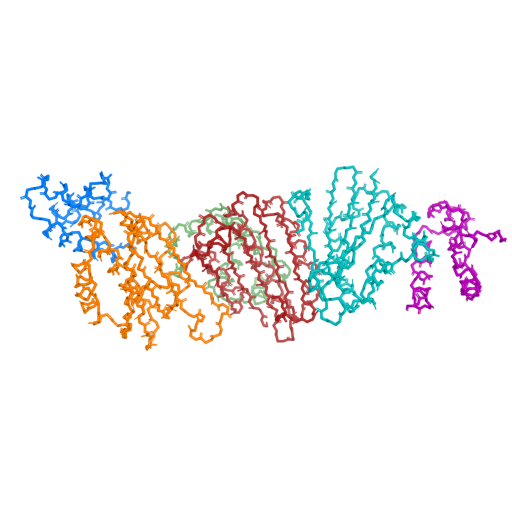53 47.879 1.00 97.52 199 GLN E N 1
ATOM 3009 C CA . GLN E 1 7 ? 58.752 94.806 47.699 1.00 97.54 199 GLN E CA 1
ATOM 3010 C C . GLN E 1 7 ? 59.436 94.422 46.390 1.00 93.49 199 GLN E C 1
ATOM 3011 O O . GLN E 1 7 ? 60.006 93.326 46.277 1.00 85.77 199 GLN E O 1
ATOM 3017 N N . ILE E 1 8 ? 59.386 95.309 45.408 1.00 85.50 200 ILE E N 1
ATOM 3018 C CA . ILE E 1 8 ? 59.948 95.112 44.078 1.00 75.58 200 ILE E CA 1
ATOM 3019 C C . ILE E 1 8 ? 61.375 95.633 44.081 1.00 71.61 200 ILE E C 1
ATOM 3020 O O . ILE E 1 8 ? 61.695 96.571 44.815 1.00 74.67 200 ILE E O 1
ATOM 3025 N N . GLU E 1 9 ? 62.243 95.038 43.255 1.00 71.44 201 GLU E N 1
ATOM 3026 C CA . GLU E 1 9 ? 63.617 95.528 43.157 1.00 79.24 201 GLU E CA 1
ATOM 3027 C C . GLU E 1 9 ? 63.748 96.692 42.182 1.00 79.36 201 GLU E C 1
ATOM 3028 O O . GLU E 1 9 ? 64.495 97.638 42.445 1.00 83.50 201 GLU E O 1
ATOM 3034 N N . ASN E 1 10 ? 63.037 96.650 41.065 1.00 76.59 202 ASN E N 1
ATOM 3035 C CA . ASN E 1 10 ? 63.049 97.757 40.106 1.00 79.62 202 ASN E CA 1
ATOM 3036 C C . ASN E 1 10 ? 61.902 98.730 40.367 1.00 72.95 202 ASN E C 1
ATOM 3037 O O . ASN E 1 10 ? 61.180 99.123 39.448 1.00 67.57 202 ASN E O 1
ATOM 3039 N N . ARG E 1 11 ? 61.717 99.137 41.627 1.00 66.08 203 ARG E N 1
ATOM 3040 C CA . ARG E 1 11 ? 60.571 99.976 41.964 1.00 66.32 203 ARG E CA 1
ATOM 3041 C C . ARG E 1 11 ? 60.596 101.288 41.187 1.00 66.80 203 ARG E C 1
ATOM 3042 O O . ARG E 1 11 ? 59.548 101.776 40.749 1.00 63.26 203 ARG E O 1
ATOM 3050 N N . GLU E 1 12 ? 61.786 101.871 40.999 1.00 67.41 204 GLU E N 1
ATOM 3051 C CA . GLU E 1 12 ? 61.882 103.129 40.260 1.00 72.10 204 GLU E CA 1
ATOM 3052 C C . GLU E 1 12 ? 61.549 102.941 38.782 1.00 65.16 204 GLU E C 1
ATOM 3053 O O . GLU E 1 12 ? 61.040 103.866 38.138 1.00 58.75 204 GLU E O 1
ATOM 3059 N N . VAL E 1 13 ? 61.821 101.760 38.231 1.00 59.15 205 VAL E N 1
ATOM 3060 C CA . VAL E 1 13 ? 61.317 101.438 36.901 1.00 54.83 205 VAL E CA 1
ATOM 3061 C C . VAL E 1 13 ? 59.802 101.263 36.931 1.00 54.94 205 VAL E C 1
ATOM 3062 O O . VAL E 1 13 ? 59.087 101.747 36.046 1.00 49.86 205 VAL E O 1
ATOM 3066 N N . LEU E 1 14 ? 59.283 100.595 37.961 1.00 50.57 206 LEU E N 1
ATOM 3067 C CA . LEU E 1 14 ? 57.867 100.239 37.966 1.00 46.93 206 LEU E CA 1
ATOM 3068 C C . LEU E 1 14 ? 56.971 101.439 38.255 1.00 47.12 206 LEU E C 1
ATOM 3069 O O . LEU E 1 14 ? 55.869 101.540 37.703 1.00 38.16 206 LEU E O 1
ATOM 3074 N N . ARG E 1 15 ? 57.421 102.352 39.115 1.00 41.48 207 ARG E N 1
ATOM 3075 C CA . ARG E 1 15 ? 56.555 103.441 39.566 1.00 46.65 207 ARG E CA 1
ATOM 3076 C C . ARG E 1 15 ? 55.964 104.269 38.427 1.00 44.60 207 ARG E C 1
ATOM 3077 O O . ARG E 1 15 ? 54.737 104.465 38.418 1.00 46.52 207 ARG E O 1
ATOM 3085 N N . PRO E 1 16 ? 56.732 104.781 37.458 1.00 43.85 208 PRO E N 1
ATOM 3086 C CA . PRO E 1 16 ? 56.082 105.566 36.397 1.00 46.04 208 PRO E CA 1
ATOM 3087 C C . PRO E 1 16 ? 55.122 104.746 35.560 1.00 45.00 208 PRO E C 1
ATOM 3088 O O . PRO E 1 16 ? 54.143 105.297 35.041 1.00 41.09 208 PRO E O 1
ATOM 3092 N N . LEU E 1 17 ? 55.350 103.435 35.428 1.00 36.44 209 LEU E N 1
ATOM 3093 C CA . LEU E 1 17 ? 54.396 102.614 34.692 1.00 37.42 209 LEU E CA 1
ATOM 3094 C C . LEU E 1 17 ? 53.057 102.548 35.408 1.00 41.87 209 LEU E C 1
ATOM 3095 O O . LEU E 1 17 ? 52.003 102.581 34.763 1.00 37.12 209 LEU E O 1
ATOM 3100 N N . LEU E 1 18 ? 53.075 102.436 36.740 1.00 35.12 210 LEU E N 1
ATOM 3101 C CA . LEU E 1 18 ? 51.820 102.429 37.489 1.00 34.97 210 LEU E CA 1
ATOM 3102 C C . LEU E 1 18 ? 51.126 103.778 37.402 1.00 42.17 210 LEU E C 1
ATOM 3103 O O . LEU E 1 18 ? 49.895 103.852 37.304 1.00 39.58 210 LEU E O 1
ATOM 3108 N N . GLU E 1 19 ? 51.912 104.852 37.425 1.00 40.15 211 GLU E N 1
ATOM 3109 C CA . GLU E 1 19 ? 51.366 106.200 37.352 1.00 44.63 211 GLU E CA 1
ATOM 3110 C C . GLU E 1 19 ? 50.673 106.462 36.026 1.00 46.75 211 GLU E C 1
ATOM 3111 O O . GLU E 1 19 ? 49.705 107.227 35.974 1.00 48.99 211 GLU E O 1
ATOM 3117 N N . ALA E 1 20 ? 51.161 105.854 34.945 1.00 43.10 212 ALA E N 1
ATOM 3118 C CA . ALA E 1 20 ? 50.580 106.072 33.627 1.00 46.28 212 ALA E CA 1
ATOM 3119 C C . ALA E 1 20 ? 49.289 105.294 33.406 1.00 40.54 212 ALA E C 1
ATOM 3120 O O . ALA E 1 20 ? 48.580 105.576 32.438 1.00 44.87 212 ALA E O 1
ATOM 3122 N N . LEU E 1 21 ? 48.969 104.324 34.259 1.00 37.70 213 LEU E N 1
ATOM 3123 C CA . LEU E 1 21 ? 47.720 103.592 34.107 1.00 38.40 213 LEU E CA 1
ATOM 3124 C C . LEU E 1 21 ? 46.540 104.523 34.392 1.00 42.54 213 LEU E C 1
ATOM 3125 O O . LEU E 1 21 ? 46.669 105.470 35.169 1.00 47.18 213 LEU E O 1
ATOM 3130 N N . PRO E 1 22 ? 45.379 104.275 33.771 1.00 45.85 214 PRO E N 1
ATOM 3131 C CA . PRO E 1 22 ? 44.162 105.004 34.153 1.00 49.47 214 PRO E CA 1
ATOM 3132 C C . PRO E 1 2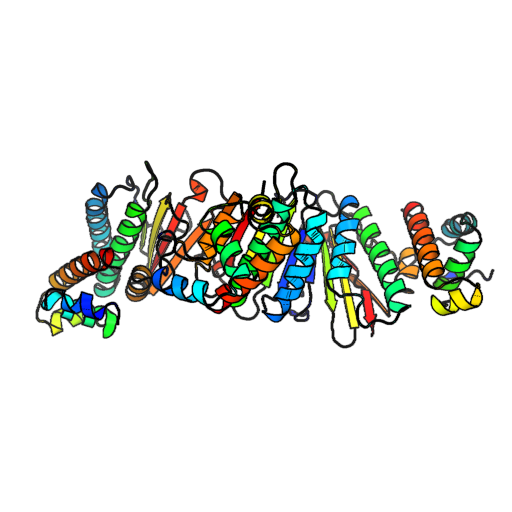2 ? 43.917 104.880 35.647 1.00 46.52 214 PRO E C 1
ATOM 3133 O O . PRO E 1 22 ? 44.257 103.870 36.262 1.00 39.98 214 PRO E O 1
ATOM 3137 N N . GLU E 1 23 ? 43.306 105.923 36.232 1.00 43.41 215 GLU E N 1
ATOM 3138 C CA . GLU E 1 23 ? 43.244 105.983 37.691 1.00 42.91 215 GLU E CA 1
ATOM 3139 C C . GLU E 1 23 ? 42.508 104.778 38.274 1.00 48.52 215 GLU E C 1
ATOM 3140 O O . GLU E 1 23 ? 42.968 104.192 39.260 1.00 41.04 215 GLU E O 1
ATOM 3146 N N . ARG E 1 24 ? 41.370 104.386 37.690 1.00 44.69 216 ARG E N 1
ATOM 3147 C CA . ARG E 1 24 ? 40.646 103.249 38.256 1.00 48.47 216 ARG E CA 1
ATOM 3148 C C . ARG E 1 24 ? 41.448 101.957 38.144 1.00 38.55 216 ARG E C 1
ATOM 3149 O O . ARG E 1 24 ? 41.461 101.156 39.088 1.00 39.97 216 ARG E O 1
ATOM 3157 N N . GLU E 1 25 ? 42.138 101.730 37.017 1.00 36.76 217 GLU E N 1
ATOM 3158 C CA . GLU E 1 25 ? 43.004 100.554 36.934 1.00 34.21 217 GLU E CA 1
ATOM 3159 C C . GLU E 1 25 ? 44.084 100.603 37.999 1.00 33.43 217 GLU E C 1
ATOM 3160 O O . GLU E 1 25 ? 44.394 99.587 38.626 1.00 30.34 217 GLU E O 1
ATOM 3166 N N . ARG E 1 26 ? 44.691 101.781 38.196 1.00 34.81 218 ARG E N 1
ATOM 3167 C CA . ARG E 1 26 ? 45.778 101.915 39.162 1.00 33.77 218 ARG E CA 1
ATOM 3168 C C . ARG E 1 26 ? 45.298 101.585 40.569 1.00 33.65 218 ARG E C 1
ATOM 3169 O O . ARG E 1 26 ? 45.951 100.844 41.312 1.00 30.85 218 ARG E O 1
ATOM 3177 N N . THR E 1 27 ? 44.165 102.158 40.960 1.00 32.20 219 THR E N 1
ATOM 3178 C CA . THR E 1 27 ? 43.628 101.907 42.289 1.00 32.67 219 THR E CA 1
ATOM 3179 C C . THR E 1 27 ? 43.382 100.422 42.506 1.00 33.35 219 THR E C 1
ATOM 3180 O O . THR E 1 27 ? 43.805 99.852 43.520 1.00 31.87 219 THR E O 1
ATOM 3184 N N . VAL E 1 28 ? 42.749 99.767 41.526 1.00 30.36 220 VAL E N 1
ATOM 3185 C CA . VAL E 1 28 ? 42.420 98.351 41.653 1.00 29.97 220 VAL E CA 1
ATOM 3186 C C . VAL E 1 28 ? 43.696 97.513 41.735 1.00 30.88 220 VAL E C 1
ATOM 3187 O O . VAL E 1 28 ? 43.842 96.636 42.602 1.00 27.48 220 VAL E O 1
ATOM 3191 N N . LEU E 1 29 ? 44.659 97.806 40.868 1.00 28.65 221 LEU E N 1
ATOM 3192 C CA . LEU E 1 29 ? 45.910 97.054 40.860 1.00 27.08 221 LEU E CA 1
ATOM 3193 C C . LEU E 1 29 ? 46.662 97.208 42.170 1.00 29.29 221 LEU E C 1
ATOM 3194 O O . LEU E 1 29 ? 47.144 96.223 42.743 1.00 28.58 221 LEU E O 1
ATOM 3199 N N . VAL E 1 30 ? 46.761 98.444 42.676 1.00 29.51 222 VAL E N 1
ATOM 3200 C CA . VAL E 1 30 ? 47.494 98.674 43.919 1.00 28.67 222 VAL E CA 1
ATOM 3201 C C . VAL E 1 30 ? 46.815 97.966 45.085 1.00 31.35 222 VAL E C 1
ATOM 3202 O O . VAL E 1 30 ? 47.487 97.383 45.944 1.00 31.44 222 VAL E O 1
ATOM 3206 N N . LEU E 1 31 ? 45.473 98.013 45.142 1.00 29.57 223 LEU E N 1
ATOM 3207 C CA . LEU E 1 31 ? 44.758 97.342 46.220 1.00 27.96 223 LEU E CA 1
ATOM 3208 C C . LEU E 1 31 ? 45.007 95.840 46.183 1.00 29.18 223 LEU E C 1
ATOM 3209 O O . LEU E 1 31 ? 45.261 95.225 47.221 1.00 30.30 223 LEU E O 1
ATOM 3214 N N . ARG E 1 32 ? 44.962 95.237 44.997 1.00 25.49 224 ARG E N 1
ATOM 3215 C CA . ARG E 1 32 ? 45.148 93.790 44.906 1.00 27.10 224 ARG E CA 1
ATOM 3216 C C . ARG E 1 32 ? 46.568 93.379 45.280 1.00 29.73 224 ARG E C 1
ATOM 3217 O O . ARG E 1 32 ? 46.765 92.391 45.989 1.00 27.55 224 ARG E O 1
ATOM 3225 N N . PHE E 1 33 ? 47.575 94.093 44.780 1.00 25.23 225 PHE E N 1
ATOM 3226 C CA . PHE E 1 33 ? 48.944 93.590 44.882 1.00 26.86 225 PHE E CA 1
ATOM 3227 C C . PHE E 1 33 ? 49.800 94.273 45.938 1.00 32.64 225 PHE E C 1
ATOM 3228 O O . PHE E 1 33 ? 50.830 93.712 46.329 1.00 34.70 225 PHE E O 1
ATOM 3236 N N . PHE E 1 34 ? 49.427 95.458 46.410 1.00 28.21 226 PHE E N 1
ATOM 3237 C CA . PHE E 1 34 ? 50.203 96.099 47.459 1.00 29.95 226 PHE E CA 1
ATOM 3238 C C . PHE E 1 34 ? 49.435 96.286 48.757 1.00 37.03 226 PHE E C 1
ATOM 3239 O O . PHE E 1 34 ? 50.056 96.573 49.783 1.00 38.94 226 PHE E O 1
ATOM 3247 N N . ASP E 1 35 ? 48.121 96.097 48.758 1.00 32.73 227 ASP E N 1
ATOM 3248 C CA . ASP E 1 35 ? 47.342 96.073 49.994 1.00 39.34 227 ASP E CA 1
ATOM 3249 C C . ASP E 1 35 ? 46.766 94.689 50.258 1.00 41.46 227 ASP E C 1
ATOM 3250 O O . ASP E 1 35 ? 45.967 94.523 51.187 1.00 41.69 227 ASP E O 1
ATOM 3255 N N . SER E 1 36 ? 47.155 93.700 49.446 1.00 38.04 228 SER E N 1
ATOM 3256 C CA . SER E 1 36 ? 46.726 92.299 49.587 1.00 39.96 228 SER E CA 1
ATOM 3257 C C . SER E 1 36 ? 45.213 92.147 49.730 1.00 38.48 228 SER E C 1
ATOM 3258 O O . SER E 1 36 ? 44.728 91.248 50.420 1.00 36.78 228 SER E O 1
ATOM 3261 N N . MET E 1 37 ? 44.445 92.984 49.041 1.00 33.78 229 MET E N 1
ATOM 3262 C CA . MET E 1 37 ? 42.993 92.910 49.137 1.00 34.50 229 MET E CA 1
ATOM 3263 C C . MET E 1 37 ? 42.479 91.889 48.128 1.00 33.53 229 MET E C 1
ATOM 3264 O O . MET E 1 37 ? 42.987 91.820 47.013 1.00 33.73 229 MET E O 1
ATOM 3269 N N . THR E 1 38 ? 41.498 91.072 48.530 1.00 32.48 230 THR E N 1
ATOM 3270 C CA . THR E 1 38 ? 40.917 90.132 47.574 1.00 34.28 230 THR E CA 1
ATOM 3271 C C . THR E 1 38 ? 40.110 90.883 46.523 1.00 31.37 230 THR E C 1
ATOM 3272 O O . THR E 1 38 ? 39.764 92.056 46.699 1.00 32.25 230 THR E O 1
ATOM 3276 N N . GLN E 1 39 ? 39.779 90.188 45.429 1.00 26.09 231 GLN E N 1
ATOM 3277 C CA . GLN E 1 39 ? 39.035 90.854 44.355 1.00 26.70 231 GLN E CA 1
ATOM 3278 C C . GLN E 1 39 ? 37.653 91.282 44.842 1.00 27.86 231 GLN E C 1
ATOM 3279 O O . GLN E 1 39 ? 37.157 92.350 44.472 1.00 26.93 231 GLN E O 1
ATOM 3285 N N . THR E 1 40 ? 37.021 90.471 45.691 1.00 27.82 232 THR E N 1
ATOM 3286 C CA . THR E 1 40 ? 35.714 90.874 46.224 1.00 34.43 232 THR E CA 1
ATOM 3287 C C . THR E 1 40 ? 35.852 92.046 47.197 1.00 35.61 232 THR E C 1
ATOM 3288 O O . THR E 1 40 ? 35.036 92.976 47.169 1.00 30.51 232 THR E O 1
ATOM 3292 N N . GLN E 1 41 ? 36.879 92.038 48.056 1.00 34.32 233 GLN E N 1
ATOM 3293 C CA . GLN E 1 41 ? 37.137 93.214 48.896 1.00 36.35 233 GLN E CA 1
ATOM 3294 C C . GLN E 1 41 ? 37.371 94.464 48.050 1.00 34.37 233 GLN E C 1
ATOM 3295 O O . GLN E 1 41 ? 36.960 95.566 48.427 1.00 32.11 233 GLN E O 1
ATOM 3301 N N . ILE E 1 42 ? 38.025 94.320 46.899 1.00 28.88 234 ILE E N 1
ATOM 3302 C CA . ILE E 1 42 ? 38.260 95.476 46.040 1.00 28.41 234 ILE E CA 1
ATOM 3303 C C . ILE E 1 42 ? 36.947 95.987 45.467 1.00 29.87 234 ILE E C 1
ATOM 3304 O O . ILE E 1 42 ? 36.707 97.202 45.405 1.00 31.56 234 ILE E O 1
ATOM 3309 N N . ALA E 1 43 ? 36.089 95.073 45.013 1.00 30.95 235 ALA E N 1
ATOM 3310 C CA . ALA E 1 43 ? 34.808 95.485 44.454 1.00 33.97 235 ALA E CA 1
ATOM 3311 C C . ALA E 1 43 ? 33.993 96.258 45.482 1.00 33.72 235 ALA E C 1
ATOM 3312 O O . ALA E 1 43 ? 33.436 97.319 45.172 1.00 34.33 235 ALA E O 1
ATOM 3314 N N . GLU E 1 44 ? 33.953 95.760 46.728 1.00 36.40 236 GLU E N 1
ATOM 3315 C CA . GLU E 1 44 ? 33.215 96.443 47.788 1.00 36.92 236 GLU E CA 1
ATOM 3316 C C . GLU E 1 44 ? 33.855 97.779 48.149 1.00 33.50 236 GLU E C 1
ATOM 3317 O O . GLU E 1 44 ? 33.156 98.732 48.514 1.00 36.47 236 GLU E O 1
ATOM 3323 N N . ARG E 1 45 ? 35.181 97.855 48.115 1.00 32.07 237 ARG E N 1
ATOM 3324 C CA . ARG E 1 45 ? 35.846 99.111 48.447 1.00 38.65 237 ARG E CA 1
ATOM 3325 C C . ARG E 1 45 ? 35.632 100.164 47.363 1.00 34.18 237 ARG E C 1
ATOM 3326 O O . ARG E 1 45 ? 35.392 101.341 47.662 1.00 39.64 237 ARG E O 1
ATOM 3334 N N . VAL E 1 46 ? 35.689 99.757 46.099 1.00 35.42 238 VAL E N 1
ATOM 3335 C CA . VAL E 1 46 ? 35.697 100.704 44.989 1.00 34.33 238 VAL E CA 1
ATOM 3336 C C . VAL E 1 46 ? 34.296 100.976 44.447 1.00 39.51 238 VAL E C 1
ATOM 3337 O O . VAL E 1 46 ? 34.075 102.008 43.800 1.00 38.17 238 VAL E O 1
ATOM 3341 N N . GLY E 1 47 ? 33.330 100.106 44.716 1.00 36.60 239 GLY E N 1
ATOM 3342 C CA . GLY E 1 47 ? 31.996 100.367 44.217 1.00 36.62 239 GLY E CA 1
ATOM 3343 C C . GLY E 1 47 ? 31.781 99.914 42.790 1.00 35.46 239 GLY E C 1
ATOM 3344 O O . GLY E 1 47 ? 31.028 100.555 42.042 1.00 37.28 239 GLY E O 1
ATOM 3345 N N . ILE E 1 48 ? 32.401 98.808 42.399 1.00 33.53 240 ILE E N 1
ATOM 3346 C CA . ILE E 1 48 ? 32.227 98.233 41.076 1.00 33.81 240 ILE E CA 1
ATOM 3347 C C . ILE E 1 48 ? 31.981 96.739 41.244 1.00 38.53 240 ILE E C 1
ATOM 3348 O O . ILE E 1 48 ? 32.187 96.168 42.312 1.00 38.25 240 ILE E O 1
ATOM 3353 N N . SER E 1 49 ? 31.546 96.109 40.166 1.00 34.71 241 SER E N 1
ATOM 3354 C CA . SER E 1 49 ? 31.240 94.691 40.178 1.00 36.90 241 SER E CA 1
ATOM 3355 C C . SER E 1 49 ? 32.511 93.844 40.273 1.00 37.09 241 SER E C 1
ATOM 3356 O O . SER E 1 49 ? 33.620 94.299 40.010 1.00 34.10 241 SER E O 1
ATOM 3359 N N . GLN E 1 50 ? 32.329 92.583 40.674 1.00 36.85 242 GLN E N 1
ATOM 3360 C CA . GLN E 1 50 ? 33.455 91.654 40.723 1.00 36.81 242 GLN E CA 1
ATOM 3361 C C . GLN E 1 50 ? 34.030 91.423 39.333 1.00 33.96 242 GLN E C 1
ATOM 3362 O O . GLN E 1 50 ? 35.252 91.431 39.151 1.00 32.07 242 GLN E O 1
ATOM 3368 N N . MET E 1 51 ? 33.158 91.248 38.326 1.00 38.22 243 MET E N 1
ATOM 3369 C CA . MET E 1 51 ? 33.648 91.074 36.959 1.00 43.50 243 MET E CA 1
ATOM 3370 C C . MET E 1 51 ? 34.423 92.298 36.494 1.00 39.02 243 MET E C 1
ATOM 3371 O O . MET E 1 51 ? 35.432 92.181 35.796 1.00 36.40 243 MET E O 1
ATOM 3376 N N . HIS E 1 52 ? 33.952 93.486 36.861 1.00 37.78 244 HIS E N 1
ATOM 3377 C CA . HIS E 1 52 ? 34.680 94.704 36.538 1.00 36.51 244 HIS E CA 1
ATOM 3378 C C . HIS E 1 52 ? 36.077 94.699 37.157 1.00 33.07 244 HIS E C 1
ATOM 3379 O O . HIS E 1 52 ? 37.058 95.043 36.490 1.00 31.80 244 HIS E O 1
ATOM 3386 N N . VAL E 1 53 ? 36.192 94.328 38.435 1.00 29.24 245 VAL E N 1
ATOM 3387 C CA . VAL E 1 53 ? 37.527 94.242 39.037 1.00 28.85 245 VAL E CA 1
ATOM 3388 C C . VAL E 1 53 ? 38.420 93.317 38.213 1.00 29.36 245 VAL E C 1
ATOM 3389 O O . VAL E 1 53 ? 39.590 93.619 37.948 1.00 27.18 245 VAL E O 1
ATOM 3393 N N . SER E 1 54 ? 37.894 92.143 37.848 1.00 30.82 246 SER E N 1
ATOM 3394 C CA . SER E 1 54 ? 38.698 91.163 37.126 1.00 32.91 246 SER E CA 1
ATOM 3395 C C . SER E 1 54 ? 39.161 91.703 35.788 1.00 30.57 246 SER E C 1
ATOM 3396 O O . SER E 1 54 ? 40.318 91.495 35.397 1.00 27.86 246 SER E O 1
ATOM 3399 N N . ARG E 1 55 ? 38.264 92.377 35.061 1.00 30.12 247 ARG E N 1
ATOM 3400 C CA . ARG E 1 55 ? 38.633 92.939 33.759 1.00 33.05 247 ARG E CA 1
ATOM 3401 C C . ARG E 1 55 ? 39.695 94.014 33.905 1.00 30.31 247 ARG E C 1
ATOM 3402 O O . ARG E 1 55 ? 40.639 94.073 33.112 1.00 31.00 247 ARG E O 1
ATOM 3410 N N . LEU E 1 56 ? 39.553 94.890 34.903 1.00 31.50 248 LEU E N 1
ATOM 3411 C CA . LEU E 1 56 ? 40.562 95.921 35.116 1.00 27.71 248 LEU E CA 1
ATOM 3412 C C . LEU E 1 56 ? 41.929 95.296 35.395 1.00 28.85 248 LEU E C 1
ATOM 3413 O O . LEU E 1 56 ? 42.943 95.697 34.814 1.00 28.71 248 LEU E O 1
ATOM 3418 N N . LEU E 1 57 ? 41.977 94.309 36.290 1.00 25.35 249 LEU E N 1
ATOM 3419 C CA . LEU E 1 57 ? 43.262 93.694 36.620 1.00 25.52 249 LEU E CA 1
ATOM 3420 C C . LEU E 1 57 ? 43.885 92.998 35.405 1.00 25.01 249 LEU E C 1
ATOM 3421 O O . LEU E 1 57 ? 45.101 93.053 35.220 1.00 26.15 249 LEU E O 1
ATOM 3426 N N . ALA E 1 58 ? 43.072 92.298 34.595 1.00 23.44 250 ALA E N 1
ATOM 3427 C CA . ALA E 1 58 ? 43.607 91.637 33.400 1.00 25.50 250 ALA E CA 1
ATOM 3428 C C . ALA E 1 58 ? 44.190 92.659 32.444 1.00 27.99 250 ALA E C 1
ATOM 3429 O O . ALA E 1 58 ? 45.258 92.442 31.855 1.00 26.19 250 ALA E O 1
ATOM 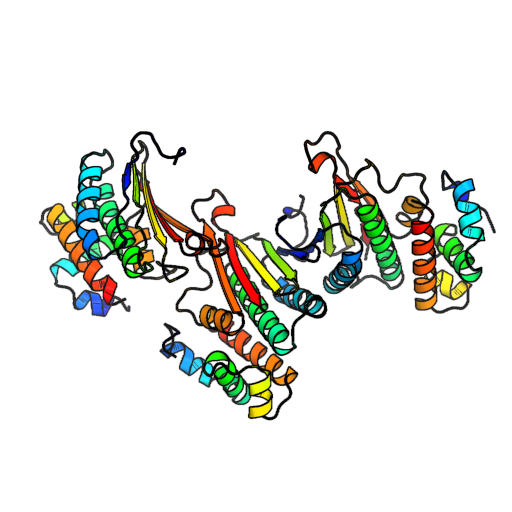3431 N N . LYS E 1 59 ? 43.487 93.782 32.275 1.00 27.96 251 LYS E N 1
ATOM 3432 C CA . LYS E 1 59 ? 43.945 94.842 31.380 1.00 28.69 251 LYS E CA 1
ATOM 3433 C C . LYS E 1 59 ? 45.266 95.428 31.851 1.00 29.61 251 LYS E C 1
ATOM 3434 O O . LYS E 1 59 ? 46.184 95.627 31.047 1.00 28.74 251 LYS E O 1
ATOM 3440 N N . SER E 1 60 ? 45.371 95.733 33.155 1.00 25.83 252 SER E N 1
ATOM 3441 C CA . SER E 1 60 ? 46.597 96.324 33.694 1.00 28.81 252 SER E CA 1
ATOM 3442 C C . SER E 1 60 ? 47.761 95.342 33.648 1.00 27.46 252 SER E C 1
ATOM 3443 O O . SER E 1 60 ? 48.880 95.717 33.290 1.00 26.78 252 SER E O 1
ATOM 3446 N N . LEU E 1 61 ? 47.536 94.087 34.036 1.00 23.00 253 LEU E N 1
ATOM 3447 C CA . LEU E 1 61 ? 48.651 93.141 34.035 1.00 25.36 253 LEU E CA 1
ATOM 3448 C C . LEU E 1 61 ? 49.171 92.907 32.623 1.00 28.01 253 LEU E C 1
ATOM 3449 O O . LEU E 1 61 ? 50.378 92.713 32.428 1.00 26.34 253 LEU E O 1
ATOM 3454 N N . ALA E 1 62 ? 48.280 92.909 31.626 1.00 25.26 254 ALA E N 1
ATOM 3455 C CA . ALA E 1 62 ? 48.738 92.679 30.255 1.00 27.74 254 ALA E CA 1
ATOM 3456 C C . ALA E 1 62 ? 49.548 93.868 29.759 1.00 28.73 254 ALA E C 1
ATOM 3457 O O . ALA E 1 62 ? 50.586 93.702 29.106 1.00 28.33 254 ALA E O 1
ATOM 3459 N N . ARG E 1 63 ? 49.105 95.075 30.095 1.00 28.35 255 ARG E N 1
ATOM 3460 C CA . ARG E 1 63 ? 49.852 96.278 29.733 1.00 27.84 255 ARG E CA 1
ATOM 3461 C C . ARG E 1 63 ? 51.218 96.279 30.399 1.00 28.49 255 ARG E C 1
ATOM 3462 O O . ARG E 1 63 ? 52.242 96.545 29.759 1.00 29.38 255 ARG E O 1
ATOM 3470 N N . LEU E 1 64 ? 51.257 95.971 31.694 1.00 27.50 256 LEU E N 1
ATOM 3471 C CA . LEU E 1 64 ? 52.539 95.975 32.393 1.00 28.13 256 LEU E CA 1
ATOM 3472 C C . LEU E 1 64 ? 53.468 94.890 31.875 1.00 27.17 256 LEU E C 1
ATOM 3473 O O . LEU E 1 64 ? 54.674 95.120 31.760 1.00 27.63 256 LEU E O 1
ATOM 3478 N N . ARG E 1 65 ? 52.942 93.695 31.574 1.00 26.54 257 ARG E N 1
ATOM 3479 C CA . ARG E 1 65 ? 53.788 92.667 30.958 1.00 25.84 257 ARG E CA 1
ATOM 3480 C C . ARG E 1 65 ? 54.459 93.196 29.702 1.00 30.12 257 ARG E C 1
ATOM 3481 O O . ARG E 1 65 ? 55.638 92.908 29.427 1.00 28.64 257 ARG E O 1
ATOM 3489 N N . ASP E 1 66 ? 53.705 93.957 28.905 1.00 28.24 258 ASP E N 1
ATOM 3490 C CA . ASP E 1 66 ? 54.239 94.485 27.649 1.00 28.50 258 ASP E CA 1
ATOM 3491 C C . ASP E 1 66 ? 55.344 95.506 27.881 1.00 31.99 258 ASP E C 1
ATOM 3492 O O . ASP E 1 66 ? 56.197 95.696 27.009 1.00 31.70 258 ASP E O 1
ATOM 3497 N N . GLN E 1 67 ? 55.302 96.230 28.995 1.00 33.36 259 GLN E N 1
ATOM 3498 C CA . GLN E 1 67 ? 56.307 97.251 29.262 1.00 33.18 259 GLN E CA 1
ATOM 3499 C C . GLN E 1 67 ? 57.450 96.732 30.118 1.00 39.21 259 GLN E C 1
ATOM 3500 O O . GLN E 1 67 ? 58.469 97.420 30.247 1.00 36.64 259 GLN E O 1
ATOM 3506 N N . LEU E 1 68 ? 57.308 95.538 30.700 1.00 31.81 260 LEU E N 1
ATOM 3507 C CA . LEU E 1 68 ? 58.345 94.970 31.559 1.00 35.75 260 LEU E CA 1
ATOM 3508 C C . LEU E 1 68 ? 58.899 93.699 30.943 1.00 39.73 260 LEU E C 1
ATOM 3509 O O . LEU E 1 68 ? 58.762 92.607 31.519 1.00 38.36 260 LEU E O 1
ATOM 3514 N N . GLU E 1 69 ? 59.485 93.851 29.761 1.00 50.50 261 GLU E N 1
ATOM 3515 C CA . GLU E 1 69 ? 60.177 92.805 29.010 1.00 58.28 261 GLU E CA 1
ATOM 3516 C C . GLU E 1 69 ? 59.133 91.996 28.248 1.00 58.86 261 GLU E C 1
ATOM 3517 O O . GLU E 1 69 ? 58.622 92.454 27.209 1.00 52.08 261 GLU E O 1
ATOM 3523 N N . LEU F 2 4 ?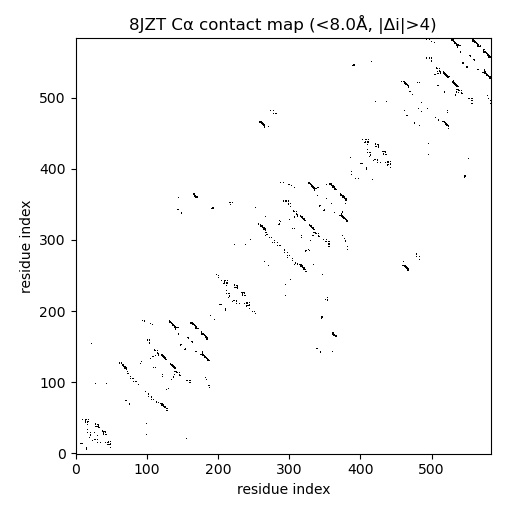 58.770 63.021 33.013 1.00 30.00 8 LEU F N 1
ATOM 3524 C CA . LEU F 2 4 ? 58.154 63.984 33.965 1.00 30.00 8 LEU F CA 1
ATOM 3525 C C . LEU F 2 4 ? 57.485 63.203 35.098 1.00 30.00 8 LEU F C 1
ATOM 3526 O O . LEU F 2 4 ? 57.637 61.964 35.136 1.00 30.00 8 LEU F O 1
ATOM 3531 N N . ASN F 2 5 ? 56.766 63.906 35.970 1.00 105.21 9 ASN F N 1
ATOM 3532 C CA . ASN F 2 5 ? 56.077 63.244 37.107 1.00 94.31 9 ASN F CA 1
ATOM 3533 C C . ASN F 2 5 ? 54.653 62.868 36.696 1.00 85.11 9 ASN F C 1
ATOM 3534 O O . ASN F 2 5 ? 53.773 62.913 37.563 1.00 78.13 9 ASN F O 1
ATOM 3539 N N . TRP F 2 6 ? 54.449 62.511 35.427 1.00 88.58 10 TRP F N 1
ATOM 3540 C CA . TRP F 2 6 ? 53.094 62.159 34.930 1.00 80.20 10 TRP F CA 1
ATOM 3541 C C . TRP F 2 6 ? 52.522 61.041 35.797 1.00 81.28 10 TRP F C 1
ATOM 3542 O O . TRP F 2 6 ? 51.313 61.037 36.079 1.00 74.61 10 TRP F O 1
ATOM 3553 N N . MET F 2 7 ? 53.387 60.123 36.219 1.00 86.16 11 MET F N 1
ATOM 3554 C CA . MET F 2 7 ? 52.938 58.992 37.063 1.00 90.51 11 MET F CA 1
ATOM 3555 C C . MET F 2 7 ? 52.434 59.517 38.418 1.00 86.98 11 MET F C 1
ATOM 3556 O O . MET F 2 7 ? 51.604 58.820 39.038 1.00 78.81 11 MET F O 1
ATOM 3561 N N . GLN F 2 8 ? 52.906 60.689 38.856 1.00 82.42 12 GLN F N 1
ATOM 3562 C CA . GLN F 2 8 ? 52.509 61.200 40.194 1.00 78.58 12 GLN F CA 1
ATOM 3563 C C . GLN F 2 8 ? 51.194 61.992 40.093 1.00 70.45 12 GLN F C 1
ATOM 3564 O O . GLN F 2 8 ? 50.603 62.284 41.149 1.00 68.31 12 GLN F O 1
ATOM 3570 N N . ARG F 2 9 ? 50.748 62.305 38.879 1.00 50.93 13 ARG F N 1
ATOM 3571 C CA . ARG F 2 9 ? 49.535 63.141 38.710 1.00 49.54 13 ARG F CA 1
ATOM 3572 C C . ARG F 2 9 ? 48.262 62.325 38.989 1.00 49.57 13 ARG F C 1
ATOM 3573 O O . ARG F 2 9 ? 48.319 61.090 38.916 1.00 45.08 13 ARG F O 1
ATOM 3581 N N . GLY F 2 10 ? 47.156 63.003 39.274 1.00 40.36 14 GLY F N 1
ATOM 3582 C CA . GLY F 2 10 ? 45.893 62.326 39.513 1.00 40.60 14 GLY F CA 1
ATOM 3583 C C . GLY F 2 10 ? 45.243 61.844 38.223 1.00 41.67 14 GLY F C 1
ATOM 3584 O O . GLY F 2 10 ? 45.656 62.197 37.122 1.00 36.94 14 GLY F O 1
ATOM 3585 N N . VAL F 2 11 ? 44.193 61.029 38.381 1.00 40.15 15 VAL F N 1
ATOM 3586 C CA . VAL F 2 11 ? 43.577 60.353 37.237 1.00 38.56 15 VAL F CA 1
ATOM 3587 C C . VAL F 2 11 ? 42.973 61.348 36.260 1.00 35.33 15 VAL F C 1
ATOM 3588 O O . VAL F 2 11 ? 42.919 61.084 35.053 1.00 38.30 15 VAL F O 1
ATOM 3592 N N . ARG F 2 12 ? 42.518 62.499 36.745 1.00 33.55 16 ARG F N 1
ATOM 3593 C CA . ARG F 2 12 ? 41.895 63.484 35.871 1.00 35.07 16 ARG F CA 1
ATOM 3594 C C . ARG F 2 12 ? 42.867 64.558 35.416 1.00 34.64 16 ARG F C 1
ATOM 3595 O O . ARG F 2 12 ? 42.437 65.572 34.856 1.00 31.38 16 ARG F O 1
ATOM 3603 N N . ALA F 2 13 ? 44.163 64.337 35.594 1.00 31.15 17 ALA F N 1
ATOM 3604 C CA . ALA F 2 13 ? 45.142 65.309 35.105 1.00 30.83 17 ALA F CA 1
ATOM 3605 C C . ALA F 2 13 ? 45.211 65.286 33.583 1.00 30.25 17 ALA F C 1
ATOM 3606 O O . ALA F 2 13 ? 45.085 64.233 32.950 1.00 31.04 17 ALA F O 1
ATOM 3608 N N . VAL F 2 14 ? 45.496 66.456 33.005 1.00 27.50 18 VAL F N 1
ATOM 3609 C CA . VAL F 2 14 ? 45.620 66.628 31.564 1.00 26.64 18 VAL F CA 1
ATOM 3610 C C . VAL F 2 14 ? 46.916 67.365 31.277 1.00 26.21 18 VAL F C 1
ATOM 3611 O O . VAL F 2 14 ? 47.176 68.416 31.876 1.00 25.12 18 VAL F O 1
ATOM 3615 N N . GLU F 2 15 ? 47.717 66.824 30.360 1.00 23.95 19 GLU F N 1
ATOM 3616 C CA . GLU F 2 15 ? 48.884 67.542 29.847 1.00 22.95 19 GLU F CA 1
ATOM 3617 C C . GLU F 2 15 ? 48.571 68.083 28.456 1.00 24.04 19 GLU F C 1
ATOM 3618 O O . GLU F 2 15 ? 48.146 67.330 27.580 1.00 27.37 19 GLU F O 1
ATOM 3624 N N . LEU F 2 16 ? 48.833 69.361 28.246 1.00 22.07 20 LEU F N 1
ATOM 3625 C CA . LEU F 2 16 ? 48.628 70.010 26.960 1.00 25.82 20 LEU F CA 1
ATOM 3626 C C . LEU F 2 16 ? 49.997 70.437 26.448 1.00 26.52 20 LEU F C 1
ATOM 3627 O O . LEU F 2 16 ? 50.816 70.919 27.229 1.00 26.58 20 LEU F O 1
ATOM 3632 N N . ASN F 2 17 ? 50.245 70.284 25.151 1.00 23.35 21 ASN F N 1
ATOM 3633 C CA . ASN F 2 17 ? 51.485 70.778 24.551 1.00 23.58 21 ASN F CA 1
ATOM 3634 C C . ASN F 2 17 ? 51.134 71.542 23.287 1.00 25.58 21 ASN F C 1
ATOM 3635 O O . ASN F 2 17 ? 50.426 71.013 22.431 1.00 25.78 21 ASN F O 1
ATOM 3640 N N . VAL F 2 18 ? 51.630 72.772 23.165 1.00 23.13 22 VAL F N 1
ATOM 3641 C CA . VAL F 2 18 ? 51.458 73.560 21.952 1.00 27.44 22 VAL F CA 1
ATOM 3642 C C . VAL F 2 18 ? 52.792 74.225 21.659 1.00 25.10 22 VAL F C 1
ATOM 3643 O O . VAL F 2 18 ? 53.604 74.429 22.558 1.00 26.32 22 VAL F O 1
ATOM 3647 N N . ALA F 2 19 ? 53.002 74.596 20.404 1.00 26.76 23 ALA F N 1
ATOM 3648 C CA . ALA F 2 19 ? 54.187 75.387 20.086 1.00 24.30 23 ALA F CA 1
ATOM 3649 C C . ALA F 2 19 ? 54.163 76.659 20.919 1.00 24.77 23 ALA F C 1
ATOM 3650 O O . ALA F 2 19 ? 53.111 77.293 21.067 1.00 27.61 23 ALA F O 1
ATOM 3652 N N . ALA F 2 20 ? 55.313 77.026 21.482 1.00 24.79 24 ALA F N 1
ATOM 3653 C CA . ALA F 2 20 ? 55.396 78.187 22.379 1.00 25.08 24 ALA F CA 1
ATOM 3654 C C . ALA F 2 20 ? 55.338 79.457 21.536 1.00 31.24 24 ALA F C 1
ATOM 3655 O O . ALA F 2 20 ? 56.345 80.118 21.262 1.00 25.17 24 ALA F O 1
ATOM 3657 N N . ARG F 2 21 ? 54.122 79.796 21.115 1.00 26.81 25 ARG F N 1
ATOM 3658 C CA . ARG F 2 21 ? 53.847 80.942 20.262 1.00 29.23 25 ARG F CA 1
ATOM 3659 C C . ARG F 2 21 ? 52.591 81.613 20.784 1.00 33.56 25 ARG F C 1
ATOM 3660 O O . ARG F 2 21 ? 51.612 80.929 21.107 1.00 27.92 25 ARG F O 1
ATOM 3668 N N . LEU F 2 22 ? 52.606 82.945 20.859 1.00 25.87 26 LEU F N 1
ATOM 3669 C CA . LEU F 2 22 ? 51.484 83.615 21.513 1.00 31.66 26 LEU F CA 1
ATOM 3670 C C . LEU F 2 22 ? 50.168 83.405 20.785 1.00 30.14 26 LEU F C 1
ATOM 3671 O O . LEU F 2 22 ? 49.105 83.481 21.419 1.00 33.49 26 LEU F O 1
ATOM 3676 N N . GLU F 2 23 ? 50.204 83.132 19.476 1.00 32.00 27 GLU F N 1
ATOM 3677 C CA . GLU F 2 23 ? 48.972 82.889 18.742 1.00 35.97 27 GLU F CA 1
ATOM 3678 C C . GLU F 2 23 ? 48.222 81.674 19.273 1.00 32.27 27 GLU F C 1
ATOM 3679 O O . GLU F 2 23 ? 47.020 81.536 19.005 1.00 33.50 27 GLU F O 1
ATOM 3685 N N . ASN F 2 24 ? 48.902 80.786 20.003 1.00 30.96 28 ASN F N 1
ATOM 3686 C CA . ASN F 2 24 ? 48.273 79.581 20.544 1.00 34.01 28 ASN F CA 1
ATOM 3687 C C . ASN F 2 24 ? 47.662 79.785 21.925 1.00 36.69 28 ASN F C 1
ATOM 3688 O O . ASN F 2 24 ? 47.017 78.864 22.440 1.00 30.44 28 ASN F O 1
ATOM 3693 N N . LEU F 2 25 ? 47.820 80.962 22.533 1.00 30.99 29 LEU F N 1
ATOM 3694 C CA . LEU F 2 25 ? 47.296 81.151 23.888 1.00 34.04 29 LEU F CA 1
ATOM 3695 C C . LEU F 2 25 ? 45.780 81.110 23.937 1.00 34.24 29 LEU F C 1
ATOM 3696 O O . LEU F 2 25 ? 45.212 80.657 24.936 1.00 37.14 29 LEU F O 1
ATOM 3701 N N . ALA F 2 26 ? 45.103 81.601 22.894 1.00 31.75 30 ALA F N 1
ATOM 3702 C CA . ALA F 2 26 ? 43.646 81.567 22.898 1.00 33.72 30 ALA F CA 1
ATOM 3703 C C . ALA F 2 26 ? 43.160 80.133 23.001 1.00 38.59 30 ALA F C 1
ATOM 3704 O O . ALA F 2 26 ? 42.301 79.814 23.834 1.00 35.28 30 ALA F O 1
ATOM 3706 N N . LEU F 2 27 ? 43.708 79.250 22.152 1.00 34.87 31 LEU F N 1
ATOM 3707 C CA . LEU F 2 27 ? 43.361 77.835 22.223 1.00 36.15 31 LEU F CA 1
ATOM 3708 C C . LEU F 2 27 ? 43.674 77.279 23.602 1.00 32.05 31 LEU F C 1
ATOM 3709 O O . LEU F 2 27 ? 42.852 76.585 24.208 1.00 33.02 31 LEU F O 1
ATOM 3714 N N . LEU F 2 28 ? 44.862 77.591 24.118 1.00 33.03 32 LEU F N 1
ATOM 3715 C CA . LEU F 2 28 ? 45.282 77.037 25.396 1.00 33.68 32 LEU F CA 1
ATOM 3716 C C . LEU F 2 28 ? 44.332 77.455 26.513 1.00 37.78 32 LEU F C 1
ATOM 3717 O O . LEU F 2 28 ? 43.952 76.633 27.361 1.00 33.00 32 LEU F O 1
ATOM 3722 N N . ARG F 2 29 ? 43.949 78.740 26.533 1.00 33.76 33 ARG F N 1
ATOM 3723 C CA . ARG F 2 29 ? 42.988 79.227 27.519 1.00 36.38 33 ARG F CA 1
ATOM 3724 C C . ARG F 2 29 ? 41.665 78.481 27.426 1.00 36.87 33 ARG F C 1
ATOM 3725 O O . ARG F 2 29 ? 41.086 78.097 28.450 1.00 37.06 33 ARG F O 1
ATOM 3733 N N . THR F 2 30 ? 41.149 78.299 26.204 1.00 29.79 34 THR F N 1
ATOM 3734 C CA . THR F 2 30 ? 39.924 77.528 26.024 1.00 35.81 34 THR F CA 1
ATOM 3735 C C . THR F 2 30 ? 40.071 76.124 26.598 1.00 35.97 34 THR F C 1
ATOM 3736 O O . THR F 2 30 ? 39.181 75.628 27.297 1.00 31.28 34 THR F O 1
ATOM 3740 N N . LEU F 2 31 ? 41.202 75.479 26.340 1.00 30.42 35 LEU F N 1
ATOM 3741 C CA . LEU F 2 31 ? 41.368 74.105 26.800 1.00 33.56 35 LEU F CA 1
ATOM 3742 C C . LEU F 2 31 ? 41.530 74.045 28.320 1.00 32.97 35 LEU F C 1
ATOM 3743 O O . LEU F 2 31 ? 40.981 73.149 28.971 1.00 33.38 35 LEU F O 1
ATOM 3748 N N . VAL F 2 32 ? 42.270 74.993 28.901 1.00 27.59 36 VAL F N 1
ATOM 3749 C CA . VAL F 2 32 ? 42.420 75.037 30.356 1.00 28.88 36 VAL F CA 1
ATOM 3750 C C . VAL F 2 32 ? 41.049 75.129 31.018 1.00 34.12 36 VAL F C 1
ATOM 3751 O O . VAL F 2 32 ? 40.768 74.427 31.991 1.00 30.59 36 VAL F O 1
ATOM 3755 N N . GLY F 2 33 ? 40.161 75.963 30.476 1.00 31.82 37 GLY F N 1
ATOM 3756 C CA . GLY F 2 33 ? 38.807 76.018 31.013 1.00 35.71 37 GLY F CA 1
ATOM 3757 C C . GLY F 2 33 ? 38.060 74.708 30.856 1.00 35.15 37 GLY F C 1
ATOM 3758 O O . GLY F 2 33 ? 37.359 74.266 31.773 1.00 39.15 37 GLY F O 1
ATOM 3759 N N . ALA F 2 34 ? 38.193 74.068 29.693 1.00 36.42 38 ALA F N 1
ATOM 3760 C CA . ALA F 2 34 ? 37.428 72.850 29.438 1.00 40.62 38 ALA F CA 1
ATOM 3761 C C . ALA F 2 34 ? 37.945 71.669 30.245 1.00 38.17 38 ALA F C 1
ATOM 3762 O O . ALA F 2 34 ? 37.208 70.694 30.427 1.00 42.78 38 ALA F O 1
ATOM 3764 N N . ILE F 2 35 ? 39.186 71.735 30.735 1.00 35.65 39 ILE F N 1
ATOM 3765 C CA . ILE F 2 35 ? 39.715 70.675 31.599 1.00 36.79 39 ILE F CA 1
ATOM 3766 C C . ILE F 2 35 ? 38.968 70.622 32.934 1.00 40.54 39 ILE F C 1
ATOM 3767 O O . ILE F 2 35 ? 38.906 69.563 33.569 1.00 43.09 39 ILE F O 1
ATOM 3772 N N . GLY F 2 36 ? 38.355 71.724 33.362 1.00 38.81 40 GLY F N 1
ATOM 3773 C CA . GLY F 2 36 ? 37.743 71.798 34.680 1.00 43.18 40 GLY F CA 1
ATOM 3774 C C . GLY F 2 36 ? 38.617 72.450 35.732 1.00 39.74 40 GLY F C 1
ATOM 3775 O O . GLY F 2 36 ? 38.313 72.342 36.931 1.00 40.52 40 GLY F O 1
ATOM 3776 N N A THR F 2 37 ? 39.692 73.137 35.340 0.01 36.06 41 THR F N 1
ATOM 3777 N N B THR F 2 37 ? 39.671 73.140 35.295 0.99 35.86 41 THR F N 1
ATOM 3778 C CA A THR F 2 37 ? 40.647 73.605 36.342 0.01 35.83 41 THR F CA 1
ATOM 3779 C CA B THR F 2 37 ? 40.675 73.739 36.163 0.99 35.72 41 THR F CA 1
ATOM 3780 C C A THR F 2 37 ? 40.023 74.606 37.308 0.01 36.77 41 THR F C 1
ATOM 3781 C C B THR F 2 37 ? 40.062 74.625 37.229 0.99 36.81 41 THR F C 1
ATOM 3782 O O A THR F 2 37 ? 40.477 74.725 38.451 0.01 36.05 41 THR F O 1
ATOM 3783 O O B THR F 2 37 ? 40.554 74.677 38.361 0.99 35.90 41 THR F O 1
ATOM 3790 N N . PHE F 2 38 ? 38.988 75.329 36.881 1.00 37.57 42 PHE F N 1
ATOM 3791 C CA . PHE F 2 38 ? 38.417 76.388 37.703 1.00 40.47 42 PHE F CA 1
ATOM 3792 C C . PHE F 2 38 ? 37.201 75.937 38.484 1.00 40.31 42 PHE F C 1
ATOM 3793 O O . PHE F 2 38 ? 36.661 76.720 39.269 1.00 47.01 42 PHE F O 1
ATOM 3801 N N . GLU F 2 39 ? 36.784 74.687 38.328 1.00 42.78 43 GLU F N 1
ATOM 3802 C CA . GLU F 2 39 ? 35.656 74.190 39.090 1.00 47.53 43 GLU F CA 1
ATOM 3803 C C . GLU F 2 39 ? 36.040 73.974 40.551 1.00 49.24 43 GLU F C 1
ATOM 3804 O O . GLU F 2 39 ? 37.205 73.736 40.889 1.00 47.71 43 GLU F O 1
ATOM 3810 N N . ASP F 2 40 ? 35.051 74.130 41.423 1.00 44.85 44 ASP F N 1
ATOM 3811 C CA . ASP F 2 40 ? 35.181 73.908 42.859 1.00 49.23 44 ASP F CA 1
ATOM 3812 C C . ASP F 2 40 ? 36.135 74.884 43.526 1.00 49.94 44 ASP F C 1
ATOM 3813 O O . ASP F 2 40 ? 36.606 74.628 44.637 1.00 57.02 44 ASP F O 1
ATOM 3818 N N . LEU F 2 41 ? 36.436 76.003 42.880 1.00 47.44 45 LEU F N 1
ATOM 3819 C CA . LEU F 2 41 ? 37.188 77.087 43.498 1.00 46.58 45 LEU F CA 1
ATOM 3820 C C . LEU F 2 41 ? 36.244 78.255 43.732 1.00 47.03 45 LEU F C 1
ATOM 3821 O O . LEU F 2 41 ? 35.335 78.490 42.930 1.00 48.96 45 LEU F O 1
ATOM 3826 N N . ASP F 2 42 ? 36.453 78.998 44.819 1.00 48.46 46 ASP F N 1
ATOM 3827 C CA . ASP F 2 42 ? 35.562 80.130 45.035 1.00 49.64 46 ASP F CA 1
ATOM 3828 C C . ASP F 2 42 ? 35.877 81.226 44.011 1.00 42.08 46 ASP F C 1
ATOM 3829 O O . ASP F 2 42 ? 36.862 81.151 43.270 1.00 40.04 46 ASP F O 1
ATOM 3834 N N A PHE F 2 43 ? 35.024 82.254 43.975 0.58 43.04 47 PHE F N 1
ATOM 3835 N N B PHE F 2 43 ? 34.982 82.219 43.939 0.42 43.08 47 PHE F N 1
ATOM 3836 C CA A PHE F 2 43 ? 35.052 83.201 42.859 0.58 44.31 47 PHE F CA 1
ATOM 3837 C CA B PHE F 2 43 ? 35.063 83.217 42.874 0.42 44.30 47 PHE F CA 1
ATOM 3838 C C A PHE F 2 43 ? 36.342 84.010 42.813 0.58 38.96 47 PHE F C 1
ATOM 3839 C C B PHE F 2 43 ? 36.432 83.871 42.831 0.42 39.09 47 PHE F C 1
ATOM 3840 O O A PHE F 2 43 ? 36.851 84.304 41.725 0.58 39.66 47 PHE F O 1
ATOM 3841 O O B PHE F 2 43 ? 37.072 83.941 41.774 0.42 39.55 47 PHE F O 1
ATOM 3856 N N . ASP F 2 44 ? 36.886 84.392 43.973 1.00 35.62 48 ASP F N 1
ATOM 3857 C CA . ASP F 2 44 ? 38.116 85.176 43.965 1.00 35.50 48 ASP F CA 1
ATOM 3858 C C . ASP F 2 44 ? 39.291 84.313 43.534 1.00 36.53 48 ASP F C 1
ATOM 3859 O O . ASP F 2 44 ? 40.173 84.770 42.799 1.00 31.54 48 ASP F O 1
ATOM 3864 N N . ALA F 2 45 ? 39.304 83.048 43.965 1.00 34.99 49 ALA F N 1
ATOM 3865 C CA . ALA F 2 45 ? 40.390 82.146 43.598 1.00 36.73 49 ALA F CA 1
ATOM 3866 C C . ALA F 2 45 ? 40.386 81.857 42.101 1.00 30.65 49 ALA F C 1
ATOM 3867 O O . ALA F 2 45 ? 41.451 81.723 41.492 1.00 29.09 49 ALA F O 1
ATOM 3869 N N . VAL F 2 46 ? 39.200 81.720 41.506 1.00 32.44 50 VAL F N 1
ATOM 3870 C CA . VAL F 2 46 ? 39.120 81.495 40.066 1.00 33.45 50 VAL F CA 1
ATOM 3871 C C . VAL F 2 46 ? 39.652 82.712 39.312 1.00 33.12 50 VAL F C 1
ATOM 3872 O O . VAL F 2 46 ? 40.466 82.584 38.395 1.00 28.49 50 VAL F O 1
ATOM 3876 N N . ALA F 2 47 ? 39.176 83.913 39.671 1.00 33.67 51 ALA F N 1
ATOM 3877 C CA . ALA F 2 47 ? 39.615 85.118 38.964 1.00 31.98 51 ALA F CA 1
ATOM 3878 C C . ALA F 2 47 ? 41.123 85.301 39.088 1.00 30.46 51 ALA F C 1
ATOM 3879 O O . ALA F 2 47 ? 41.797 85.694 38.125 1.00 29.00 51 ALA F O 1
ATOM 3881 N N . ASP F 2 48 ? 41.670 84.989 40.268 1.00 26.77 52 ASP F N 1
ATOM 3882 C CA . ASP F 2 48 ? 43.095 85.151 40.512 1.00 25.40 52 ASP F CA 1
ATOM 3883 C C . ASP F 2 48 ? 43.889 84.117 39.728 1.00 26.41 52 ASP F C 1
ATOM 3884 O O . ASP F 2 48 ? 44.945 84.424 39.165 1.00 25.12 52 ASP F O 1
ATOM 3889 N N . LEU F 2 49 ? 43.395 82.888 39.676 1.00 25.25 53 LEU F N 1
ATOM 3890 C CA . LEU F 2 49 ? 44.149 81.855 38.973 1.00 25.88 53 LEU F CA 1
ATOM 3891 C C . LEU F 2 49 ? 44.124 82.086 37.459 1.00 25.94 53 LEU F C 1
ATOM 3892 O O . LEU F 2 49 ? 45.132 81.844 36.770 1.00 24.93 53 LEU F O 1
ATOM 3897 N N . ARG F 2 50 ? 43.008 82.586 36.922 1.00 26.62 54 ARG F N 1
ATOM 3898 C CA . ARG F 2 50 ? 42.996 82.932 35.495 1.00 29.44 54 ARG F CA 1
ATOM 3899 C C . ARG F 2 50 ? 44.065 83.973 35.166 1.00 27.22 54 ARG F C 1
ATOM 3900 O O . ARG F 2 50 ? 44.767 83.855 34.151 1.00 23.57 54 ARG F O 1
ATOM 3908 N N . LEU F 2 51 ? 44.183 85.011 36.002 1.00 24.84 55 LEU F N 1
ATOM 3909 C CA . LEU F 2 51 ? 45.241 86.011 35.850 1.00 21.88 55 LEU F CA 1
ATOM 3910 C C . LEU F 2 51 ? 46.626 85.386 35.922 1.00 23.49 55 LEU F C 1
ATOM 3911 O O . LEU F 2 51 ? 47.519 85.725 35.129 1.00 22.39 55 LEU F O 1
ATOM 3916 N N . ALA F 2 52 ? 46.845 84.518 36.914 1.00 22.00 56 ALA F N 1
ATOM 3917 C CA . ALA F 2 52 ? 48.171 83.920 37.100 1.00 24.77 56 ALA F CA 1
ATOM 3918 C C . ALA F 2 52 ? 48.577 83.070 35.899 1.00 24.37 56 ALA F C 1
ATOM 3919 O O . ALA F 2 52 ? 49.741 83.094 35.470 1.00 22.48 56 ALA F O 1
ATOM 3921 N N . VAL F 2 53 ? 47.646 82.273 35.376 1.00 22.24 57 VAL F N 1
ATOM 3922 C CA . VAL F 2 53 ? 47.960 81.417 34.232 1.00 22.13 57 VAL F CA 1
ATOM 3923 C C . VAL F 2 53 ? 48.308 82.269 33.007 1.00 24.87 57 VAL F C 1
ATOM 3924 O O . VAL F 2 53 ? 49.239 81.952 32.261 1.00 22.82 57 VAL F O 1
ATOM 3928 N N . ASP F 2 54 ? 47.584 83.370 32.794 1.00 23.76 58 ASP F N 1
ATOM 3929 C CA . ASP F 2 54 ? 47.910 84.274 31.686 1.00 25.43 58 ASP F CA 1
ATOM 3930 C C . ASP F 2 54 ? 49.288 84.888 31.870 1.00 26.63 58 ASP F C 1
ATOM 3931 O O . ASP F 2 54 ? 50.066 85.001 30.915 1.00 23.84 58 ASP F O 1
ATOM 3936 N N . GLU F 2 55 ? 49.605 85.308 33.101 1.00 23.25 59 GLU F N 1
ATOM 3937 C CA . GLU F 2 55 ? 50.927 85.853 33.361 1.00 23.92 59 GLU F CA 1
ATOM 3938 C C . GLU F 2 55 ? 52.009 84.812 33.080 1.00 24.43 59 GLU F C 1
ATOM 3939 O O . GLU F 2 55 ? 53.013 85.100 32.424 1.00 22.32 59 GLU F O 1
ATOM 3945 N N . VAL F 2 56 ? 51.816 83.596 33.567 1.00 21.76 60 VAL F N 1
ATOM 3946 C CA . VAL F 2 56 ? 52.834 82.556 33.408 1.00 24.06 60 VAL F CA 1
ATOM 3947 C C . VAL F 2 56 ? 53.026 82.205 31.930 1.00 23.11 60 VAL F C 1
ATOM 3948 O O . VAL F 2 56 ? 54.156 82.151 31.416 1.00 22.27 60 VAL F O 1
ATOM 3952 N N . CYS F 2 57 ? 51.930 81.940 31.226 1.00 19.98 61 CYS F N 1
ATOM 3953 C CA . CYS F 2 57 ? 52.064 81.484 29.840 1.00 21.23 61 CYS F CA 1
ATOM 3954 C C . CYS F 2 57 ? 52.634 82.578 28.943 1.00 25.97 61 CYS F C 1
ATOM 3955 O O . CYS F 2 57 ? 53.447 82.292 28.057 1.00 21.95 61 CYS F O 1
ATOM 3958 N N . THR F 2 58 ? 52.194 83.829 29.119 1.00 19.85 62 THR F N 1
ATOM 3959 C CA . THR F 2 58 ? 52.768 84.904 28.298 1.00 24.02 62 THR F CA 1
ATOM 3960 C C . THR F 2 58 ? 54.268 85.043 28.528 1.00 23.61 62 THR F C 1
ATOM 3961 O O . THR F 2 58 ? 55.047 85.188 27.576 1.00 22.28 62 THR F O 1
ATOM 3965 N N . ARG F 2 59 ? 54.692 85.051 29.794 1.00 22.65 63 ARG F N 1
ATOM 3966 C CA . ARG F 2 59 ? 56.117 85.232 30.072 1.00 23.36 63 ARG F CA 1
ATOM 3967 C C . ARG F 2 59 ? 56.948 84.050 29.585 1.00 23.95 63 ARG F C 1
ATOM 3968 O O . ARG F 2 59 ? 58.040 84.247 29.045 1.00 23.48 63 ARG F O 1
ATOM 3976 N N . LEU F 2 60 ? 56.475 82.816 29.788 1.00 22.51 64 LEU F N 1
ATOM 3977 C CA . LEU F 2 60 ? 57.201 81.668 29.247 1.00 21.36 64 LEU F CA 1
ATOM 3978 C C . LEU F 2 60 ? 57.341 81.772 27.730 1.00 26.93 64 LEU F C 1
ATOM 3979 O O . LEU F 2 60 ? 58.431 81.582 27.180 1.00 25.60 64 LEU F O 1
ATOM 3984 N N . ILE F 2 61 ? 56.253 82.068 27.033 1.00 20.79 65 ILE F N 1
ATOM 3985 C CA . ILE F 2 61 ? 56.344 82.115 25.569 1.00 21.59 65 ILE F CA 1
ATOM 3986 C C . ILE F 2 61 ? 57.299 83.216 25.137 1.00 25.43 65 ILE F C 1
ATOM 3987 O O . ILE F 2 61 ? 58.108 83.035 24.221 1.00 23.81 65 ILE F O 1
ATOM 3992 N N . ARG F 2 62 ? 57.237 84.369 25.796 1.00 22.85 66 ARG F N 1
ATOM 3993 C CA . ARG F 2 62 ? 58.116 85.460 25.398 1.00 24.30 66 ARG F CA 1
ATOM 3994 C C . ARG F 2 62 ? 59.588 85.164 25.653 1.00 28.80 66 ARG F C 1
ATOM 3995 O O . ARG F 2 62 ? 60.442 85.782 25.017 1.00 32.08 66 ARG F O 1
ATOM 4003 N N . SER F 2 63 ? 59.908 84.239 26.544 1.00 21.56 67 SER F N 1
ATOM 4004 C CA . SER F 2 63 ? 61.305 83.840 26.754 1.00 29.28 67 SER F CA 1
ATOM 4005 C C . SER F 2 63 ? 61.650 82.528 26.054 1.00 29.93 67 SER F C 1
ATOM 4006 O O . SER F 2 63 ? 62.790 82.053 26.177 1.00 27.24 67 SER F O 1
ATOM 4009 N N . ALA F 2 64 ? 60.705 81.954 25.310 1.00 25.60 68 ALA F N 1
ATOM 4010 C CA . ALA F 2 64 ? 60.885 80.620 24.756 1.00 24.02 68 ALA F CA 1
ATOM 4011 C C . ALA F 2 64 ? 61.875 80.624 23.600 1.00 28.36 68 ALA F C 1
ATOM 4012 O O . ALA F 2 64 ? 61.968 81.580 22.822 1.00 26.89 68 ALA F O 1
ATOM 4014 N N . LEU F 2 65 ? 62.617 79.524 23.477 1.00 29.44 69 LEU F N 1
ATOM 4015 C CA . LEU F 2 65 ? 63.524 79.379 22.350 1.00 28.14 69 LEU F CA 1
ATOM 4016 C C . LEU F 2 65 ? 62.726 79.180 21.064 1.00 33.43 69 LEU F C 1
ATOM 4017 O O . LEU F 2 65 ? 61.557 78.770 21.097 1.00 30.49 69 LEU F O 1
ATOM 4022 N N . PRO F 2 66 ? 63.329 79.485 19.918 1.00 32.92 70 PRO F N 1
ATOM 4023 C CA . PRO F 2 66 ? 62.700 79.128 18.645 1.00 39.04 70 PRO F CA 1
ATOM 4024 C C . PRO F 2 66 ? 62.343 77.653 18.659 1.00 40.04 70 PRO F C 1
ATOM 4025 O O . PRO F 2 66 ? 63.117 76.814 19.125 1.00 41.24 70 PRO F O 1
ATOM 4029 N N . ASP F 2 67 ? 61.140 77.348 18.205 1.00 37.26 71 ASP F N 1
ATOM 4030 C CA . ASP F 2 67 ? 60.657 75.985 18.050 1.00 38.05 71 ASP F CA 1
ATOM 4031 C C . ASP F 2 67 ? 60.428 75.290 19.385 1.00 34.70 71 ASP F C 1
ATOM 4032 O O . ASP F 2 67 ? 60.203 74.067 19.410 1.00 34.37 71 ASP F O 1
ATOM 4037 N N . ALA F 2 68 ? 60.417 76.027 20.494 1.00 27.37 72 ALA F N 1
ATOM 4038 C CA . ALA F 2 68 ? 60.114 75.402 21.770 1.00 27.55 72 ALA F CA 1
ATOM 4039 C C . ALA F 2 68 ? 58.626 75.035 21.863 1.00 28.31 72 ALA F C 1
ATOM 4040 O O . ALA F 2 68 ? 57.770 75.575 21.150 1.00 26.99 72 ALA F O 1
ATOM 4042 N N . THR F 2 69 ? 58.332 74.089 22.758 1.00 28.37 73 THR F N 1
ATOM 4043 C CA . THR F 2 69 ? 56.977 73.658 23.086 1.00 25.32 73 THR F CA 1
ATOM 4044 C C . THR F 2 69 ? 56.576 74.175 24.458 1.00 25.43 73 THR F C 1
ATOM 4045 O O . THR F 2 69 ? 57.343 74.038 25.414 1.00 30.29 73 THR F O 1
ATOM 4049 N N . LEU F 2 70 ? 55.372 74.734 24.569 1.00 24.39 74 LEU F N 1
ATOM 4050 C CA . LEU F 2 70 ? 54.849 75.115 25.876 1.00 23.11 74 LEU F CA 1
ATOM 4051 C C . LEU F 2 70 ? 54.061 73.933 26.416 1.00 26.95 74 LEU F C 1
ATOM 4052 O O . LEU F 2 70 ? 53.082 73.504 25.803 1.00 24.40 74 LEU F O 1
ATOM 4057 N N . ARG F 2 71 ? 54.501 73.387 27.539 1.00 21.82 75 ARG F N 1
ATOM 4058 C CA . ARG F 2 71 ? 53.841 72.228 28.138 1.00 22.65 75 ARG F CA 1
ATOM 4059 C C . ARG F 2 71 ? 53.071 72.701 29.355 1.00 27.04 75 ARG F C 1
ATOM 4060 O O . ARG F 2 71 ? 53.639 73.377 30.216 1.00 24.68 75 ARG F O 1
ATOM 4068 N N . LEU F 2 72 ? 51.784 72.359 29.435 1.00 22.46 76 LEU F N 1
ATOM 4069 C CA . LEU F 2 72 ? 50.960 72.824 30.542 1.00 21.72 76 LEU F CA 1
ATOM 4070 C C . LEU F 2 72 ? 50.218 71.622 31.103 1.00 32.20 76 LEU F C 1
ATOM 4071 O O . LEU F 2 72 ? 49.497 70.941 30.366 1.00 31.89 76 LEU F O 1
ATOM 4076 N N . VAL F 2 73 ? 50.433 71.327 32.388 1.00 23.10 77 VAL F N 1
ATOM 4077 C CA . VAL F 2 73 ? 49.792 70.196 33.057 1.00 24.08 77 VAL F CA 1
ATOM 4078 C C . VAL F 2 73 ? 48.794 70.761 34.055 1.00 28.85 77 VAL F C 1
ATOM 4079 O O . VAL F 2 73 ? 49.159 71.588 34.904 1.00 27.38 77 VAL F O 1
ATOM 4083 N N . VAL F 2 74 ? 47.546 70.321 33.967 1.00 25.33 78 VAL F N 1
ATOM 4084 C CA . VAL F 2 74 ? 46.542 70.687 34.962 1.00 29.20 78 VAL F CA 1
ATOM 4085 C C . VAL F 2 74 ? 46.234 69.437 35.761 1.00 30.61 78 VAL F C 1
ATOM 4086 O O . VAL F 2 74 ? 45.871 68.404 35.186 1.00 28.56 78 VAL F O 1
ATOM 4090 N N . ASP F 2 75 ? 46.424 69.496 37.073 1.00 30.08 79 ASP F N 1
ATOM 4091 C CA . ASP F 2 75 ? 46.114 68.336 37.905 1.00 30.05 79 ASP F CA 1
ATOM 4092 C C . ASP F 2 75 ? 45.057 68.728 38.938 1.00 41.70 79 ASP F C 1
ATOM 4093 O O . ASP F 2 75 ? 45.385 69.315 39.987 1.00 35.47 79 ASP F O 1
ATOM 4098 N N . PRO F 2 76 ? 43.786 68.466 38.671 1.00 40.42 80 PRO F N 1
ATOM 4099 C CA . PRO F 2 76 ? 42.733 68.753 39.664 1.00 42.34 80 PRO F CA 1
ATOM 4100 C C . PRO F 2 76 ? 42.690 67.688 40.741 1.00 42.79 80 PRO F C 1
ATOM 4101 O O . PRO F 2 76 ? 42.182 66.589 40.507 1.00 42.89 80 PRO F O 1
ATOM 4105 N N . ARG F 2 77 ? 43.262 67.999 41.895 1.00 44.14 81 ARG F N 1
ATOM 4106 C CA . ARG F 2 77 ? 43.304 67.024 43.005 1.00 38.09 81 ARG F CA 1
ATOM 4107 C C . ARG F 2 77 ? 42.114 67.287 43.937 1.00 49.97 81 ARG F C 1
ATOM 4108 O O . ARG F 2 77 ? 41.226 68.037 43.545 1.00 43.21 81 ARG F O 1
ATOM 4116 N N . LYS F 2 78 ? 42.102 66.681 45.122 1.00 49.42 82 LYS F N 1
ATOM 4117 C CA . LYS F 2 78 ? 40.915 66.781 46.007 1.00 46.47 82 LYS F CA 1
ATOM 4118 C C . LYS F 2 78 ? 40.945 68.040 46.868 1.00 50.99 82 LYS F C 1
ATOM 4119 O O . LYS F 2 78 ? 39.953 68.769 46.806 1.00 52.52 82 LYS F O 1
ATOM 4125 N N A ASP F 2 79 ? 42.143 68.463 47.275 0.70 48.65 83 ASP F N 1
ATOM 4126 N N B ASP F 2 79 ? 42.143 68.465 47.272 0.30 48.79 83 ASP F N 1
ATOM 4127 C CA A ASP F 2 79 ? 42.255 69.644 48.170 0.70 49.51 83 ASP F CA 1
ATOM 4128 C CA B ASP F 2 79 ? 42.259 69.641 48.174 0.30 49.54 83 ASP F CA 1
ATOM 4129 C C A ASP F 2 79 ? 42.976 70.795 47.465 0.70 47.15 83 ASP F C 1
ATOM 4130 C C B ASP F 2 79 ? 42.941 70.805 47.454 0.30 47.22 83 ASP F C 1
ATOM 4131 O O A ASP F 2 79 ? 42.909 71.914 47.993 0.70 45.47 83 ASP F O 1
ATOM 4132 O O B ASP F 2 79 ? 42.851 71.932 47.974 0.30 45.70 83 ASP F O 1
ATOM 4141 N N . GLU F 2 80 ? 43.289 70.607 46.181 1.00 45.52 84 GLU F N 1
ATOM 4142 C CA . GLU F 2 80 ? 44.001 71.662 45.425 1.00 38.50 84 GLU F CA 1
ATOM 4143 C C . GLU F 2 80 ? 43.989 71.450 43.911 1.00 36.27 84 GLU F C 1
ATOM 4144 O O . GLU F 2 80 ? 43.767 70.316 43.474 1.00 39.13 84 GLU F O 1
ATOM 4150 N N . VAL F 2 81 ? 44.181 72.533 43.166 1.00 32.40 85 VAL F N 1
ATOM 4151 C CA . VAL F 2 81 ? 44.363 72.414 41.697 1.00 31.38 85 VAL F CA 1
ATOM 4152 C C . VAL F 2 81 ? 45.812 72.857 41.431 1.00 31.67 85 VAL F C 1
ATOM 4153 O O . VAL F 2 81 ? 46.205 73.906 41.949 1.00 28.55 85 VAL F O 1
ATOM 4157 N N . VAL F 2 82 ? 46.576 72.031 40.724 1.00 26.47 86 VAL F N 1
ATOM 4158 C CA . VAL F 2 82 ? 47.954 72.378 40.382 1.00 24.13 86 VAL F CA 1
ATOM 4159 C C . VAL F 2 82 ? 48.008 72.675 38.892 1.00 26.09 86 VAL F C 1
ATOM 4160 O O . VAL F 2 82 ? 47.509 71.878 38.085 1.00 26.80 86 VAL F O 1
ATOM 4164 N N . VAL F 2 83 ? 48.606 73.810 38.519 1.00 23.21 87 VAL F N 1
ATOM 4165 C CA . VAL F 2 83 ? 48.814 74.155 37.113 1.00 20.38 87 VAL F CA 1
ATOM 4166 C C . VAL F 2 83 ? 50.306 74.364 36.919 1.00 26.96 87 VAL F C 1
ATOM 4167 O O . VAL F 2 83 ? 50.890 75.271 37.525 1.00 23.01 87 VAL F O 1
ATOM 4171 N N . GLU F 2 84 ? 50.929 73.518 36.099 1.00 23.28 88 GLU F N 1
ATOM 4172 C CA . GLU F 2 84 ? 52.367 73.616 35.855 1.00 25.10 88 GLU F CA 1
ATOM 4173 C C . GLU F 2 84 ? 52.637 73.901 34.385 1.00 25.70 88 GLU F C 1
ATOM 4174 O O . GLU F 2 84 ? 52.100 73.224 33.512 1.00 23.98 88 GLU F O 1
ATOM 4180 N N . ALA F 2 85 ? 53.469 74.906 34.114 1.00 22.53 89 ALA F N 1
ATOM 4181 C CA . ALA F 2 85 ? 53.786 75.296 32.748 1.00 22.65 89 ALA F CA 1
ATOM 4182 C C . ALA F 2 85 ? 55.294 75.347 32.584 1.00 23.51 89 ALA F C 1
ATOM 4183 O O . ALA F 2 85 ? 55.997 75.786 33.495 1.00 20.40 89 ALA F O 1
ATOM 4185 N N . SER F 2 86 ? 55.794 74.926 31.421 1.00 19.59 90 SER F N 1
ATOM 4186 C CA . SER F 2 86 ? 57.239 74.951 31.221 1.00 21.25 90 SER F CA 1
ATOM 4187 C C . SER F 2 86 ? 57.527 75.023 29.731 1.00 23.60 90 SER F C 1
ATOM 4188 O O . SER F 2 86 ? 56.695 74.632 28.904 1.00 22.09 90 SER F O 1
ATOM 4191 N N . ALA F 2 87 ? 58.729 75.507 29.404 1.00 21.96 91 ALA F N 1
ATOM 4192 C CA . ALA F 2 87 ? 59.205 75.554 28.032 1.00 22.86 91 ALA F CA 1
ATOM 4193 C C . ALA F 2 87 ? 60.718 75.729 28.052 1.00 22.47 91 ALA F C 1
ATOM 4194 O O . ALA F 2 87 ? 61.274 76.283 29.001 1.00 23.45 91 ALA F O 1
ATOM 4196 N N . ALA F 2 88 ? 61.372 75.270 26.988 1.00 24.66 92 ALA F N 1
ATOM 4197 C CA . ALA F 2 88 ? 62.777 75.614 26.777 1.00 23.24 92 ALA F CA 1
ATOM 4198 C C . ALA F 2 88 ? 62.899 77.125 26.542 1.00 26.29 92 ALA F C 1
ATOM 4199 O O . ALA F 2 88 ? 62.314 77.663 25.595 1.00 26.24 92 ALA F O 1
ATOM 4201 N N . CYS F 2 89 ? 63.665 77.805 27.386 1.00 24.49 93 CYS F N 1
ATOM 4202 C CA . CYS F 2 89 ? 63.771 79.258 27.388 1.00 23.84 93 CYS F CA 1
ATOM 4203 C C . CYS F 2 89 ? 65.213 79.706 27.201 1.00 28.10 93 CYS F C 1
ATOM 4204 O O . CYS F 2 89 ? 66.159 78.929 27.344 1.00 27.82 93 CYS F O 1
ATOM 4207 N N . ASP F 2 90 ? 65.376 81.000 26.915 1.00 26.26 94 ASP F N 1
ATOM 4208 C CA . ASP F 2 90 ? 66.691 81.574 26.692 1.00 29.14 94 ASP F CA 1
ATOM 4209 C C . ASP F 2 90 ? 67.275 82.167 27.967 1.00 30.17 94 ASP F C 1
ATOM 4210 O O . ASP F 2 90 ? 68.263 82.889 27.900 1.00 27.61 94 ASP F O 1
ATOM 4215 N N . THR F 2 91 ? 66.658 81.913 29.114 1.00 25.59 95 THR F N 1
ATOM 4216 C CA . THR F 2 91 ? 67.135 82.473 30.355 1.00 24.52 95 THR F CA 1
ATOM 4217 C C . THR F 2 91 ? 66.904 81.436 31.438 1.00 26.51 95 THR F C 1
ATOM 4218 O O . THR F 2 91 ? 66.021 80.583 31.312 1.00 27.96 95 THR F O 1
ATOM 4222 N N . HIS F 2 92 ? 67.700 81.519 32.506 1.00 26.77 96 HIS F N 1
ATOM 4223 C CA . HIS F 2 92 ? 67.548 80.572 33.606 1.00 25.36 96 HIS F CA 1
ATOM 4224 C C . HIS F 2 92 ? 66.435 80.953 34.567 1.00 26.82 96 HIS F C 1
ATOM 4225 O O . HIS F 2 92 ? 66.112 80.161 35.465 1.00 24.96 96 HIS F O 1
ATOM 4232 N N . ASP F 2 93 ? 65.787 82.093 34.374 1.00 22.65 97 ASP F N 1
ATOM 4233 C CA . ASP F 2 93 ? 64.731 82.465 35.316 1.00 23.75 97 ASP F CA 1
ATOM 4234 C C . ASP F 2 93 ? 63.823 83.473 34.637 1.00 26.51 97 ASP F C 1
ATOM 4235 O O . ASP F 2 93 ? 64.208 84.633 34.470 1.00 24.75 97 ASP F O 1
ATOM 4240 N N . VAL F 2 94 ? 62.615 83.036 34.289 1.00 22.81 98 VAL F N 1
ATOM 4241 C CA . VAL F 2 94 ? 61.667 83.898 33.605 1.00 22.04 98 VAL F CA 1
ATOM 4242 C C . VAL F 2 94 ? 60.927 84.846 34.548 1.00 24.28 98 VAL F C 1
ATOM 4243 O O . VAL F 2 94 ? 60.381 85.867 34.091 1.00 23.73 98 VAL F O 1
ATOM 4247 N N . VAL F 2 95 ? 60.907 84.549 35.849 1.00 24.62 99 VAL F N 1
ATOM 4248 C CA . VAL F 2 95 ? 60.195 85.361 36.839 1.00 23.97 99 VAL F CA 1
ATOM 4249 C C . VAL F 2 95 ? 61.099 85.627 38.034 1.00 24.85 99 VAL F C 1
ATOM 4250 O O . VAL F 2 95 ? 60.961 84.986 39.082 1.00 26.08 99 VAL F O 1
ATOM 4254 N N . ALA F 2 96 ? 62.000 86.606 37.917 1.00 22.79 100 ALA F N 1
ATOM 4255 C CA . ALA F 2 96 ? 63.032 86.784 38.939 1.00 23.47 100 ALA F CA 1
ATOM 4256 C C . ALA F 2 96 ? 62.430 87.178 40.287 1.00 22.78 100 ALA F C 1
ATOM 4257 O O . ALA F 2 96 ? 61.397 87.868 40.344 1.00 24.03 100 ALA F O 1
ATOM 4259 N N . PRO F 2 97 ? 63.075 86.766 41.389 1.00 24.43 101 PRO F N 1
ATOM 4260 C CA . PRO F 2 97 ? 62.531 87.043 42.732 1.00 26.10 101 PRO F CA 1
ATOM 4261 C C . PRO F 2 97 ? 62.210 88.500 42.991 1.00 33.70 101 PRO F C 1
ATOM 4262 O O . PRO F 2 97 ? 61.216 88.783 43.669 1.00 34.66 101 PRO F O 1
ATOM 4266 N N . GLY F 2 98 ? 63.003 89.434 42.497 1.00 31.59 102 GLY F N 1
ATOM 4267 C CA . GLY F 2 98 ? 62.596 90.796 42.803 1.00 38.08 102 GLY F CA 1
ATOM 4268 C C . GLY F 2 98 ? 61.663 91.451 41.800 1.00 38.79 102 GLY F C 1
ATOM 4269 O O . GLY F 2 98 ? 61.440 92.664 41.875 1.00 39.24 102 GLY F O 1
ATOM 4270 N N . SER F 2 99 ? 61.092 90.693 40.870 1.00 27.01 103 SER F N 1
ATOM 4271 C CA . SER F 2 99 ? 60.314 91.286 39.796 1.00 25.64 103 SER F CA 1
ATOM 4272 C C . SER F 2 99 ? 58.861 91.502 40.223 1.00 29.17 103 SER F C 1
ATOM 4273 O O . SER F 2 99 ? 58.342 90.844 41.135 1.00 24.93 103 SER F O 1
ATOM 4276 N N . PHE F 2 100 ? 58.211 92.445 39.539 1.00 26.45 104 PHE F N 1
ATOM 4277 C CA . PHE F 2 100 ? 56.772 92.623 39.695 1.00 24.81 104 PHE F CA 1
ATOM 4278 C C . PHE F 2 100 ? 56.033 91.331 39.365 1.00 26.63 104 PHE F C 1
ATOM 4279 O O . PHE F 2 100 ? 55.132 90.915 40.103 1.00 25.87 104 PHE F O 1
ATOM 4287 N N . SER F 2 101 ? 56.436 90.665 38.275 1.00 21.95 105 SER F N 1
ATOM 4288 C CA . SER F 2 101 ? 55.816 89.404 37.876 1.00 24.76 105 SER F CA 1
ATOM 4289 C C . SER F 2 101 ? 55.811 88.377 39.011 1.00 23.72 105 SER F C 1
ATOM 4290 O O . SER F 2 101 ? 54.795 87.725 39.257 1.00 23.86 105 SER F O 1
ATOM 4293 N N . TRP F 2 102 ? 56.959 88.170 39.670 1.00 20.71 106 TRP F N 1
ATOM 4294 C CA . TRP F 2 102 ? 56.995 87.232 40.793 1.00 21.36 106 TRP F CA 1
ATOM 4295 C C . TRP F 2 102 ? 56.066 87.677 41.913 1.00 25.97 106 TRP F C 1
ATOM 4296 O O . TRP F 2 102 ? 55.391 86.845 42.546 1.00 22.98 106 TRP F O 1
ATOM 4307 N N . HIS F 2 103 ? 56.052 88.984 42.194 1.00 23.98 107 HIS F N 1
ATOM 4308 C CA . HIS F 2 103 ? 55.176 89.524 43.225 1.00 25.53 107 HIS F CA 1
ATOM 4309 C C . HIS F 2 103 ? 53.721 89.217 42.889 1.00 27.42 107 HIS F C 1
ATOM 4310 O O . HIS F 2 103 ? 52.959 88.784 43.757 1.00 24.92 107 HIS F O 1
ATOM 4317 N N . VAL F 2 104 ? 53.353 89.378 41.611 1.00 26.10 108 VAL F N 1
ATOM 4318 C CA . VAL F 2 104 ? 51.988 89.106 41.138 1.00 24.66 108 VAL F CA 1
ATOM 4319 C C . VAL F 2 104 ? 51.643 87.627 41.325 1.00 26.10 108 VAL F C 1
ATOM 4320 O O . VAL F 2 104 ? 50.606 87.279 41.896 1.00 24.26 108 VAL F O 1
ATOM 4324 N N . LEU F 2 105 ? 52.513 86.727 40.851 1.00 19.79 109 LEU F N 1
ATOM 4325 C CA . LEU F 2 105 ? 52.209 85.302 40.961 1.00 22.85 109 LEU F CA 1
ATOM 4326 C C . LEU F 2 105 ? 52.056 84.875 42.417 1.00 21.77 109 LEU F C 1
ATOM 4327 O O . LEU F 2 105 ? 51.117 84.148 42.753 1.00 22.06 109 LEU F O 1
ATOM 4332 N N A THR F 2 106 ? 52.948 85.338 43.296 0.81 20.97 110 THR F N 1
ATOM 4333 N N B THR F 2 106 ? 52.956 85.320 43.302 0.19 22.15 110 THR F N 1
ATOM 4334 C CA A THR F 2 106 ? 52.864 84.905 44.691 0.81 24.16 110 THR F CA 1
ATOM 4335 C CA B THR F 2 106 ? 52.859 84.891 44.699 0.19 24.13 110 THR F CA 1
ATOM 4336 C C A THR F 2 106 ? 51.608 85.450 45.365 0.81 28.06 110 THR F C 1
ATOM 4337 C C B THR F 2 106 ? 51.671 85.510 45.426 0.19 27.89 110 THR F C 1
ATOM 4338 O O A THR F 2 106 ? 51.079 84.820 46.294 0.81 26.95 110 THR F O 1
ATOM 4339 O O B THR F 2 106 ? 51.282 85.008 46.488 0.19 27.29 110 THR F O 1
ATOM 4346 N N . ALA F 2 107 ? 51.093 86.586 44.892 1.00 22.84 111 ALA F N 1
ATOM 4347 C CA . ALA F 2 107 ? 49.834 87.096 45.426 1.00 24.29 111 ALA F CA 1
ATOM 4348 C C . ALA F 2 107 ? 48.628 86.312 44.918 1.00 24.74 111 ALA F C 1
ATOM 4349 O O . ALA F 2 107 ? 47.646 86.139 45.651 1.00 27.52 111 ALA F O 1
ATOM 4351 N N . LEU F 2 108 ? 48.657 85.857 43.657 1.00 22.40 112 LEU F N 1
ATOM 4352 C CA . LEU F 2 108 ? 47.479 85.264 43.034 1.00 27.26 112 LEU F CA 1
ATOM 4353 C C . LEU F 2 108 ? 47.279 83.798 43.384 1.00 29.23 112 LEU F C 1
ATOM 4354 O O . LEU F 2 108 ? 46.146 83.311 43.359 1.00 32.12 112 LEU F O 1
ATOM 4359 N N . ALA F 2 109 ? 48.333 83.068 43.680 1.00 28.20 113 ALA F N 1
ATOM 4360 C CA . ALA F 2 109 ? 48.199 81.642 43.929 1.00 28.48 113 ALA F CA 1
ATOM 4361 C C . ALA F 2 109 ? 48.625 81.332 45.360 1.00 31.78 113 ALA F C 1
ATOM 4362 O O . ALA F 2 109 ? 49.441 82.047 45.950 1.00 31.01 113 ALA F O 1
ATOM 4364 N N . ASP F 2 110 ? 48.078 80.250 45.915 1.00 27.12 114 ASP F N 1
ATOM 4365 C CA . ASP F 2 110 ? 48.468 79.850 47.264 1.00 29.75 114 ASP F CA 1
ATOM 4366 C C . ASP F 2 110 ? 49.923 79.417 47.317 1.00 34.55 114 ASP F C 1
ATOM 4367 O O . ASP F 2 110 ? 50.591 79.584 48.338 1.00 32.35 114 ASP F O 1
ATOM 4372 N N . ASP F 2 111 ? 50.432 78.852 46.234 1.00 28.28 115 ASP F N 1
ATOM 4373 C CA . ASP F 2 111 ? 51.828 78.445 46.209 1.00 29.18 115 ASP F CA 1
ATOM 4374 C C . ASP F 2 111 ? 52.334 78.574 44.792 1.00 32.45 115 ASP F C 1
ATOM 4375 O O . ASP F 2 111 ? 51.591 78.299 43.839 1.00 26.04 115 ASP F O 1
ATOM 4380 N N . VAL F 2 112 ? 53.587 79.024 44.666 1.00 23.06 116 VAL F N 1
ATOM 4381 C CA . VAL F 2 112 ? 54.268 79.165 43.381 1.00 23.65 116 VAL F CA 1
ATOM 4382 C C . VAL F 2 112 ? 55.658 78.583 43.534 1.00 25.55 116 VAL F C 1
ATOM 4383 O O . VAL F 2 112 ? 56.383 78.975 44.446 1.00 23.13 116 VAL F O 1
ATOM 4387 N N . GLN F 2 113 ? 56.046 77.691 42.631 1.00 22.38 117 GLN F N 1
ATOM 4388 C CA . GLN F 2 113 ? 57.392 77.115 42.633 1.00 22.26 117 GLN F CA 1
ATOM 4389 C C . GLN F 2 113 ? 57.946 77.172 41.221 1.00 24.97 117 GLN F C 1
ATOM 4390 O O . GLN F 2 113 ? 57.194 77.244 40.252 1.00 23.51 117 GLN F O 1
ATOM 4396 N N . THR F 2 114 ? 59.273 77.150 41.103 1.00 21.47 118 THR F N 1
ATOM 4397 C CA . THR F 2 114 ? 59.902 77.154 39.796 1.00 22.38 118 THR F CA 1
ATOM 4398 C C . THR F 2 114 ? 60.818 75.951 39.700 1.00 21.24 118 THR F C 1
ATOM 4399 O O . THR F 2 114 ? 61.208 75.367 40.712 1.00 23.81 118 THR F O 1
ATOM 4403 N N . PHE F 2 115 ? 61.172 75.587 38.467 1.00 22.13 119 PHE F N 1
ATOM 4404 C CA . PHE F 2 115 ? 62.156 74.526 38.298 1.00 21.90 119 PHE F CA 1
ATOM 4405 C C . PHE F 2 115 ? 63.001 74.780 37.057 1.00 25.23 119 PHE F C 1
ATOM 4406 O O . PHE F 2 115 ? 62.507 75.260 36.036 1.00 22.11 119 PHE F O 1
ATOM 4414 N N . HIS F 2 116 ? 64.282 74.441 37.165 1.00 23.45 120 HIS F N 1
ATOM 4415 C CA . HIS F 2 116 ? 65.258 74.623 36.098 1.00 27.53 120 HIS F CA 1
ATOM 4416 C C . HIS F 2 116 ? 66.523 73.900 36.516 1.00 28.61 120 HIS F C 1
ATOM 4417 O O . HIS F 2 116 ? 66.952 74.022 37.666 1.00 26.66 120 HIS F O 1
ATOM 4424 N N . ASP F 2 117 ? 67.119 73.153 35.599 1.00 26.05 121 ASP F N 1
ATOM 4425 C CA . ASP F 2 117 ? 68.447 72.596 35.858 1.00 26.69 121 ASP F CA 1
ATOM 4426 C C . ASP F 2 117 ? 69.270 72.721 34.585 1.00 30.33 121 ASP F C 1
ATOM 4427 O O . ASP F 2 117 ? 69.211 71.845 33.710 1.00 28.55 121 ASP F O 1
ATOM 4432 N N . GLY F 2 118 ? 70.082 73.782 34.515 1.00 29.80 122 GLY F N 1
ATOM 4433 C CA . GLY F 2 118 ? 70.883 74.029 33.331 1.00 31.68 122 GLY F CA 1
ATOM 4434 C C . GLY F 2 118 ? 72.048 73.083 33.139 1.00 33.79 122 GLY F C 1
ATOM 4435 O O . GLY F 2 118 ? 72.717 73.163 32.099 1.00 38.01 122 GLY F O 1
ATOM 4436 N N . ARG F 2 119 ? 72.324 72.214 34.115 1.00 34.91 123 ARG F N 1
ATOM 4437 C CA . ARG F 2 119 ? 73.351 71.190 33.932 1.00 39.32 123 ARG F CA 1
ATOM 4438 C C . ARG F 2 119 ? 72.905 70.087 32.989 1.00 45.39 123 ARG F C 1
ATOM 4439 O O . ARG F 2 119 ? 73.747 69.362 32.453 1.00 43.79 123 ARG F O 1
ATOM 4447 N N . GLN F 2 120 ? 71.603 69.938 32.798 1.00 41.99 124 GLN F N 1
ATOM 4448 C CA . GLN F 2 120 ? 71.081 68.883 31.946 1.00 44.88 124 GLN F CA 1
ATOM 4449 C C . GLN F 2 120 ? 71.495 69.146 30.501 1.00 46.69 124 GLN F C 1
ATOM 4450 O O . GLN F 2 120 ? 71.548 70.299 30.070 1.00 47.79 124 GLN F O 1
ATOM 4456 N N . PRO F 2 121 ? 71.802 68.110 29.738 1.00 51.25 125 PRO F N 1
ATOM 4457 C CA . PRO F 2 121 ? 72.254 68.332 28.367 1.00 55.93 125 PRO F CA 1
ATOM 4458 C C . PRO F 2 121 ? 71.105 68.661 27.428 1.00 54.41 125 PRO F C 1
ATOM 4459 O O . PRO F 2 121 ? 69.958 68.254 27.641 1.00 51.70 125 PRO F O 1
ATOM 4463 N N . ASP F 2 122 ? 71.442 69.417 26.386 1.00 57.89 126 ASP F N 1
ATOM 4464 C CA . ASP F 2 122 ? 70.565 69.652 25.231 1.00 59.55 126 ASP F CA 1
ATOM 4465 C C . ASP F 2 122 ? 69.337 70.438 25.703 1.00 53.68 126 ASP F C 1
ATOM 4466 O O . ASP F 2 122 ? 69.472 71.366 26.519 1.00 52.20 126 ASP F O 1
ATOM 4468 N N . VAL F 2 123 ? 68.141 70.087 25.225 1.00 48.10 127 VAL F N 1
ATOM 4469 C CA . VAL F 2 123 ? 66.986 70.942 25.453 1.00 47.47 127 VAL F CA 1
ATOM 4470 C C . VAL F 2 123 ? 66.576 70.924 26.921 1.00 37.33 127 VAL F C 1
ATOM 4471 O O . VAL F 2 123 ? 66.131 71.946 27.462 1.00 37.88 127 VAL F O 1
ATOM 4475 N N . ALA F 2 124 ? 66.685 69.763 27.579 1.00 38.30 128 ALA F N 1
ATOM 4476 C CA . ALA F 2 124 ? 66.317 69.660 28.985 1.00 39.23 128 ALA F CA 1
ATOM 4477 C C . ALA F 2 124 ? 66.993 70.748 29.820 1.00 33.58 128 ALA F C 1
ATOM 4478 O O . ALA F 2 124 ? 66.360 71.341 30.699 1.00 28.88 128 ALA F O 1
ATOM 4480 N N . GLY F 2 125 ? 68.268 71.033 29.544 1.00 34.65 129 GLY F N 1
ATOM 4481 C CA . GLY F 2 125 ? 68.979 72.085 30.259 1.00 33.66 129 GLY F CA 1
ATOM 4482 C C . GLY F 2 125 ? 68.419 73.479 30.041 1.00 35.10 129 GLY F C 1
ATOM 4483 O O . GLY F 2 125 ? 68.785 74.402 30.777 1.00 35.51 129 GLY F O 1
ATOM 4484 N N . SER F 2 126 ? 67.571 73.664 29.041 1.00 28.05 130 SER F N 1
ATOM 4485 C CA . SER F 2 126 ? 67.027 74.979 28.749 1.00 27.29 130 SER F CA 1
ATOM 4486 C C . SER F 2 126 ? 65.632 75.178 29.329 1.00 27.02 130 SER F C 1
ATOM 4487 O O . SER F 2 126 ? 65.131 76.311 29.317 1.00 26.13 130 SER F O 1
ATOM 4490 N N . VAL F 2 127 ? 64.985 74.104 29.792 1.00 26.86 131 VAL F N 1
ATOM 4491 C CA . VAL F 2 127 ? 63.607 74.192 30.270 1.00 22.63 131 VAL F CA 1
ATOM 4492 C C . VAL F 2 127 ? 63.536 75.007 31.553 1.00 24.13 131 VAL F C 1
ATOM 4493 O O . VAL F 2 127 ? 64.341 74.826 32.479 1.00 24.47 131 VAL F O 1
ATOM 4497 N N . PHE F 2 128 ? 62.573 75.920 31.608 1.00 22.52 132 PHE F N 1
ATOM 4498 C CA . PHE F 2 128 ? 62.220 76.626 32.828 1.00 19.56 132 PHE F CA 1
ATOM 4499 C C . PHE F 2 128 ? 60.728 76.409 33.047 1.00 20.99 132 PHE F C 1
ATOM 4500 O O . PHE F 2 128 ? 59.941 76.505 32.093 1.00 19.16 132 PHE F O 1
ATOM 4508 N N . GLY F 2 129 ? 60.334 76.076 34.278 1.00 24.01 133 GLY F N 1
ATOM 4509 C CA . GLY F 2 129 ? 58.934 75.852 34.583 1.00 19.95 133 GLY F CA 1
ATOM 4510 C C . GLY F 2 129 ? 58.478 76.563 35.843 1.00 21.10 133 GLY F C 1
ATOM 4511 O O . GLY F 2 129 ? 59.266 76.906 36.732 1.00 21.49 133 GLY F O 1
ATOM 4512 N N . ILE F 2 130 ? 57.167 76.780 35.897 1.00 20.24 134 ILE F N 1
ATOM 4513 C CA . ILE F 2 130 ? 56.497 77.429 37.020 1.00 21.34 134 ILE F CA 1
ATOM 4514 C C . ILE F 2 130 ? 55.297 76.569 37.377 1.00 22.19 134 ILE F C 1
ATOM 4515 O O . ILE F 2 130 ? 54.562 76.133 36.486 1.00 20.89 134 ILE F O 1
ATOM 4520 N N A THR F 2 131 ? 55.088 76.339 38.676 0.70 21.77 135 THR F N 1
ATOM 4521 N N B THR F 2 131 ? 55.107 76.318 38.667 0.30 21.14 135 THR F N 1
ATOM 4522 C CA A THR F 2 131 ? 53.968 75.539 39.164 0.70 23.76 135 THR F CA 1
ATOM 4523 C CA B THR F 2 131 ? 53.958 75.568 39.148 0.30 23.09 135 THR F CA 1
ATOM 4524 C C A THR F 2 131 ? 53.115 76.400 40.083 0.70 25.29 135 THR F C 1
ATOM 4525 C C B THR F 2 131 ? 53.120 76.464 40.042 0.30 25.04 135 THR F C 1
ATOM 4526 O O A THR F 2 131 ? 53.625 76.939 41.070 0.70 25.04 135 THR F O 1
ATOM 4527 O O B THR F 2 131 ? 53.647 77.099 40.960 0.30 25.07 135 THR F O 1
ATOM 4534 N N . LEU F 2 132 ? 51.822 76.518 39.766 1.00 22.98 136 LEU F N 1
ATOM 4535 C CA . LEU F 2 132 ? 50.866 77.285 40.555 1.00 23.38 136 LEU F CA 1
ATOM 4536 C C . LEU F 2 132 ? 49.956 76.298 41.259 1.00 26.80 136 LEU F C 1
ATOM 4537 O O . LEU F 2 132 ? 49.497 75.338 40.637 1.00 25.65 136 LEU F O 1
ATOM 4542 N N . THR F 2 133 ? 49.673 76.542 42.533 1.00 23.84 137 THR F N 1
ATOM 4543 C CA . THR F 2 133 ? 48.742 75.727 43.303 1.00 27.53 137 THR F CA 1
ATOM 4544 C C . THR F 2 133 ? 47.659 76.623 43.891 1.00 33.23 137 THR F C 1
ATOM 4545 O O . THR F 2 133 ? 47.966 77.620 44.552 1.00 29.66 137 THR F O 1
ATOM 4549 N N . ALA F 2 134 ? 46.397 76.271 43.644 1.00 29.66 138 ALA F N 1
ATOM 4550 C CA . ALA F 2 134 ? 45.246 76.915 44.268 1.00 30.53 138 ALA F CA 1
ATOM 4551 C C . ALA F 2 134 ? 44.532 75.892 45.144 1.00 35.96 138 ALA F C 1
ATOM 4552 O O . ALA F 2 134 ? 44.133 74.828 44.658 1.00 34.99 138 ALA F O 1
ATOM 4554 N N . ARG F 2 135 ? 44.379 76.193 46.429 1.00 33.03 139 ARG F N 1
ATOM 4555 C CA . ARG F 2 135 ? 43.713 75.264 47.332 1.00 41.38 139 ARG F CA 1
ATOM 4556 C C . ARG F 2 135 ? 42.219 75.550 47.377 1.00 41.52 139 ARG F C 1
ATOM 4557 O O . ARG F 2 135 ? 41.777 76.691 47.235 1.00 43.12 139 ARG F O 1
ATOM 4565 N N . ARG F 2 136 ? 41.442 74.487 47.516 1.00 45.05 140 ARG F N 1
ATOM 4566 C CA . ARG F 2 136 ? 39.989 74.578 47.383 1.00 51.73 140 ARG F CA 1
ATOM 4567 C C . ARG F 2 136 ? 39.281 75.156 48.623 1.00 58.92 140 ARG F C 1
ATOM 4568 O O . ARG F 2 136 ? 39.856 75.252 49.715 1.00 55.12 140 ARG F O 1
#